Protein AF-A0A1V4AHI5-F1 (afdb_monomer)

Radius of gyration: 107.41 Å; Cα contacts (8 Å, |Δi|>4): 939; chains: 1; bounding box: 242×82×361 Å

Secondary structure (DSSP, 8-state):
-------------------------S--S----SS----SS----SS----SS----SS----SS----SS----SS----SS----SS----SS----SS---SS----SS----SS----SS----SS---SS----SS----SS---SSPPP-SS----SS----SS----SS----SS---SS----SS----SS----SS----SS----SS---SS----SS----SS----SS----SS----SS---SS----SS-EEE-S-EEESSEEESS-EEE-S-EEE-S-EEESS-EEE-S-EEEESEEESS-EEE-S-EEEES-EEESS-EEE-S-EEEES-EEESSEEEE-S-EEE-S-EEESSEEEE-S-EEESSEEESS-EEE-S-EEE-S-EEESS-EEE-SEEEE-S-EEESS-EEESSEEEEEEEEEESS-EEESSEEEEEEEEESS-EEESS----SS----SS----SS----SS----TT----TTPPPPS------STT--SPPPHHHHHHHHHHHHHHHHHHHHHHHHHHT--PPPP-TT--EEEEEEEEEETTEEEEEEEEEEEEETTEEEEEEEE-SSS--EEEEEEE-----------HHHHHHHHHHHHHHHHHHHHHHHHHHTT--

Structure (mmCIF, N/CA/C/O backbone):
data_AF-A0A1V4AHI5-F1
#
_entry.id   AF-A0A1V4AHI5-F1
#
loop_
_atom_site.group_PDB
_atom_site.id
_atom_site.type_symbol
_atom_site.label_atom_id
_atom_site.label_alt_id
_atom_site.label_comp_id
_atom_site.label_asym_id
_atom_site.label_entity_id
_atom_site.label_seq_id
_atom_site.pdbx_PDB_ins_code
_atom_site.Cartn_x
_atom_site.Cartn_y
_atom_site.Cartn_z
_atom_site.occupancy
_atom_site.B_iso_or_equiv
_atom_site.auth_seq_id
_atom_site.auth_comp_id
_atom_site.auth_asym_id
_atom_site.auth_atom_id
_atom_site.pdbx_PDB_model_num
ATOM 1 N N . MET A 1 1 ? -129.862 -16.597 189.688 1.00 40.44 1 MET A N 1
ATOM 2 C CA . MET A 1 1 ? -130.613 -17.685 190.350 1.00 40.44 1 MET A CA 1
ATOM 3 C C . MET A 1 1 ? -129.664 -18.846 190.648 1.00 40.44 1 MET A C 1
ATOM 5 O O . MET A 1 1 ? -129.179 -19.411 189.687 1.00 40.44 1 MET A O 1
ATOM 9 N N . LYS A 1 2 ? -129.479 -19.164 191.950 1.00 42.91 2 LYS A N 1
ATOM 10 C CA . LYS A 1 2 ? -129.115 -20.463 192.602 1.00 42.91 2 LYS A CA 1
ATOM 11 C C . LYS A 1 2 ? -127.730 -21.101 192.268 1.00 42.91 2 LYS A C 1
ATOM 13 O O . LYS A 1 2 ? -127.405 -21.183 191.101 1.00 42.91 2 LYS A O 1
ATOM 18 N N . ARG A 1 3 ? -126.904 -21.660 193.186 1.00 42.16 3 ARG A N 1
ATOM 19 C CA . ARG A 1 3 ? -126.935 -21.946 194.658 1.00 42.16 3 ARG A CA 1
ATOM 20 C C . ARG A 1 3 ? -125.539 -22.469 195.176 1.00 42.16 3 ARG A C 1
ATOM 22 O O . ARG A 1 3 ? -124.878 -23.149 194.411 1.00 42.16 3 ARG A O 1
ATOM 29 N N . ASN A 1 4 ? -125.246 -22.278 196.486 1.00 44.16 4 ASN A N 1
ATOM 30 C CA . ASN A 1 4 ? -124.506 -23.094 197.517 1.00 44.16 4 ASN A CA 1
ATOM 31 C C . ASN A 1 4 ? -122.944 -23.269 197.693 1.00 44.16 4 ASN A C 1
ATOM 33 O O . ASN A 1 4 ? -122.269 -23.784 196.815 1.00 44.16 4 ASN A O 1
ATOM 37 N N . THR A 1 5 ? -122.509 -23.022 198.968 1.00 46.78 5 THR A N 1
ATOM 38 C CA . THR A 1 5 ? -121.511 -23.658 199.923 1.00 46.78 5 THR A CA 1
ATOM 39 C C . THR A 1 5 ? -119.965 -23.373 199.999 1.00 46.78 5 THR A C 1
ATOM 41 O O . THR A 1 5 ? -119.225 -23.854 199.158 1.00 46.78 5 THR A O 1
ATOM 44 N N . SER A 1 6 ? -119.523 -22.741 201.130 1.00 44.38 6 SER A N 1
ATOM 45 C CA . SER A 1 6 ? -118.523 -23.117 202.215 1.00 44.38 6 SER A CA 1
ATOM 46 C C . SER A 1 6 ? -116.944 -22.968 202.202 1.00 44.38 6 SER A C 1
ATOM 48 O O . SER A 1 6 ? -116.285 -23.607 201.400 1.00 44.38 6 SER A O 1
ATOM 50 N N . CYS A 1 7 ? -116.391 -22.321 203.281 1.00 41.06 7 CYS A N 1
ATOM 51 C CA . CYS A 1 7 ? -115.206 -22.585 204.209 1.00 41.06 7 CYS A CA 1
ATOM 52 C C . CYS A 1 7 ? -113.649 -22.312 203.988 1.00 41.06 7 CYS A C 1
ATOM 54 O O . CYS A 1 7 ? -113.089 -22.757 203.002 1.00 41.06 7 CYS A O 1
ATOM 56 N N . TRP A 1 8 ? -112.976 -21.765 205.064 1.00 37.41 8 TRP A N 1
ATOM 57 C CA . TRP A 1 8 ? -111.625 -21.977 205.764 1.00 37.41 8 TRP A CA 1
ATOM 58 C C . TRP A 1 8 ? -110.168 -21.501 205.317 1.00 37.41 8 TRP A C 1
ATOM 60 O O . TRP A 1 8 ? -109.736 -21.796 204.218 1.00 37.41 8 TRP A O 1
ATOM 70 N N . ALA A 1 9 ? -109.407 -20.883 206.283 1.00 40.94 9 ALA A N 1
ATOM 71 C CA . ALA A 1 9 ? -108.000 -21.002 206.867 1.00 40.94 9 ALA A CA 1
ATOM 72 C C . ALA A 1 9 ? -106.568 -20.950 206.166 1.00 40.94 9 ALA A C 1
ATOM 74 O O . ALA A 1 9 ? -106.365 -21.530 205.115 1.00 40.94 9 ALA A O 1
ATOM 75 N N . ALA A 1 10 ? -105.554 -20.425 206.932 1.00 43.31 10 ALA A N 1
ATOM 76 C CA . ALA A 1 10 ? -104.101 -20.801 207.176 1.00 43.31 10 ALA A CA 1
ATOM 77 C C . ALA A 1 10 ? -102.862 -20.557 206.213 1.00 43.31 10 ALA A C 1
ATOM 79 O O . ALA A 1 10 ? -103.011 -20.450 205.009 1.00 43.31 10 ALA A O 1
ATOM 80 N N . LEU A 1 11 ? -101.642 -20.485 206.836 1.00 40.38 11 LEU A N 1
ATOM 81 C CA . LEU A 1 11 ? -100.189 -20.674 206.444 1.00 40.38 11 LEU A CA 1
ATOM 82 C C . LEU A 1 11 ? -99.735 -20.909 204.964 1.00 40.38 11 LEU A C 1
ATOM 84 O O . LEU A 1 11 ? -100.368 -21.721 204.314 1.00 40.38 11 LEU A O 1
ATOM 88 N N . LEU A 1 12 ? -98.538 -20.415 204.528 1.00 40.62 12 LEU A N 1
ATOM 89 C CA . LEU A 1 12 ? -97.388 -21.155 203.883 1.00 40.62 12 LEU A CA 1
ATOM 90 C C . LEU A 1 12 ? -96.342 -20.241 203.175 1.00 40.62 12 LEU A C 1
ATOM 92 O O . LEU A 1 12 ? -96.692 -19.204 202.626 1.00 40.62 12 LEU A O 1
ATOM 96 N N . GLY A 1 13 ? -95.063 -20.657 203.156 1.00 37.53 13 GLY A N 1
ATOM 97 C CA . GLY A 1 13 ? -93.953 -20.000 202.434 1.00 37.53 13 GLY A CA 1
ATOM 98 C C . GLY A 1 13 ? -93.550 -20.657 201.098 1.00 37.53 13 GLY A C 1
ATOM 99 O O . GLY A 1 13 ? -94.330 -21.403 200.519 1.00 37.53 13 GLY A O 1
ATOM 100 N N . VAL A 1 14 ? -92.271 -20.454 200.724 1.00 36.78 14 VAL A N 1
ATOM 101 C CA . VAL A 1 14 ? -91.410 -21.246 199.799 1.00 36.78 14 VAL A CA 1
ATOM 102 C C . VAL A 1 14 ? -91.041 -20.621 198.429 1.00 36.78 14 VAL A C 1
ATOM 104 O O . VAL A 1 14 ? -91.842 -20.043 197.708 1.00 36.78 14 VAL A O 1
ATOM 107 N N . MET A 1 15 ? -89.745 -20.782 198.138 1.00 47.66 15 MET A N 1
ATOM 108 C CA . MET A 1 15 ? -88.900 -20.513 196.963 1.00 47.66 15 MET A CA 1
ATOM 109 C C . MET A 1 15 ? -89.330 -21.234 195.666 1.00 47.66 15 MET A C 1
ATOM 111 O O . MET A 1 15 ? -89.568 -22.434 195.729 1.00 47.66 15 MET A O 1
ATOM 115 N N . ILE A 1 16 ? -89.292 -20.573 194.490 1.00 35.25 16 ILE A N 1
ATOM 116 C CA . ILE A 1 16 ? -89.192 -21.220 193.155 1.00 35.25 16 ILE A CA 1
ATOM 117 C C . ILE A 1 16 ? -88.361 -20.347 192.190 1.00 35.25 16 ILE A C 1
ATOM 119 O O . ILE A 1 16 ? -88.594 -19.149 192.065 1.00 35.25 16 ILE A O 1
ATOM 123 N N . ALA A 1 17 ? -87.413 -20.969 191.482 1.00 52.44 17 ALA A N 1
ATOM 124 C CA . ALA A 1 17 ? -86.733 -20.418 190.311 1.00 52.44 17 ALA A CA 1
ATOM 125 C C . ALA A 1 17 ? -87.595 -20.601 189.046 1.00 52.44 17 ALA A C 1
ATOM 127 O O . ALA A 1 17 ? -88.040 -21.716 188.779 1.00 52.44 17 ALA A O 1
ATOM 128 N N . ALA A 1 18 ? -87.790 -19.549 188.241 1.00 34.97 18 ALA A N 1
ATOM 129 C CA . ALA A 1 18 ? -88.290 -19.661 186.868 1.00 34.97 18 ALA A CA 1
ATOM 130 C C . ALA A 1 18 ? -87.844 -18.462 186.011 1.00 34.97 18 ALA A C 1
ATOM 132 O O . ALA A 1 18 ? -87.960 -17.305 186.403 1.00 34.97 18 ALA A O 1
ATOM 133 N N . ASN A 1 19 ? -87.324 -18.775 184.830 1.00 46.09 19 ASN A N 1
ATOM 134 C CA . ASN A 1 19 ? -86.892 -17.870 183.773 1.00 46.09 19 ASN A CA 1
ATOM 135 C C . ASN A 1 19 ? -88.129 -17.168 183.159 1.00 46.09 19 ASN A C 1
ATOM 137 O O . ASN A 1 19 ? -88.925 -17.849 182.517 1.00 46.09 19 ASN A O 1
ATOM 141 N N . ALA A 1 20 ? -88.332 -15.856 183.340 1.00 39.66 20 ALA A N 1
ATOM 142 C CA . ALA A 1 20 ? -89.363 -15.107 182.603 1.00 39.66 20 ALA A CA 1
ATOM 143 C C . ALA A 1 20 ? -89.064 -13.598 182.537 1.00 39.66 20 ALA A C 1
ATOM 145 O O . ALA A 1 20 ? -88.741 -12.965 183.538 1.00 39.66 20 ALA A O 1
ATOM 146 N N . ALA A 1 21 ? -89.166 -13.056 181.322 1.00 38.91 21 ALA A N 1
ATOM 147 C CA . ALA A 1 21 ? -88.862 -11.684 180.935 1.00 38.91 21 ALA A CA 1
ATOM 148 C C . ALA A 1 21 ? -89.639 -10.625 181.738 1.00 38.91 21 ALA A C 1
ATOM 150 O O . ALA A 1 21 ? -90.846 -10.743 181.944 1.00 38.91 21 ALA A O 1
ATOM 151 N N . LEU A 1 22 ? -88.944 -9.552 182.125 1.00 37.09 22 LEU A N 1
ATOM 152 C CA . LEU A 1 22 ? -89.554 -8.361 182.707 1.00 37.09 22 LEU A CA 1
ATOM 153 C C . LEU A 1 22 ? -90.042 -7.449 181.568 1.00 37.09 22 LEU A C 1
ATOM 155 O O . LEU A 1 22 ? -89.243 -6.761 180.936 1.00 37.09 22 LEU A O 1
ATOM 159 N N . ALA A 1 23 ? -91.344 -7.459 181.285 1.00 45.16 23 ALA A N 1
ATOM 160 C CA . ALA A 1 23 ? -91.976 -6.429 180.464 1.00 45.16 23 ALA A CA 1
ATOM 161 C C . ALA A 1 23 ? -92.160 -5.163 181.318 1.00 45.16 23 ALA A C 1
ATOM 163 O O . ALA A 1 23 ? -92.746 -5.233 182.399 1.00 45.16 23 ALA A O 1
ATOM 164 N N . VAL A 1 24 ? -91.647 -4.021 180.851 1.00 47.62 24 VAL A N 1
ATOM 165 C CA . VAL A 1 24 ? -91.765 -2.728 181.542 1.00 47.62 24 VAL A CA 1
ATOM 166 C C . VAL A 1 24 ? -92.477 -1.740 180.626 1.00 47.62 24 VAL A C 1
ATOM 168 O O . VAL A 1 24 ? -91.961 -1.404 179.566 1.00 47.62 24 VAL A O 1
ATOM 171 N N . ASP A 1 25 ? -93.655 -1.284 181.046 1.00 50.59 25 ASP A N 1
ATOM 172 C CA . ASP A 1 25 ? -94.552 -0.431 180.258 1.00 50.59 25 ASP A CA 1
ATOM 173 C C . ASP A 1 25 ? -94.507 1.024 180.772 1.00 50.59 25 ASP A C 1
ATOM 175 O O . ASP A 1 25 ? -95.430 1.526 181.414 1.00 50.59 25 ASP A O 1
ATOM 179 N N . GLY A 1 26 ? -93.366 1.697 180.577 1.00 48.09 26 GLY A N 1
ATOM 180 C CA . GLY A 1 2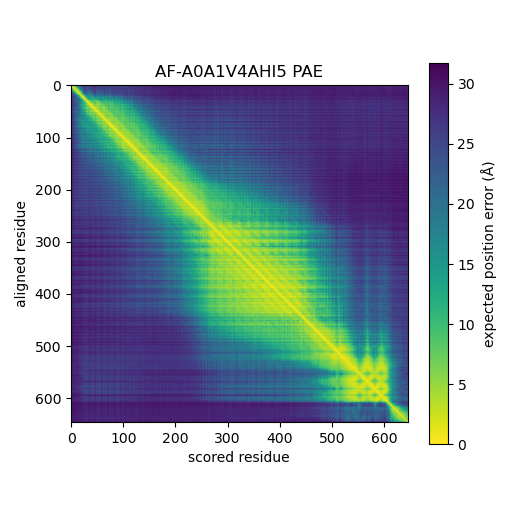6 ? -93.130 3.057 181.074 1.00 48.09 26 GLY A CA 1
ATOM 181 C C . GLY A 1 26 ? -92.033 3.813 180.321 1.00 48.09 26 GLY A C 1
ATOM 182 O O . GLY A 1 26 ? -91.093 3.225 179.793 1.00 48.09 26 GLY A O 1
ATOM 183 N N . ASN A 1 27 ? -92.167 5.141 180.273 1.00 54.22 27 ASN A N 1
ATOM 184 C CA . ASN A 1 27 ? -91.271 6.044 179.551 1.00 54.22 27 ASN A CA 1
ATOM 185 C C . ASN A 1 27 ? -89.943 6.223 180.314 1.00 54.22 27 ASN A C 1
ATOM 187 O O . ASN A 1 27 ? -89.929 6.784 181.412 1.00 54.22 27 ASN A O 1
ATOM 191 N N . PHE A 1 28 ? -88.826 5.771 179.741 1.00 51.72 28 PHE A N 1
ATOM 192 C CA . PHE A 1 28 ? -87.494 5.968 180.317 1.00 51.72 28 PHE A CA 1
ATOM 193 C C . PHE A 1 28 ? -86.811 7.175 179.674 1.00 51.72 28 PHE A C 1
ATOM 195 O O . PHE A 1 28 ? -86.561 7.189 178.475 1.00 51.72 28 PHE A O 1
ATOM 202 N N . VAL A 1 29 ? -86.441 8.171 180.483 1.00 56.84 29 VAL A N 1
ATOM 203 C CA . VAL A 1 29 ? -85.641 9.321 180.016 1.00 56.84 29 VAL A CA 1
ATOM 204 C C . VAL A 1 29 ? -84.213 8.900 179.652 1.00 56.84 29 VAL A C 1
ATOM 206 O O . VAL A 1 29 ? -83.551 9.564 178.862 1.00 56.84 29 VAL A O 1
ATOM 209 N N . ASN A 1 30 ? -83.715 7.796 180.212 1.00 51.47 30 ASN A N 1
ATOM 210 C CA . ASN A 1 30 ? -82.375 7.318 179.911 1.00 51.47 30 ASN A CA 1
ATOM 211 C C . ASN A 1 30 ? -82.323 5.794 180.036 1.00 51.47 30 ASN A C 1
ATOM 213 O O . ASN A 1 30 ? -82.265 5.251 181.141 1.00 51.47 30 ASN A O 1
ATOM 217 N N . LEU A 1 31 ? -82.391 5.104 178.898 1.00 57.31 31 LEU A N 1
ATOM 218 C CA . LEU A 1 31 ? -82.237 3.656 178.827 1.00 57.31 31 LEU A CA 1
ATOM 219 C C . LEU A 1 31 ? -80.770 3.345 178.510 1.00 57.31 31 LEU A C 1
ATOM 221 O O . LEU A 1 31 ? -80.368 3.266 177.353 1.00 57.31 31 LEU A O 1
ATOM 225 N N . ASN A 1 32 ? -79.950 3.216 179.551 1.00 58.06 32 ASN A N 1
ATOM 226 C CA . ASN A 1 32 ? -78.554 2.818 179.402 1.00 58.06 32 ASN A CA 1
ATOM 227 C C . ASN A 1 32 ? -78.444 1.290 179.490 1.00 58.06 32 ASN A C 1
ATOM 229 O O . ASN A 1 32 ? -78.168 0.730 180.551 1.00 58.06 32 ASN A O 1
ATOM 233 N N . ALA A 1 33 ? -78.733 0.616 178.378 1.00 61.12 33 ALA A N 1
ATOM 234 C CA . ALA A 1 33 ? -78.549 -0.821 178.249 1.00 61.12 33 ALA A CA 1
ATOM 235 C C . ALA A 1 33 ? -77.103 -1.108 177.826 1.00 61.12 33 ALA A C 1
ATOM 237 O O . ALA A 1 33 ? -76.689 -0.810 176.710 1.00 61.12 33 ALA A O 1
ATOM 238 N N . THR A 1 34 ? -76.323 -1.700 178.728 1.00 59.47 34 THR A N 1
ATOM 239 C CA . THR A 1 34 ? -74.936 -2.111 178.453 1.00 59.47 34 THR A CA 1
ATOM 240 C C . THR A 1 34 ? -74.845 -3.407 177.638 1.00 59.47 34 THR A C 1
ATOM 242 O O . THR A 1 34 ? -73.756 -3.793 177.221 1.00 59.47 34 THR A O 1
ATOM 245 N N . GLY A 1 35 ? -75.978 -4.078 177.403 1.00 62.94 35 GLY A N 1
ATOM 246 C CA . GLY A 1 35 ? -76.093 -5.310 176.623 1.00 62.94 35 GLY A CA 1
ATOM 247 C C . GLY A 1 35 ? -76.948 -5.162 175.360 1.00 62.94 35 GLY A C 1
ATOM 248 O O . GLY A 1 35 ? -77.506 -4.102 175.074 1.00 62.94 35 GLY A O 1
ATOM 249 N N . ALA A 1 36 ? -77.061 -6.258 174.602 1.00 56.41 36 ALA A N 1
ATOM 250 C CA . ALA A 1 36 ? -77.827 -6.307 173.358 1.00 56.41 36 ALA A CA 1
ATOM 251 C C . ALA A 1 36 ? -79.306 -5.963 173.604 1.00 56.41 36 ALA A C 1
ATOM 253 O O . ALA A 1 36 ? -79.995 -6.641 174.364 1.00 56.41 36 ALA A O 1
ATOM 254 N N . THR A 1 37 ? -79.780 -4.897 172.957 1.00 64.06 37 THR A N 1
ATOM 255 C CA . THR A 1 37 ? -81.159 -4.411 173.081 1.00 64.06 37 THR A CA 1
ATOM 256 C C . THR A 1 37 ? -81.926 -4.790 171.826 1.00 64.06 37 THR A C 1
ATOM 258 O O . THR A 1 37 ? -81.609 -4.325 170.733 1.00 64.06 37 THR A O 1
ATOM 261 N N . THR A 1 38 ? -82.920 -5.660 171.972 1.00 62.00 38 THR A N 1
ATOM 262 C CA . THR A 1 38 ? -83.771 -6.102 170.865 1.00 62.00 38 THR A CA 1
ATOM 263 C C . THR A 1 38 ? -85.080 -5.320 170.911 1.00 62.00 38 THR A C 1
ATOM 265 O O . THR A 1 38 ? -85.871 -5.485 171.836 1.00 62.00 38 THR A O 1
ATOM 268 N N . LEU A 1 39 ? -85.310 -4.451 169.925 1.00 67.12 39 LEU A N 1
ATOM 269 C CA . LEU A 1 39 ? -86.583 -3.753 169.742 1.00 67.12 39 LEU A CA 1
ATOM 270 C C . LEU A 1 39 ? -87.433 -4.558 168.756 1.00 67.12 39 LEU A C 1
ATOM 272 O O . LEU A 1 39 ? -87.079 -4.684 167.590 1.00 67.12 39 LEU A O 1
ATOM 276 N N . GLY A 1 40 ? -88.545 -5.124 169.228 1.00 66.44 40 GLY A N 1
ATOM 277 C CA . GLY A 1 40 ? -89.462 -5.918 168.397 1.00 66.44 40 GLY A CA 1
ATOM 278 C C . GLY A 1 40 ? -90.321 -5.096 167.424 1.00 66.44 40 GLY A C 1
ATOM 279 O O . GLY A 1 40 ? -91.134 -5.668 166.705 1.00 66.44 40 GLY A O 1
ATOM 280 N N . GLY A 1 41 ? -90.164 -3.770 167.411 1.00 72.75 41 GLY A N 1
ATOM 281 C CA . GLY A 1 41 ? -90.891 -2.838 166.551 1.00 72.75 41 GLY A CA 1
ATOM 282 C C . GLY A 1 41 ? -89.974 -1.762 165.967 1.00 72.75 41 GLY A C 1
ATOM 283 O O . GLY A 1 41 ? -88.752 -1.843 166.071 1.00 72.75 41 GLY A O 1
ATOM 284 N N . THR A 1 42 ? -90.566 -0.745 165.342 1.00 64.50 42 THR A N 1
ATOM 285 C CA . THR A 1 42 ? -89.828 0.318 164.649 1.00 64.50 42 THR A CA 1
ATOM 286 C C . THR A 1 42 ? -89.053 1.201 165.628 1.00 64.50 42 THR A C 1
ATOM 288 O O . THR A 1 42 ? -89.634 1.787 166.539 1.00 64.50 42 THR A O 1
ATOM 291 N N . LEU A 1 43 ? -87.746 1.337 165.404 1.00 72.31 43 LEU A N 1
ATOM 292 C CA . LEU A 1 43 ? -86.919 2.353 166.049 1.00 72.31 43 LEU A CA 1
ATOM 293 C C . LEU A 1 43 ? -86.979 3.633 165.207 1.00 72.31 43 LEU A C 1
ATOM 295 O O . LEU A 1 43 ? -86.258 3.759 164.219 1.00 72.31 43 LEU A O 1
ATOM 299 N N . ASP A 1 44 ? -87.862 4.557 165.575 1.00 70.50 44 ASP A N 1
ATOM 300 C CA . ASP A 1 44 ? -87.906 5.891 164.974 1.00 70.50 44 ASP A CA 1
ATOM 301 C C . ASP A 1 44 ? -86.961 6.824 165.744 1.00 70.50 44 ASP A C 1
ATOM 303 O O . ASP A 1 44 ? -87.133 7.057 166.943 1.00 70.50 44 ASP A O 1
ATOM 307 N N . VAL A 1 45 ? -85.922 7.318 165.071 1.00 69.25 45 VAL A N 1
ATOM 308 C CA . VAL A 1 45 ? -84.931 8.231 165.651 1.00 69.25 45 VAL A CA 1
ATOM 309 C C . VAL A 1 45 ? -85.065 9.554 164.918 1.00 69.25 45 VAL A C 1
ATOM 311 O O . VAL A 1 45 ? -84.602 9.712 163.794 1.00 69.25 45 VAL A O 1
ATOM 314 N N . THR A 1 46 ? -85.716 10.522 165.554 1.00 69.56 46 THR A N 1
ATOM 315 C CA . THR A 1 46 ? -85.927 11.857 164.971 1.00 69.56 46 THR A CA 1
ATOM 316 C C . THR A 1 46 ? -84.655 12.714 164.973 1.00 69.56 46 THR A C 1
ATOM 318 O O . THR A 1 46 ? -84.589 13.731 164.284 1.00 69.56 46 THR A O 1
ATOM 321 N N . GLY A 1 47 ? -83.632 12.296 165.726 1.00 71.50 47 GLY A N 1
ATOM 322 C CA . GLY A 1 47 ? -82.280 12.853 165.716 1.00 71.50 47 GLY A CA 1
ATOM 323 C C . GLY A 1 47 ? -81.248 11.918 165.073 1.00 71.50 47 GLY A C 1
ATOM 324 O O . GLY A 1 47 ? -81.573 10.879 164.509 1.00 71.50 47 GLY A O 1
ATOM 325 N N . GLY A 1 48 ? -79.967 12.279 165.177 1.00 68.44 48 GLY A N 1
ATOM 326 C CA . GLY A 1 48 ? -78.874 11.476 164.623 1.00 68.44 48 GLY A CA 1
ATOM 327 C C . GLY A 1 48 ? -78.683 10.150 165.362 1.00 68.44 48 GLY A C 1
ATOM 328 O O . GLY A 1 48 ? -78.347 10.136 166.545 1.00 68.44 48 GLY A O 1
ATOM 329 N N . ALA A 1 49 ? -78.835 9.035 164.648 1.00 69.19 49 ALA A N 1
ATOM 330 C CA . ALA A 1 49 ? -78.471 7.713 165.140 1.00 69.19 49 ALA A CA 1
ATOM 331 C C . ALA A 1 49 ? -76.991 7.433 164.829 1.00 69.19 49 ALA A C 1
ATOM 333 O O . ALA A 1 49 ? -76.603 7.314 163.668 1.00 69.19 49 ALA A O 1
ATOM 334 N N . ILE A 1 50 ? -76.154 7.326 165.865 1.00 72.25 50 ILE A N 1
ATOM 335 C CA . ILE A 1 50 ? -74.743 6.939 165.722 1.00 72.25 50 ILE A CA 1
ATOM 336 C C . ILE A 1 50 ? -74.608 5.467 166.103 1.00 72.25 50 ILE A C 1
ATOM 338 O O . ILE A 1 50 ? -74.569 5.115 167.281 1.00 72.25 50 ILE A O 1
ATOM 342 N N . LEU A 1 51 ? -74.500 4.607 165.096 1.00 72.00 51 LEU A N 1
ATOM 343 C CA . LEU A 1 51 ? -74.185 3.193 165.273 1.00 72.00 51 LEU A CA 1
ATOM 344 C C . LEU A 1 51 ? -72.664 3.041 165.218 1.00 72.00 51 LEU A C 1
ATOM 346 O O . LEU A 1 51 ? -72.048 3.211 164.172 1.00 72.00 51 LEU A O 1
ATOM 350 N N . ARG A 1 52 ? -72.034 2.771 166.365 1.00 71.50 52 ARG A N 1
ATOM 351 C CA . ARG A 1 52 ? -70.561 2.704 166.480 1.00 71.50 52 ARG A CA 1
ATOM 352 C C . ARG A 1 52 ? -69.946 1.411 165.929 1.00 71.50 52 ARG A C 1
ATOM 354 O O . ARG A 1 52 ? -68.731 1.257 165.969 1.00 71.50 52 ARG A O 1
ATOM 361 N N . SER A 1 53 ? -70.768 0.477 165.467 1.00 77.12 53 SER A N 1
ATOM 362 C CA . SER A 1 53 ? -70.335 -0.807 164.920 1.00 77.12 53 SER A CA 1
ATOM 363 C C . SER A 1 53 ? -71.188 -1.143 163.693 1.00 77.12 53 SER A C 1
ATOM 365 O O . SER A 1 53 ? -71.356 -0.298 162.819 1.00 77.12 53 SER A O 1
ATOM 367 N N . THR A 1 54 ? -71.717 -2.356 163.592 1.00 70.06 54 THR A N 1
ATOM 368 C CA . THR A 1 54 ? -72.418 -2.849 162.406 1.00 70.06 54 THR A CA 1
ATOM 369 C C . THR A 1 54 ? -73.899 -2.466 162.400 1.00 70.06 54 THR A C 1
ATOM 371 O O . THR A 1 54 ? -74.603 -2.647 163.392 1.00 70.06 54 THR A O 1
ATOM 374 N N . LEU A 1 55 ? -74.373 -1.964 161.257 1.00 75.44 55 LEU A N 1
ATOM 375 C CA . LEU A 1 55 ? -75.789 -1.885 160.905 1.00 75.44 55 LEU A CA 1
ATOM 376 C C . LEU A 1 55 ? -76.071 -3.005 159.900 1.00 75.44 55 LEU A C 1
ATOM 378 O O . LEU A 1 55 ? -75.664 -2.900 158.745 1.00 75.44 55 LEU A O 1
ATOM 382 N N . ASP A 1 56 ? -76.723 -4.076 160.346 1.00 74.81 56 ASP A N 1
ATOM 383 C CA . ASP A 1 56 ? -77.202 -5.138 159.459 1.00 74.81 56 ASP A CA 1
ATOM 384 C C . ASP A 1 56 ? -78.653 -4.840 159.063 1.00 74.81 56 ASP A C 1
ATOM 386 O O . ASP A 1 56 ? -79.534 -4.738 159.920 1.00 74.81 56 ASP A O 1
ATOM 390 N N . VAL A 1 57 ? -78.888 -4.638 157.767 1.00 73.50 57 VAL A N 1
ATOM 391 C CA . VAL A 1 57 ? -80.216 -4.376 157.204 1.00 73.50 57 VAL A CA 1
ATOM 392 C C . VAL A 1 57 ? -80.534 -5.529 156.268 1.00 73.50 57 VAL A C 1
ATOM 394 O O . VAL A 1 57 ? -80.016 -5.608 155.158 1.00 73.50 57 VAL A O 1
ATOM 397 N N . THR A 1 58 ? -81.389 -6.444 156.717 1.00 72.50 58 THR A N 1
ATOM 398 C CA . THR A 1 58 ? -81.801 -7.611 155.922 1.00 72.50 58 THR A CA 1
ATOM 399 C C . THR A 1 58 ? -82.778 -7.249 154.796 1.00 72.50 58 THR A C 1
ATOM 401 O O . THR A 1 58 ? -82.977 -8.036 153.873 1.00 72.50 58 THR A O 1
ATOM 404 N N . GLY A 1 59 ? -83.376 -6.053 154.855 1.00 76.69 59 GLY A N 1
ATOM 405 C CA . GLY A 1 59 ? -84.194 -5.456 153.798 1.00 76.69 59 GLY A CA 1
ATOM 406 C C . GLY A 1 59 ? -83.483 -4.324 153.046 1.00 76.69 59 GLY A C 1
ATOM 407 O O . GLY A 1 59 ? -82.310 -4.035 153.263 1.00 76.69 59 GLY A O 1
ATOM 408 N N . GLY A 1 60 ? -84.212 -3.643 152.158 1.00 71.38 60 GLY A N 1
ATOM 409 C CA . GLY A 1 60 ? -83.675 -2.508 151.405 1.00 71.38 60 GLY A CA 1
ATOM 410 C C . GLY A 1 60 ? -83.436 -1.278 152.286 1.00 71.38 60 GLY A C 1
ATOM 411 O O . GLY A 1 60 ? -84.372 -0.746 152.880 1.00 71.38 60 GLY A O 1
ATOM 412 N N . ALA A 1 61 ? -82.198 -0.783 152.323 1.00 74.56 61 ALA A N 1
ATOM 413 C CA . ALA A 1 61 ? -81.860 0.500 152.931 1.00 74.56 61 ALA A CA 1
ATOM 414 C C . ALA A 1 61 ? -81.920 1.609 151.868 1.00 74.56 61 ALA A C 1
ATOM 416 O O . ALA A 1 61 ? -81.161 1.592 150.902 1.00 74.56 61 ALA A O 1
ATOM 417 N N . THR A 1 62 ? -82.822 2.580 152.031 1.00 76.44 62 THR A N 1
ATOM 418 C CA . THR A 1 62 ? -82.896 3.755 151.145 1.00 76.44 62 THR A CA 1
ATOM 419 C C . THR A 1 62 ? -82.262 4.956 151.835 1.00 76.44 62 THR A C 1
ATOM 421 O O . THR A 1 62 ? -82.797 5.460 152.821 1.00 76.44 62 THR A O 1
ATOM 424 N N . LEU A 1 63 ? -81.146 5.449 151.301 1.00 76.12 63 LEU A N 1
ATOM 425 C CA . LEU A 1 63 ? -80.526 6.705 151.726 1.00 76.12 63 LEU A CA 1
ATOM 426 C C . LEU A 1 63 ? -80.980 7.809 150.769 1.00 76.12 63 LEU A C 1
ATOM 428 O O . LEU A 1 63 ? -80.709 7.751 149.576 1.00 76.12 63 LEU A O 1
ATOM 432 N N . ARG A 1 64 ? -81.703 8.814 151.272 1.00 76.50 64 ARG A N 1
ATOM 433 C CA . ARG A 1 64 ? -82.267 9.899 150.439 1.00 76.50 64 ARG A CA 1
ATOM 434 C C . ARG A 1 64 ? -81.252 10.966 150.008 1.00 76.50 64 ARG A C 1
ATOM 436 O O . ARG A 1 64 ? -81.614 11.878 149.275 1.00 76.50 64 ARG A O 1
ATOM 443 N N . SER A 1 65 ? -80.022 10.888 150.501 1.00 80.06 65 SER A N 1
ATOM 444 C CA . SER A 1 65 ? -78.949 11.838 150.211 1.00 80.06 65 SER A CA 1
ATOM 445 C C . SER A 1 65 ? -77.665 11.055 149.916 1.00 80.06 65 SER A C 1
ATOM 447 O O . SER A 1 65 ? -77.709 10.016 149.264 1.00 80.06 65 SER A O 1
ATOM 449 N N . THR A 1 66 ? -76.518 11.526 150.381 1.00 73.38 66 THR A N 1
ATOM 450 C CA . THR A 1 66 ? -75.215 10.917 150.142 1.00 73.38 66 THR A CA 1
ATOM 451 C C . THR A 1 66 ? -74.946 9.699 151.024 1.00 73.38 66 THR A C 1
ATOM 453 O O . THR A 1 66 ? -75.146 9.718 152.237 1.00 73.38 66 THR A O 1
ATOM 456 N N . LEU A 1 67 ? -74.423 8.650 150.390 1.00 77.62 67 LEU A N 1
ATOM 457 C CA . LEU A 1 67 ? -73.702 7.562 151.036 1.00 77.62 67 LEU A CA 1
ATOM 458 C C . LEU A 1 67 ? -72.207 7.816 150.810 1.00 77.62 67 LEU A C 1
ATOM 460 O O . LEU A 1 67 ? -71.724 7.651 149.693 1.00 77.62 67 LEU A O 1
ATOM 464 N N . ASP A 1 68 ? -71.494 8.252 151.846 1.00 79.00 68 ASP A N 1
ATOM 465 C CA . ASP A 1 68 ? -70.032 8.343 151.820 1.00 79.00 68 ASP A CA 1
ATOM 466 C C . ASP A 1 68 ? -69.450 7.060 152.423 1.00 79.00 68 ASP A C 1
ATOM 468 O O . ASP A 1 68 ? -69.703 6.739 153.587 1.00 79.00 68 ASP A O 1
ATOM 472 N N . VAL A 1 69 ? -68.715 6.298 151.616 1.00 78.19 69 VAL A N 1
ATOM 473 C CA . VAL A 1 69 ? -68.035 5.075 152.051 1.00 78.19 69 VAL A CA 1
ATOM 474 C C . VAL A 1 69 ? -66.542 5.322 151.928 1.00 78.19 69 VAL A C 1
ATOM 476 O O . VAL A 1 69 ? -65.985 5.322 150.835 1.00 78.19 69 VAL A O 1
ATOM 479 N N . THR A 1 70 ? -65.879 5.525 153.063 1.00 76.00 70 THR A N 1
ATOM 480 C CA . THR A 1 70 ? -64.420 5.705 153.112 1.00 76.00 70 THR A CA 1
ATOM 481 C C . THR A 1 70 ? -63.657 4.383 152.962 1.00 76.00 70 THR A C 1
ATOM 483 O O . THR A 1 70 ? -62.472 4.388 152.638 1.00 76.00 70 THR A O 1
ATOM 486 N N . GLY A 1 71 ? -64.334 3.250 153.183 1.00 78.25 71 GLY A N 1
ATOM 487 C CA . GLY A 1 71 ? -63.842 1.895 152.921 1.00 78.25 71 GLY A CA 1
ATOM 488 C C . GLY A 1 71 ? -64.388 1.287 151.623 1.00 78.25 71 GLY A C 1
ATOM 489 O O . GLY A 1 71 ? -65.023 1.953 150.812 1.00 78.25 71 GLY A O 1
ATOM 490 N N . GLY A 1 72 ? -64.161 -0.012 151.424 1.00 76.75 72 GLY A N 1
ATOM 491 C CA . GLY A 1 72 ? -64.700 -0.730 150.267 1.00 76.75 72 GLY A CA 1
ATOM 492 C C . GLY A 1 72 ? -66.216 -0.930 150.361 1.00 76.75 72 GLY A C 1
ATOM 493 O O . GLY A 1 72 ? -66.703 -1.523 151.321 1.00 76.75 72 GLY A O 1
ATOM 494 N N . ALA A 1 73 ? -66.956 -0.492 149.341 1.00 79.81 73 ALA A N 1
ATOM 495 C CA . ALA A 1 73 ? -68.360 -0.847 149.151 1.00 79.81 73 ALA A CA 1
ATOM 496 C C . ALA A 1 73 ? -68.461 -2.036 148.184 1.00 79.81 73 ALA A C 1
ATOM 498 O O . ALA A 1 73 ? -67.986 -1.957 147.054 1.00 79.81 73 ALA A O 1
ATOM 499 N N . THR A 1 74 ? -69.080 -3.140 148.610 1.00 79.69 74 THR A N 1
ATOM 500 C CA . THR A 1 74 ? -69.376 -4.280 147.724 1.00 79.69 74 THR A CA 1
ATOM 501 C C . THR A 1 74 ? -70.859 -4.274 147.371 1.00 79.69 74 THR A C 1
ATOM 503 O O . THR A 1 74 ? -71.700 -4.526 148.231 1.00 79.69 74 THR A O 1
ATOM 506 N N . LEU A 1 75 ? -71.184 -4.018 146.103 1.00 80.00 75 LEU A N 1
ATOM 507 C CA . LEU A 1 75 ? -72.539 -4.147 145.564 1.00 80.00 75 LEU A CA 1
ATOM 508 C C . LEU A 1 75 ? -72.655 -5.514 144.879 1.00 80.00 75 LEU A C 1
ATOM 510 O O . LEU A 1 75 ? -71.964 -5.782 143.904 1.00 80.00 75 LEU A O 1
ATOM 514 N N . ARG A 1 76 ? -73.502 -6.407 145.404 1.00 77.62 76 ARG A N 1
ATOM 515 C CA . ARG A 1 76 ? -73.653 -7.789 144.893 1.00 77.62 76 ARG A CA 1
ATOM 516 C C . ARG A 1 76 ? -74.532 -7.912 143.640 1.00 77.62 76 ARG A C 1
ATOM 518 O O . ARG A 1 76 ? -74.719 -9.013 143.137 1.00 77.62 76 ARG A O 1
ATOM 525 N N . SER A 1 77 ? -75.119 -6.812 143.182 1.00 82.19 77 SER A N 1
ATOM 526 C CA . SER A 1 77 ? -76.037 -6.766 142.044 1.00 82.19 77 SER A CA 1
ATOM 527 C C . SER A 1 77 ? -75.757 -5.496 141.232 1.00 82.19 77 SER A C 1
ATOM 529 O O . SER A 1 77 ? -74.606 -5.088 141.111 1.00 82.19 77 SER A O 1
ATOM 531 N N . THR A 1 78 ? -76.779 -4.870 140.664 1.00 77.31 78 THR A N 1
ATOM 532 C CA . THR A 1 78 ? -76.628 -3.728 139.764 1.00 77.31 78 THR A CA 1
ATOM 533 C C . THR A 1 78 ? -76.269 -2.441 140.510 1.00 77.31 78 THR A C 1
ATOM 535 O O . THR A 1 78 ? -76.921 -2.068 141.484 1.00 77.31 78 THR A O 1
ATOM 538 N N . LEU A 1 79 ? -75.261 -1.732 139.999 1.00 81.00 79 LEU A N 1
ATOM 539 C CA . LEU A 1 79 ? -75.050 -0.309 140.246 1.00 81.00 79 LEU A CA 1
ATOM 540 C C . LEU A 1 79 ? -75.585 0.456 139.030 1.00 81.00 79 LEU A C 1
ATOM 542 O O . LEU A 1 79 ? -74.962 0.430 137.972 1.00 81.00 79 LEU A O 1
ATOM 546 N N . ASP A 1 80 ? -76.736 1.109 139.168 1.00 81.12 80 ASP A N 1
ATOM 547 C CA . ASP A 1 80 ? -77.257 2.022 138.147 1.00 81.12 80 ASP A CA 1
ATOM 548 C C . ASP A 1 80 ? -76.797 3.453 138.463 1.00 81.12 80 ASP A C 1
ATOM 550 O O . ASP A 1 80 ? -77.107 3.994 139.528 1.00 81.12 80 ASP A O 1
ATOM 554 N N . VAL A 1 81 ? -76.020 4.055 137.559 1.00 80.94 81 VAL A N 1
ATOM 555 C CA . VAL A 1 81 ? -75.552 5.442 137.669 1.00 80.94 81 VAL A CA 1
ATOM 556 C C . VAL A 1 81 ? -76.140 6.227 136.505 1.00 80.94 81 VAL A C 1
ATOM 558 O O . VAL A 1 81 ? -75.657 6.156 135.381 1.00 80.94 81 VAL A O 1
ATOM 561 N N . THR A 1 82 ? -77.177 7.015 136.778 1.00 78.56 82 THR A N 1
ATOM 562 C CA . THR A 1 82 ? -77.834 7.857 135.763 1.00 78.56 82 THR A CA 1
ATOM 563 C C . THR A 1 82 ? -77.039 9.126 135.427 1.00 78.56 82 THR A C 1
ATOM 565 O O . THR A 1 82 ? -77.307 9.781 134.421 1.00 78.56 82 THR A O 1
ATOM 568 N N . GLY A 1 83 ? -76.055 9.478 136.262 1.00 82.06 83 GLY A N 1
ATOM 569 C CA . GLY A 1 83 ? -75.099 10.566 136.047 1.00 82.06 83 GLY A CA 1
ATOM 570 C C . GLY A 1 83 ? -73.695 10.075 135.670 1.00 82.06 83 GLY A C 1
ATOM 571 O O . GLY A 1 83 ? -73.487 8.931 135.282 1.00 82.06 83 GLY A O 1
ATOM 572 N N . GLY A 1 84 ? -72.698 10.952 135.801 1.00 78.56 84 GLY A N 1
ATOM 573 C CA . GLY A 1 84 ? -71.302 10.589 135.550 1.00 78.56 84 GLY A CA 1
ATOM 574 C C . GLY A 1 84 ? -70.701 9.755 136.685 1.00 78.56 84 GLY A C 1
ATOM 575 O O . GLY A 1 84 ? -70.679 10.198 137.831 1.00 78.56 84 GLY A O 1
ATOM 576 N N . ALA A 1 85 ? -70.140 8.591 136.355 1.00 81.38 85 ALA A N 1
ATOM 577 C CA . ALA A 1 85 ? -69.276 7.824 137.249 1.00 81.38 85 ALA A CA 1
ATOM 578 C C . ALA A 1 85 ? -67.802 8.136 136.942 1.00 81.38 85 ALA A C 1
ATOM 580 O O . ALA A 1 85 ? -67.361 8.017 135.801 1.00 81.38 85 ALA A O 1
ATOM 581 N N . THR A 1 86 ? -67.023 8.534 137.952 1.00 81.25 86 THR A N 1
ATOM 582 C CA . THR A 1 86 ? -65.563 8.682 137.822 1.00 81.25 86 THR A CA 1
ATOM 583 C C . THR A 1 86 ? -64.871 7.572 138.600 1.00 81.25 86 THR A C 1
ATOM 585 O O . THR A 1 86 ? -64.850 7.595 139.828 1.00 81.25 86 THR A O 1
ATOM 588 N N . LEU A 1 87 ? -64.270 6.622 137.885 1.00 81.44 87 LEU A N 1
ATOM 589 C CA . LEU A 1 87 ? -63.384 5.608 138.456 1.00 81.44 87 LEU A CA 1
ATOM 590 C C . LEU A 1 87 ? -61.941 6.097 138.294 1.00 81.44 87 LEU A C 1
ATOM 592 O O . LEU A 1 87 ? -61.479 6.313 137.178 1.00 81.44 87 LEU A O 1
ATOM 596 N N . ARG A 1 88 ? -61.235 6.337 139.405 1.00 80.38 88 ARG A N 1
ATOM 597 C CA . ARG A 1 88 ? -59.858 6.877 139.390 1.00 80.38 88 ARG A CA 1
ATOM 598 C C . ARG A 1 88 ? -58.762 5.811 139.287 1.00 80.38 88 ARG A C 1
ATOM 600 O O . ARG A 1 88 ? -57.591 6.165 139.215 1.00 80.38 88 ARG A O 1
ATOM 607 N N . ASN A 1 89 ? -59.130 4.537 139.329 1.00 82.31 89 ASN A N 1
ATOM 608 C CA . ASN A 1 89 ? -58.213 3.405 139.246 1.00 82.31 89 ASN A CA 1
ATOM 609 C C . ASN A 1 89 ? -58.753 2.409 138.202 1.00 82.31 89 ASN A C 1
ATOM 611 O O . ASN A 1 89 ? -59.424 2.818 137.257 1.00 82.31 89 ASN A O 1
ATOM 615 N N . THR A 1 90 ? -58.485 1.120 138.362 1.00 79.56 90 THR A N 1
ATOM 616 C CA . THR A 1 90 ? -58.915 0.069 137.443 1.00 79.56 90 THR A CA 1
ATOM 617 C C . THR A 1 90 ? -60.436 -0.086 137.385 1.00 79.56 90 THR A C 1
ATOM 619 O O . THR A 1 90 ? -61.103 -0.208 138.413 1.00 79.56 90 THR A O 1
ATOM 622 N N . LEU A 1 91 ? -60.965 -0.131 136.163 1.00 82.88 91 LEU A N 1
ATOM 623 C CA . LEU A 1 91 ? -62.243 -0.754 135.841 1.00 82.88 91 LEU A CA 1
ATOM 624 C C . LEU A 1 91 ? -61.921 -2.133 135.254 1.00 82.88 91 LEU A C 1
ATOM 626 O O . LEU A 1 91 ? -61.370 -2.207 134.160 1.00 82.88 91 LEU A O 1
ATOM 630 N N . ASP A 1 92 ? -62.221 -3.196 135.994 1.00 81.69 92 ASP A N 1
ATOM 631 C CA . ASP A 1 92 ? -62.150 -4.575 135.507 1.00 81.69 92 ASP A CA 1
ATOM 632 C C . ASP A 1 92 ? -63.566 -5.015 135.117 1.00 81.69 92 ASP A C 1
ATOM 634 O O . ASP A 1 92 ? -64.492 -4.899 135.927 1.00 81.69 92 ASP A O 1
ATOM 638 N N . VAL A 1 93 ? -63.754 -5.453 133.872 1.00 82.56 93 VAL A N 1
ATOM 639 C CA . VAL A 1 93 ? -65.041 -5.955 133.377 1.00 82.56 93 VAL A CA 1
ATOM 640 C C . VAL A 1 93 ? -64.813 -7.325 132.766 1.00 82.56 93 VAL A C 1
ATOM 642 O O . VAL A 1 93 ? -64.134 -7.462 131.757 1.00 82.56 93 VAL A O 1
ATOM 645 N N . THR A 1 94 ? -65.409 -8.347 133.373 1.00 78.19 94 THR A N 1
ATOM 646 C CA . THR A 1 94 ? -65.279 -9.746 132.941 1.00 78.19 94 THR A CA 1
ATOM 647 C C . THR A 1 94 ? -66.250 -10.137 131.821 1.00 78.19 94 THR A C 1
ATOM 649 O O . THR A 1 94 ? -66.233 -11.278 131.369 1.00 78.19 94 THR A O 1
ATOM 652 N N . GLY A 1 95 ? -67.106 -9.213 131.378 1.00 80.69 95 GLY A N 1
ATOM 653 C CA . GLY A 1 95 ? -68.049 -9.397 130.276 1.00 80.69 95 GLY A CA 1
ATOM 654 C C . GLY A 1 95 ? -68.049 -8.214 129.308 1.00 80.69 95 GLY A C 1
ATOM 655 O O . GLY A 1 95 ? -67.269 -7.271 129.448 1.00 80.69 95 GLY A O 1
ATOM 656 N N . ASP A 1 96 ? -68.954 -8.255 128.332 1.00 80.38 96 ASP A N 1
ATOM 657 C CA . ASP A 1 96 ? -69.007 -7.254 127.268 1.00 80.38 96 ASP A CA 1
ATOM 658 C C . ASP A 1 96 ? -69.262 -5.842 127.811 1.00 80.38 96 ASP A C 1
ATOM 660 O O . ASP A 1 96 ? -70.241 -5.576 128.513 1.00 80.38 96 ASP A O 1
ATOM 664 N N . THR A 1 97 ? -68.403 -4.900 127.417 1.00 83.38 97 THR A N 1
ATOM 665 C CA . THR A 1 97 ? -68.576 -3.472 127.702 1.00 83.38 97 THR A CA 1
ATOM 666 C C . THR A 1 97 ? -68.795 -2.714 126.402 1.00 83.38 97 THR A C 1
ATOM 668 O O . THR A 1 97 ? -67.949 -2.722 125.513 1.00 83.38 97 THR A O 1
ATOM 671 N N . THR A 1 98 ? -69.907 -1.985 126.295 1.00 81.44 98 THR A N 1
ATOM 672 C CA . THR A 1 98 ? -70.115 -1.035 125.193 1.00 81.44 98 THR A CA 1
ATOM 673 C C . THR A 1 98 ? -69.721 0.370 125.641 1.00 81.44 98 THR A C 1
ATOM 675 O O . THR A 1 98 ? -70.430 0.993 126.429 1.00 81.44 98 THR A O 1
ATOM 678 N N . LEU A 1 99 ? -68.620 0.899 125.105 1.00 83.44 99 LEU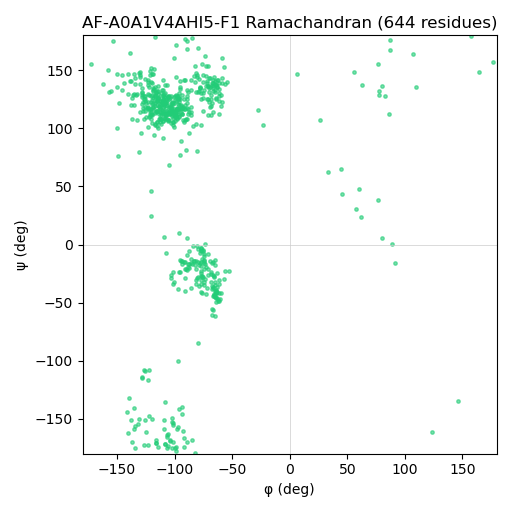 A N 1
ATOM 679 C CA . LEU A 1 99 ? -68.200 2.288 125.307 1.00 83.44 99 LEU A CA 1
ATOM 680 C C . LEU A 1 99 ? -68.484 3.104 124.042 1.00 83.44 99 LEU A C 1
ATOM 682 O O . LEU A 1 99 ? -68.029 2.760 122.951 1.00 83.44 99 LEU A O 1
ATOM 686 N N . LYS A 1 100 ? -69.229 4.204 124.172 1.00 81.00 100 LYS A N 1
ATOM 687 C CA . LYS A 1 100 ? -69.409 5.175 123.083 1.00 81.00 100 LYS A CA 1
ATOM 688 C C . LYS A 1 100 ? -68.399 6.310 123.259 1.00 81.00 100 LYS A C 1
ATOM 690 O O . LYS A 1 100 ? -68.261 6.830 124.360 1.00 81.00 100 LYS A O 1
ATOM 695 N N . ASN A 1 101 ? -67.720 6.694 122.173 1.00 79.88 101 ASN A N 1
ATOM 696 C CA . ASN A 1 101 ? -66.747 7.798 122.138 1.00 79.88 101 ASN A CA 1
ATOM 697 C C . ASN A 1 101 ? -65.545 7.620 123.091 1.00 79.88 101 ASN A C 1
ATOM 699 O O . ASN A 1 101 ? -65.159 8.540 123.810 1.00 79.88 101 ASN A O 1
ATOM 703 N N . THR A 1 102 ? -64.927 6.439 123.075 1.00 83.50 102 THR A N 1
ATOM 704 C CA . THR A 1 102 ? -63.721 6.137 123.859 1.00 83.50 102 THR A CA 1
ATOM 705 C C . THR A 1 102 ? -62.506 6.913 123.347 1.00 83.50 102 THR A C 1
ATOM 707 O O . THR A 1 102 ? -62.174 6.849 122.167 1.00 83.50 102 THR A O 1
ATOM 710 N N . SER A 1 103 ? -61.797 7.601 124.245 1.00 84.19 103 SER A N 1
ATOM 711 C CA . SER A 1 103 ? -60.487 8.205 123.980 1.00 84.19 103 SER A CA 1
ATOM 712 C C . SER A 1 103 ? -59.464 7.613 124.943 1.00 84.19 103 SER A C 1
ATOM 714 O O . SER A 1 103 ? -59.507 7.900 126.139 1.00 84.19 103 SER A O 1
ATOM 716 N N . VAL A 1 104 ? -58.512 6.837 124.430 1.00 84.88 104 VAL A N 1
ATOM 717 C CA . VAL A 1 104 ? -57.414 6.272 125.224 1.00 84.88 104 VAL A CA 1
ATOM 718 C C . VAL A 1 104 ? -56.173 7.137 125.016 1.00 84.88 104 VAL A C 1
ATOM 720 O O . VAL A 1 104 ? -55.662 7.229 123.908 1.00 84.88 104 VAL A O 1
ATOM 723 N N . LYS A 1 105 ? -55.698 7.813 126.070 1.00 79.62 105 LYS A N 1
ATOM 724 C CA . LYS A 1 105 ? -54.448 8.603 126.014 1.00 79.62 105 LYS A CA 1
ATOM 725 C C . LYS A 1 105 ? -53.186 7.752 126.211 1.00 79.62 105 LYS A C 1
ATOM 727 O O . LYS A 1 105 ? -52.092 8.224 125.925 1.00 79.62 105 LYS A O 1
ATOM 732 N N . GLY A 1 106 ? -53.342 6.546 126.756 1.00 80.31 106 GLY A N 1
ATOM 733 C CA . GLY A 1 106 ? -52.273 5.566 126.943 1.00 80.31 106 GLY A CA 1
ATOM 734 C C . GLY A 1 106 ? -52.253 4.510 125.839 1.00 80.31 106 GLY A C 1
ATOM 735 O O . GLY A 1 106 ? -52.801 4.706 124.758 1.00 80.31 106 GLY A O 1
ATOM 736 N N . THR A 1 107 ? -51.637 3.365 126.128 1.00 80.88 107 THR A N 1
ATOM 737 C CA . THR A 1 107 ? -51.668 2.204 125.228 1.00 80.88 107 THR A CA 1
ATOM 738 C C . THR A 1 107 ? -53.017 1.497 125.336 1.00 80.88 107 THR A C 1
ATOM 740 O O . THR A 1 107 ? -53.471 1.208 126.441 1.00 80.88 107 THR A O 1
ATOM 743 N N . ALA A 1 108 ? -53.644 1.218 124.195 1.00 83.69 108 ALA A N 1
ATOM 744 C CA . ALA A 1 108 ? -54.747 0.272 124.097 1.00 83.69 108 ALA A CA 1
ATOM 745 C C . ALA A 1 108 ? -54.213 -1.024 123.481 1.00 83.69 108 ALA A C 1
ATOM 747 O O . ALA A 1 108 ? -53.723 -1.011 122.353 1.00 83.69 108 ALA A O 1
ATOM 748 N N . THR A 1 109 ? -54.307 -2.122 124.225 1.00 84.12 109 THR A N 1
ATOM 749 C CA . THR A 1 109 ? -54.033 -3.471 123.722 1.00 84.12 109 THR A CA 1
ATOM 750 C C . THR A 1 109 ? -55.371 -4.175 123.548 1.00 84.12 109 THR A C 1
ATOM 752 O O . THR A 1 109 ? -56.163 -4.211 124.486 1.00 84.12 109 THR A O 1
ATOM 755 N N . PHE A 1 110 ? -55.623 -4.716 122.359 1.00 84.94 110 PHE A N 1
ATOM 756 C CA . PHE A 1 110 ? -56.770 -5.578 122.085 1.00 84.94 110 PHE A CA 1
ATOM 757 C C . PHE A 1 110 ? -56.232 -6.995 121.876 1.00 84.94 110 PHE A C 1
ATOM 759 O O . PHE A 1 110 ? -55.335 -7.186 121.058 1.00 84.94 110 PHE A O 1
ATOM 766 N N . GLU A 1 111 ? -56.723 -7.966 122.647 1.00 82.25 111 GLU A N 1
ATOM 767 C CA . GLU A 1 111 ? -56.284 -9.370 122.543 1.00 82.25 111 GLU A CA 1
ATOM 768 C C . GLU A 1 111 ? -56.918 -10.096 121.345 1.00 82.25 111 GLU A C 1
ATOM 770 O O . GLU A 1 111 ? -56.425 -11.133 120.907 1.00 82.25 111 GLU A O 1
ATOM 775 N N . GLU A 1 112 ? -57.975 -9.510 120.779 1.00 84.94 112 GLU A N 1
ATOM 776 C CA . GLU A 1 112 ? -58.692 -10.001 119.605 1.00 84.94 112 GLU A CA 1
ATOM 777 C C . GLU A 1 112 ? -58.728 -8.959 118.470 1.00 84.94 112 GLU A C 1
ATOM 779 O O . GLU A 1 112 ? -58.078 -7.910 118.515 1.00 84.94 112 GLU A O 1
ATOM 784 N N . ASN A 1 113 ? -59.495 -9.258 117.417 1.00 82.25 113 ASN A N 1
ATOM 785 C CA . ASN A 1 113 ? -59.619 -8.419 116.232 1.00 82.25 113 ASN A CA 1
ATOM 786 C C . ASN A 1 113 ? -60.235 -7.050 116.550 1.00 82.25 113 ASN A C 1
ATOM 788 O O . ASN A 1 113 ? -61.277 -6.944 117.195 1.00 82.25 113 ASN A O 1
ATOM 792 N N . VAL A 1 114 ? -59.638 -5.999 115.986 1.00 84.88 114 VAL A N 1
ATOM 793 C CA . VAL A 1 114 ? -60.193 -4.641 116.003 1.00 84.88 114 VAL A CA 1
ATOM 794 C C . VAL A 1 114 ? -60.922 -4.385 114.683 1.00 84.88 114 VAL A C 1
ATOM 796 O O . VAL A 1 114 ? -60.286 -4.224 113.642 1.00 84.88 114 VAL A O 1
ATOM 799 N N . GLU A 1 115 ? -62.254 -4.323 114.709 1.00 83.31 115 GLU A N 1
ATOM 800 C CA . GLU A 1 115 ? -63.062 -3.914 113.552 1.00 83.31 115 GLU A CA 1
ATOM 801 C C . GLU A 1 115 ? -63.319 -2.396 113.574 1.00 83.31 115 GLU A C 1
ATOM 803 O O . GLU A 1 115 ? -64.003 -1.871 114.455 1.00 83.31 115 GLU A O 1
ATOM 808 N N . MET A 1 116 ? -62.808 -1.676 112.570 1.00 84.88 116 MET A N 1
ATOM 809 C CA . MET A 1 116 ? -63.074 -0.246 112.367 1.00 84.88 116 MET A CA 1
ATOM 810 C C . MET A 1 116 ? -64.120 -0.066 111.260 1.00 84.88 116 MET A C 1
ATOM 812 O O . MET A 1 116 ? -63.859 -0.354 110.099 1.00 84.88 116 MET A O 1
ATOM 816 N N . LYS A 1 117 ? -65.308 0.458 111.590 1.00 81.75 117 LYS A N 1
ATOM 817 C CA . LYS A 1 117 ? -66.401 0.676 110.610 1.00 81.75 117 LYS A CA 1
ATOM 818 C C . LYS A 1 117 ? -66.197 1.882 109.677 1.00 81.75 117 LYS A C 1
ATOM 820 O O . LYS A 1 117 ? -67.036 2.144 108.819 1.00 81.75 117 LYS A O 1
ATOM 825 N N . LYS A 1 118 ? -65.142 2.664 109.901 1.00 85.00 118 LYS A N 1
ATOM 826 C CA . LYS A 1 118 ? -64.743 3.845 109.122 1.00 85.00 118 LYS A CA 1
ATOM 827 C C . LYS A 1 118 ? -63.220 3.809 108.951 1.00 85.00 118 LYS A C 1
ATOM 829 O O . LYS A 1 118 ? -62.623 2.740 108.973 1.00 85.00 118 LYS A O 1
ATOM 834 N N . ASP A 1 119 ? -62.598 4.970 108.825 1.00 83.25 119 ASP A N 1
ATOM 835 C CA . ASP A 1 119 ? -61.173 5.094 108.572 1.00 83.25 119 ASP A CA 1
ATOM 836 C C . ASP A 1 119 ? -60.334 4.735 109.803 1.00 83.25 119 ASP A C 1
ATOM 838 O O . ASP A 1 119 ? -60.603 5.166 110.929 1.00 83.25 119 ASP A O 1
ATOM 842 N N . LEU A 1 120 ? -59.266 3.979 109.557 1.00 84.94 120 LEU A N 1
ATOM 843 C CA . LEU A 1 120 ? -58.143 3.825 110.468 1.00 84.94 120 LEU A CA 1
ATOM 844 C C . LEU A 1 120 ? -57.041 4.798 110.027 1.00 84.94 120 LEU A C 1
ATOM 846 O O . LEU A 1 120 ? -56.443 4.620 108.970 1.00 84.94 120 LEU A O 1
ATOM 850 N N . SER A 1 121 ? -56.755 5.816 110.839 1.00 85.88 121 SER A N 1
ATOM 851 C CA . SER A 1 121 ? -55.605 6.708 110.645 1.00 85.88 121 SER A CA 1
ATOM 852 C C . SER A 1 121 ? -54.523 6.357 111.660 1.00 85.88 121 SER A C 1
ATOM 854 O O . SER A 1 121 ? -54.705 6.599 112.853 1.00 85.88 121 SER A O 1
ATOM 856 N N . VAL A 1 122 ? -53.391 5.820 111.201 1.00 84.81 122 VAL A N 1
ATOM 857 C CA . VAL A 1 122 ? -52.232 5.533 112.060 1.00 84.81 122 VAL A CA 1
ATOM 858 C C . VAL A 1 122 ? -51.177 6.613 111.859 1.00 84.81 122 VAL A C 1
ATOM 860 O O . VAL A 1 122 ? -50.690 6.820 110.752 1.00 84.81 122 VAL A O 1
ATOM 863 N N . VAL A 1 123 ? -50.810 7.305 112.937 1.00 79.38 123 VAL A N 1
ATOM 864 C CA . VAL A 1 123 ? -49.670 8.229 112.938 1.00 79.38 123 VAL A CA 1
ATOM 865 C C . VAL A 1 123 ? -48.441 7.441 113.384 1.00 79.38 123 VAL A C 1
ATOM 867 O O . VAL A 1 123 ? -48.322 7.105 114.559 1.00 79.38 123 VAL A O 1
ATOM 870 N N . GLY A 1 124 ? -47.548 7.121 112.445 1.00 79.88 124 GLY A N 1
ATOM 871 C CA . GLY A 1 124 ? -46.323 6.357 112.706 1.00 79.88 124 GLY A CA 1
ATOM 872 C C . GLY A 1 124 ? -46.204 5.089 111.860 1.00 79.88 124 GLY A C 1
ATOM 873 O O . GLY A 1 124 ? -46.839 4.956 110.815 1.00 79.88 124 GLY A O 1
ATOM 874 N N . THR A 1 125 ? -45.354 4.160 112.297 1.00 80.50 125 THR A N 1
ATOM 875 C CA . THR A 1 125 ? -45.124 2.888 111.603 1.00 80.50 125 THR A CA 1
ATOM 876 C C . THR A 1 125 ? -46.259 1.902 111.870 1.00 80.50 125 THR A C 1
ATOM 878 O O . THR A 1 125 ? -46.689 1.713 113.004 1.00 80.50 125 THR A O 1
ATOM 881 N N . SER A 1 126 ? -46.730 1.243 110.811 1.00 84.38 126 SER A N 1
ATOM 882 C CA . SER A 1 126 ? -47.675 0.125 110.893 1.00 84.38 126 SER A CA 1
ATOM 883 C C . SER A 1 126 ? -47.018 -1.114 110.295 1.00 84.38 126 SER A C 1
ATOM 885 O O . SER A 1 126 ? -46.548 -1.063 109.162 1.00 84.38 126 SER A O 1
ATOM 887 N N . ASN A 1 127 ? -46.982 -2.220 111.038 1.00 83.69 127 ASN A N 1
ATOM 888 C CA . ASN A 1 127 ? -46.601 -3.523 110.499 1.00 83.69 127 ASN A CA 1
ATOM 889 C C . ASN A 1 127 ? -47.879 -4.334 110.264 1.00 83.69 127 ASN A C 1
ATOM 891 O O . ASN A 1 127 ? -48.515 -4.774 111.220 1.00 83.69 127 ASN A O 1
ATOM 895 N N . LEU A 1 128 ? -48.277 -4.472 109.000 1.00 83.12 128 LEU A N 1
ATOM 896 C CA . LEU A 1 128 ? -49.495 -5.169 108.599 1.00 83.12 128 LEU A CA 1
ATOM 897 C C . LEU A 1 128 ? -49.111 -6.445 107.841 1.00 83.12 128 LEU A C 1
ATOM 899 O O . LEU A 1 128 ? -48.550 -6.375 106.749 1.00 83.12 128 LEU A O 1
ATOM 903 N N . ASN A 1 129 ? -49.424 -7.611 108.407 1.00 79.31 129 ASN A N 1
ATOM 904 C CA . ASN A 1 129 ? -49.251 -8.896 107.730 1.00 79.31 129 ASN A CA 1
ATOM 905 C C . ASN A 1 129 ? -50.548 -9.271 106.999 1.00 79.31 129 ASN A C 1
ATOM 907 O O . ASN A 1 129 ? -51.603 -9.337 107.623 1.00 79.31 129 ASN A O 1
ATOM 911 N N . GLY A 1 130 ? -50.470 -9.545 105.692 1.00 77.75 130 GLY A N 1
ATOM 912 C CA . GLY A 1 130 ? -51.622 -10.014 104.907 1.00 77.75 130 GLY A CA 1
ATOM 913 C C . GLY A 1 130 ? -52.643 -8.933 104.529 1.00 77.75 130 GLY A C 1
ATOM 914 O O . GLY A 1 130 ? -53.844 -9.193 104.532 1.00 77.75 130 GLY A O 1
ATOM 915 N N . THR A 1 131 ? -52.191 -7.721 104.199 1.00 83.12 131 THR A N 1
ATOM 916 C CA . THR A 1 131 ? -53.074 -6.608 103.809 1.00 83.12 131 THR A CA 1
ATOM 917 C C . THR A 1 131 ? -53.685 -6.810 102.420 1.00 83.12 131 THR A C 1
ATOM 919 O O . THR A 1 131 ? -52.960 -6.930 101.435 1.00 83.12 131 THR A O 1
ATOM 922 N N . ASN A 1 132 ? -55.015 -6.752 102.316 1.00 83.06 132 ASN A N 1
ATOM 923 C CA . ASN A 1 132 ? -55.728 -6.604 101.045 1.00 83.06 132 ASN A CA 1
ATOM 924 C C . ASN A 1 132 ? -56.189 -5.146 100.882 1.00 83.06 132 ASN A C 1
ATOM 926 O O . ASN A 1 132 ? -57.074 -4.695 101.609 1.00 83.06 132 ASN A O 1
ATOM 930 N N . VAL A 1 133 ? -55.595 -4.404 99.945 1.00 84.19 133 VAL A N 1
ATOM 931 C CA . VAL A 1 133 ? -55.988 -3.019 99.639 1.00 84.19 133 VAL A CA 1
ATOM 932 C C . VAL A 1 133 ? -56.920 -3.041 98.427 1.00 84.19 133 VAL A C 1
ATOM 934 O O . VAL A 1 133 ? -56.481 -3.293 97.313 1.00 84.19 133 VAL A O 1
ATOM 937 N N . ALA A 1 134 ? -58.214 -2.785 98.635 1.00 79.19 134 ALA A N 1
ATOM 938 C CA . ALA A 1 134 ? -59.210 -2.799 97.554 1.00 79.19 134 ALA A CA 1
ATOM 939 C C . ALA A 1 134 ? -59.130 -1.575 96.613 1.00 79.19 134 ALA A C 1
ATOM 941 O O . ALA A 1 134 ? -59.707 -1.590 95.528 1.00 79.19 134 ALA A O 1
ATOM 942 N N . GLY A 1 135 ? -58.446 -0.507 97.038 1.00 81.44 135 GLY A N 1
ATOM 943 C CA . GLY A 1 135 ? -58.225 0.719 96.267 1.00 81.44 135 GLY A CA 1
ATOM 944 C C . GLY A 1 135 ? -56.787 0.861 95.745 1.00 81.44 135 GLY A C 1
ATOM 945 O O . GLY A 1 135 ? -55.970 -0.043 95.915 1.00 81.44 135 GLY A O 1
ATOM 946 N N . PRO A 1 136 ? -56.448 2.002 95.118 1.00 79.81 136 PRO A N 1
ATOM 947 C CA . PRO A 1 136 ? -55.083 2.278 94.686 1.00 79.81 136 PRO A CA 1
ATOM 948 C C . PRO A 1 136 ? -54.130 2.364 95.886 1.00 79.81 136 PRO A C 1
ATOM 950 O O . PRO A 1 136 ? -54.425 3.017 96.887 1.00 79.81 136 PRO A O 1
ATOM 953 N N . LEU A 1 137 ? -52.963 1.734 95.754 1.00 84.44 137 LEU A N 1
ATOM 954 C CA . LEU A 1 137 ? -51.861 1.853 96.702 1.00 84.44 137 LEU A CA 1
ATOM 955 C C . LEU A 1 137 ? -50.878 2.918 96.200 1.00 84.44 137 LEU A C 1
ATOM 957 O O . LEU A 1 137 ? -50.174 2.700 95.216 1.00 84.44 137 LEU A O 1
ATOM 961 N N . THR A 1 138 ? -50.805 4.055 96.890 1.00 83.88 138 THR A N 1
ATOM 962 C CA . THR A 1 138 ? -49.770 5.070 96.652 1.00 83.88 138 THR A CA 1
ATOM 963 C C . THR A 1 138 ? -48.649 4.885 97.668 1.00 83.88 138 THR A C 1
ATOM 965 O O . THR A 1 138 ? -48.873 5.053 98.865 1.00 83.88 138 THR A O 1
ATOM 968 N N . VAL A 1 139 ? -47.438 4.575 97.200 1.00 83.69 139 VAL A N 1
ATOM 969 C CA . VAL A 1 139 ? -46.225 4.523 98.030 1.00 83.69 139 VAL A CA 1
ATOM 970 C C . VAL A 1 139 ? -45.294 5.640 97.570 1.00 83.69 139 VAL A C 1
ATOM 972 O O . VAL A 1 139 ? -44.913 5.686 96.406 1.00 83.69 139 VAL A O 1
ATOM 975 N N . THR A 1 140 ? -44.960 6.574 98.460 1.00 80.81 140 THR A N 1
ATOM 976 C CA . THR A 1 140 ? -44.085 7.721 98.142 1.00 80.81 140 THR A CA 1
ATOM 977 C C . THR A 1 140 ? -42.599 7.438 98.373 1.00 80.81 140 THR A C 1
ATOM 979 O O . THR A 1 140 ? -41.767 8.270 98.030 1.00 80.81 140 THR A O 1
ATOM 982 N N . GLY A 1 141 ? -42.268 6.302 98.988 1.00 80.50 141 GLY A N 1
ATOM 983 C CA . GLY A 1 141 ? -40.901 5.811 99.170 1.00 80.50 141 GLY A CA 1
ATOM 984 C C . GLY A 1 141 ? -40.668 4.493 98.435 1.00 80.50 141 GLY A C 1
ATOM 985 O O . GLY A 1 141 ? -41.526 4.029 97.682 1.00 80.50 141 GLY A O 1
ATOM 986 N N . ASP A 1 142 ? -39.519 3.872 98.688 1.00 81.19 142 ASP A N 1
ATOM 987 C CA . ASP A 1 142 ? -39.173 2.591 98.077 1.00 81.19 142 ASP A CA 1
ATOM 988 C C . ASP A 1 142 ? -40.126 1.483 98.534 1.00 81.19 142 ASP A C 1
ATOM 990 O O . ASP A 1 142 ? -40.481 1.368 99.711 1.00 81.19 142 ASP A O 1
ATOM 994 N N . THR A 1 143 ? -40.535 0.636 97.591 1.00 83.62 143 THR A N 1
ATOM 995 C CA . THR A 1 143 ? -41.384 -0.520 97.866 1.00 83.62 143 THR A CA 1
ATOM 996 C C . THR A 1 143 ? -40.776 -1.764 97.236 1.00 83.62 143 THR A C 1
ATOM 998 O O . THR A 1 143 ? -40.277 -1.725 96.113 1.00 83.62 143 THR A O 1
ATOM 1001 N N . THR A 1 144 ? -40.809 -2.882 97.959 1.00 82.44 144 THR A N 1
ATOM 1002 C CA . THR A 1 144 ? -40.405 -4.191 97.434 1.00 82.44 144 THR A CA 1
ATOM 1003 C C . THR A 1 144 ? -41.653 -5.058 97.330 1.00 82.44 144 THR A C 1
ATOM 1005 O O . THR A 1 144 ? -42.255 -5.401 98.344 1.00 82.44 144 THR A O 1
ATOM 1008 N N . LEU A 1 145 ? -42.064 -5.393 96.107 1.00 82.06 145 LEU A N 1
ATOM 1009 C CA . LEU A 1 145 ? -43.162 -6.326 95.848 1.00 82.06 145 LEU A CA 1
ATOM 1010 C C . LEU A 1 145 ? -42.554 -7.685 95.499 1.00 82.06 145 LEU A C 1
ATOM 1012 O O . LEU A 1 145 ? -41.723 -7.755 94.601 1.00 82.06 145 LEU A O 1
ATOM 1016 N N . GLY A 1 146 ? -42.961 -8.757 96.185 1.00 80.25 146 GLY A N 1
ATOM 1017 C CA . GLY A 1 146 ? -42.513 -10.113 95.843 1.00 80.25 146 GLY A CA 1
ATOM 1018 C C . GLY A 1 146 ? -43.011 -10.527 94.456 1.00 80.25 146 GLY A C 1
ATOM 1019 O O . GLY A 1 146 ? -42.221 -10.717 93.537 1.00 80.25 146 GLY A O 1
ATOM 1020 N N . ASN A 1 147 ? -44.339 -10.575 94.293 1.00 80.81 147 ASN A N 1
ATOM 1021 C CA . ASN A 1 147 ? -44.996 -10.811 93.010 1.00 80.81 147 ASN A CA 1
ATOM 1022 C C . ASN A 1 147 ? -45.941 -9.639 92.726 1.00 80.81 147 ASN A C 1
ATOM 1024 O O . ASN A 1 147 ? -46.892 -9.418 93.475 1.00 80.81 147 ASN A O 1
ATOM 1028 N N . ALA A 1 148 ? -45.706 -8.908 91.639 1.00 82.25 148 ALA A N 1
ATOM 1029 C CA . ALA A 1 148 ? -46.600 -7.854 91.172 1.00 82.25 148 ALA A CA 1
ATOM 1030 C C . ALA A 1 148 ? -47.277 -8.304 89.873 1.00 82.25 148 ALA A C 1
ATOM 1032 O O . ALA A 1 148 ? -46.604 -8.551 88.875 1.00 82.25 148 ALA A O 1
ATOM 1033 N N . THR A 1 149 ? -48.607 -8.413 89.876 1.00 83.62 149 THR A N 1
ATOM 1034 C CA . THR A 1 149 ? -49.389 -8.592 88.643 1.00 83.62 149 THR A CA 1
ATOM 1035 C C . THR A 1 149 ? -50.017 -7.253 88.284 1.00 83.62 149 THR A C 1
ATOM 1037 O O . THR A 1 149 ? -50.862 -6.753 89.021 1.00 83.62 149 THR A O 1
ATOM 1040 N N . MET A 1 150 ? -49.600 -6.669 87.161 1.00 83.94 150 MET A N 1
ATOM 1041 C CA . MET A 1 150 ? -50.146 -5.416 86.636 1.00 83.94 150 MET A CA 1
ATOM 1042 C C . MET A 1 150 ? -51.102 -5.739 85.486 1.00 83.94 150 MET A C 1
ATOM 1044 O O . MET A 1 150 ? -50.682 -6.299 84.479 1.00 83.94 150 MET A O 1
ATOM 1048 N N . THR A 1 151 ? -52.387 -5.412 85.625 1.00 80.94 151 THR A N 1
ATOM 1049 C CA . THR A 1 151 ? -53.388 -5.601 84.554 1.00 80.94 151 THR A CA 1
ATOM 1050 C C . THR A 1 151 ? -53.479 -4.404 83.603 1.00 80.94 151 THR A C 1
ATOM 1052 O O . THR A 1 151 ? -54.024 -4.530 82.510 1.00 80.94 151 THR A O 1
ATOM 1055 N N . GLY A 1 152 ? -52.946 -3.250 84.013 1.00 81.88 152 GLY A N 1
ATOM 1056 C CA . GLY A 1 152 ? -52.768 -2.062 83.180 1.00 81.88 152 GLY A CA 1
ATOM 1057 C C . GLY A 1 152 ? -51.305 -1.834 82.793 1.00 81.88 152 GLY A C 1
ATOM 1058 O O . GLY A 1 152 ? -50.450 -2.701 82.969 1.00 81.88 152 GLY A O 1
ATOM 1059 N N . ASN A 1 153 ? -51.007 -0.634 82.296 1.00 82.12 153 ASN A N 1
ATOM 1060 C CA . ASN A 1 153 ? -49.648 -0.259 81.911 1.00 82.12 153 ASN A CA 1
ATOM 1061 C C . ASN A 1 153 ? -48.747 -0.093 83.144 1.00 82.12 153 ASN A C 1
ATOM 1063 O O . ASN A 1 153 ? -49.120 0.574 84.109 1.00 82.12 153 ASN A O 1
ATOM 1067 N N . ALA A 1 154 ? -47.536 -0.644 83.077 1.00 85.50 154 ALA A N 1
ATOM 1068 C CA . ALA A 1 154 ? -46.467 -0.343 84.018 1.00 85.50 154 ALA A CA 1
ATOM 1069 C C . ALA A 1 154 ? -45.580 0.769 83.438 1.00 85.50 154 ALA A C 1
ATOM 1071 O O . ALA A 1 154 ? -44.979 0.595 82.380 1.00 85.50 154 ALA A O 1
ATOM 1072 N N . THR A 1 155 ? -45.480 1.901 84.135 1.00 84.62 155 THR A N 1
ATOM 1073 C CA . THR A 1 155 ? -44.536 2.976 83.801 1.00 84.62 155 THR A CA 1
ATOM 1074 C C . THR A 1 155 ? -43.373 2.926 84.785 1.00 84.62 155 THR A C 1
ATOM 1076 O O . THR A 1 155 ? -43.576 3.106 85.983 1.00 84.62 155 THR A O 1
ATOM 1079 N N . VAL A 1 156 ? -42.155 2.700 84.289 1.00 86.94 156 VAL A N 1
ATOM 1080 C CA . VAL A 1 156 ? -40.923 2.716 85.093 1.00 86.94 156 VAL A CA 1
ATOM 1081 C C . VAL A 1 156 ? -40.158 3.992 84.755 1.00 86.94 156 VAL A C 1
ATOM 1083 O O . VAL A 1 156 ? -39.711 4.160 83.628 1.00 86.94 156 VAL A O 1
ATOM 1086 N N . GLY A 1 157 ? -40.031 4.914 85.713 1.00 81.31 157 GLY A N 1
ATOM 1087 C CA . GLY A 1 157 ? -39.347 6.199 85.496 1.00 81.31 157 GLY A CA 1
ATOM 1088 C C . GLY A 1 157 ? -37.815 6.113 85.417 1.00 81.31 157 GLY A C 1
ATOM 1089 O O . GLY A 1 157 ? -37.171 7.101 85.080 1.00 81.31 157 GLY A O 1
ATOM 1090 N N . GLY A 1 158 ? -37.235 4.953 85.739 1.00 83.50 158 GLY A N 1
ATOM 1091 C CA . GLY A 1 158 ? -35.799 4.668 85.668 1.00 83.50 158 GLY A CA 1
ATOM 1092 C C . GLY A 1 158 ? -35.497 3.424 84.825 1.00 83.50 158 GLY A C 1
ATOM 1093 O O . GLY A 1 158 ? -36.248 3.076 83.918 1.00 83.50 158 GLY A O 1
ATOM 1094 N N . THR A 1 159 ? -34.401 2.728 85.132 1.00 83.38 159 THR A N 1
ATOM 1095 C CA . THR A 1 159 ? -34.016 1.497 84.424 1.00 83.38 159 THR A CA 1
ATOM 1096 C C . THR A 1 159 ? -34.890 0.316 84.840 1.00 83.38 159 THR A C 1
ATOM 1098 O O . THR A 1 159 ? -35.025 0.020 86.026 1.00 83.38 159 THR A O 1
ATOM 1101 N N . LEU A 1 160 ? -35.422 -0.415 83.860 1.00 86.88 160 LEU A N 1
ATOM 1102 C CA . LEU A 1 160 ? -36.048 -1.717 84.076 1.00 86.88 160 LEU A CA 1
ATOM 1103 C C . LEU A 1 160 ? -34.990 -2.825 83.951 1.00 86.88 160 LEU A C 1
ATOM 1105 O O . LEU A 1 160 ? -34.523 -3.120 82.854 1.00 86.88 160 LEU A O 1
ATOM 1109 N N . GLY A 1 161 ? -34.607 -3.437 85.072 1.00 84.25 161 GLY A N 1
ATOM 1110 C CA . GLY A 1 161 ? -33.752 -4.627 85.091 1.00 84.25 161 GLY A CA 1
ATOM 1111 C C . GLY A 1 161 ? -34.581 -5.911 85.025 1.00 84.25 161 GLY A C 1
ATOM 1112 O O . GLY A 1 161 ? -35.478 -6.107 85.840 1.00 84.25 161 GLY A O 1
ATOM 1113 N N . VAL A 1 162 ? -34.264 -6.799 84.082 1.00 86.38 162 VAL A N 1
ATOM 1114 C CA . VAL A 1 162 ? -34.911 -8.108 83.899 1.00 86.38 162 VAL A CA 1
ATOM 1115 C C . VAL A 1 162 ? -33.841 -9.197 83.869 1.00 86.38 162 VAL A C 1
ATOM 1117 O O . VAL A 1 162 ? -32.964 -9.194 83.013 1.00 86.38 162 VAL A O 1
ATOM 1120 N N . THR A 1 163 ? -33.873 -10.121 84.829 1.00 83.12 163 THR A N 1
ATOM 1121 C CA . THR A 1 163 ? -32.933 -11.259 84.892 1.00 83.12 163 THR A CA 1
ATOM 1122 C C . THR A 1 163 ? -33.411 -12.468 84.087 1.00 83.12 163 THR A C 1
ATOM 1124 O O . THR A 1 163 ? -32.609 -13.328 83.735 1.00 83.12 163 THR A O 1
ATOM 1127 N N . GLY A 1 164 ? -34.711 -12.538 83.792 1.00 83.38 164 GLY A N 1
ATOM 1128 C CA . GLY A 1 164 ? -35.325 -13.558 82.944 1.00 83.38 164 GLY A CA 1
ATOM 1129 C C . GLY A 1 164 ? -35.637 -13.062 81.531 1.00 83.38 164 GLY A C 1
ATOM 1130 O O . GLY A 1 164 ? -35.330 -11.932 81.153 1.00 83.38 164 GLY A O 1
ATOM 1131 N N . ALA A 1 165 ? -36.295 -13.917 80.746 1.00 85.00 165 ALA A N 1
ATOM 1132 C CA . ALA A 1 165 ? -36.767 -13.557 79.414 1.00 85.00 165 ALA A CA 1
ATOM 1133 C C . ALA A 1 165 ? -37.873 -12.492 79.485 1.00 85.00 165 ALA A C 1
ATOM 1135 O O . ALA A 1 165 ? -38.811 -12.603 80.275 1.00 85.00 165 ALA A O 1
ATOM 1136 N N . THR A 1 166 ? -37.792 -11.488 78.614 1.00 87.38 166 THR A N 1
ATOM 1137 C CA . THR A 1 166 ? -38.859 -10.498 78.419 1.00 87.38 166 THR A CA 1
ATOM 1138 C C . THR A 1 166 ? -39.668 -10.878 77.188 1.00 87.38 166 THR A C 1
ATOM 1140 O O . THR A 1 166 ? -39.107 -11.027 76.107 1.00 87.38 166 THR A O 1
ATOM 1143 N N . THR A 1 167 ? -40.984 -11.026 77.341 1.00 86.38 167 THR A N 1
ATOM 1144 C CA . THR A 1 167 ? -41.908 -11.236 76.217 1.00 86.38 167 THR A CA 1
ATOM 1145 C C . THR A 1 167 ? -42.750 -9.979 76.037 1.00 86.38 167 THR A C 1
ATOM 1147 O O . THR A 1 167 ? -43.454 -9.574 76.958 1.00 86.38 167 THR A O 1
ATOM 1150 N N . LEU A 1 168 ? -42.681 -9.362 74.858 1.00 85.75 168 LEU A N 1
ATOM 1151 C CA . LEU A 1 168 ? -43.509 -8.220 74.469 1.00 85.75 168 LEU A CA 1
ATOM 1152 C C . LEU A 1 168 ? -44.503 -8.688 73.404 1.00 85.75 168 LEU A C 1
ATOM 1154 O O . LEU A 1 168 ? -44.100 -9.246 72.390 1.00 85.75 168 LEU A O 1
ATOM 1158 N N . GLY A 1 169 ? -45.798 -8.445 73.612 1.00 81.06 169 GLY A N 1
ATOM 1159 C CA . GLY A 1 169 ? -46.830 -8.727 72.603 1.00 81.06 169 GLY A CA 1
ATOM 1160 C C . GLY A 1 169 ? -46.897 -7.697 71.465 1.00 81.06 169 GLY A C 1
ATOM 1161 O O . GLY A 1 169 ? -47.703 -7.853 70.554 1.00 81.06 169 GLY A O 1
ATOM 1162 N N . GLY A 1 170 ? -46.085 -6.637 71.529 1.00 84.25 170 GLY A N 1
ATOM 1163 C CA . GLY A 1 170 ? -46.046 -5.531 70.569 1.00 84.25 170 GLY A CA 1
ATOM 1164 C C . GLY A 1 170 ? -44.617 -5.145 70.176 1.00 84.25 170 GLY A C 1
ATOM 1165 O O . GLY A 1 170 ? -43.685 -5.932 70.312 1.00 84.25 170 GLY A O 1
ATOM 1166 N N . THR A 1 171 ? -44.435 -3.921 69.679 1.00 84.69 171 THR A N 1
ATOM 1167 C CA . THR A 1 171 ? -43.135 -3.412 69.211 1.00 84.69 171 THR A CA 1
ATOM 1168 C C . THR A 1 171 ? -42.226 -2.971 70.358 1.00 84.69 171 THR A C 1
ATOM 1170 O O . THR A 1 171 ? -42.686 -2.321 71.296 1.00 84.69 171 THR A O 1
ATOM 1173 N N . LEU A 1 172 ? -40.922 -3.225 70.233 1.00 86.19 172 LEU A N 1
ATOM 1174 C CA . LEU A 1 172 ? -39.885 -2.630 71.077 1.00 86.19 172 LEU A CA 1
ATOM 1175 C C . LEU A 1 172 ? -39.333 -1.366 70.396 1.00 86.19 172 LEU A C 1
ATOM 1177 O O . LEU A 1 172 ? -38.692 -1.461 69.353 1.00 86.19 172 LEU A O 1
ATOM 1181 N N . GLY A 1 173 ? -39.592 -0.191 70.973 1.00 84.44 173 GLY A N 1
ATOM 1182 C CA . GLY A 1 173 ? -38.991 1.076 70.546 1.00 84.44 173 GLY A CA 1
ATOM 1183 C C . GLY A 1 173 ? -37.791 1.434 71.421 1.00 84.44 173 GLY A C 1
ATOM 1184 O O . GLY A 1 173 ? -37.912 1.466 72.643 1.00 84.44 173 GLY A O 1
ATOM 1185 N N . VAL A 1 174 ? -36.647 1.715 70.801 1.00 85.44 174 VAL A N 1
ATOM 1186 C CA . VAL A 1 174 ? -35.385 2.085 71.461 1.00 85.44 174 VAL A CA 1
ATOM 1187 C C . VAL A 1 174 ? -34.809 3.308 70.754 1.00 85.44 174 VAL A C 1
ATOM 1189 O O . VAL A 1 174 ? -34.729 3.339 69.530 1.00 85.44 174 VAL A O 1
ATOM 1192 N N . THR A 1 175 ? -34.455 4.349 71.507 1.00 82.06 175 THR A N 1
ATOM 1193 C CA . THR A 1 175 ? -33.859 5.580 70.951 1.00 82.06 175 THR A CA 1
ATOM 1194 C C . THR A 1 175 ? -32.331 5.563 70.963 1.00 82.06 175 THR A C 1
ATOM 1196 O O . THR A 1 175 ? -31.716 6.418 70.336 1.00 82.06 175 THR A O 1
ATOM 1199 N N . GLY A 1 176 ? -31.723 4.629 71.696 1.00 82.31 176 GLY A N 1
ATOM 1200 C CA . GLY A 1 176 ? -30.278 4.414 71.746 1.00 82.31 176 GLY A CA 1
ATOM 1201 C C . GLY A 1 176 ? -29.874 3.061 71.164 1.00 82.31 176 GLY A C 1
ATOM 1202 O O . GLY A 1 176 ? -30.709 2.315 70.646 1.00 82.31 176 GLY A O 1
ATOM 1203 N N . ASP A 1 177 ? -28.588 2.741 71.288 1.00 84.00 177 ASP A N 1
ATOM 1204 C CA . ASP A 1 177 ? -28.024 1.488 70.793 1.00 84.00 177 ASP A CA 1
ATOM 1205 C C . ASP A 1 177 ? -28.642 0.273 71.492 1.00 84.00 177 ASP A C 1
ATOM 1207 O O . ASP A 1 177 ? -28.896 0.272 72.698 1.00 84.00 177 ASP A O 1
ATOM 1211 N N . THR A 1 178 ? -28.871 -0.789 70.722 1.00 86.06 178 THR A N 1
ATOM 1212 C CA . THR A 1 178 ? -29.382 -2.065 71.230 1.00 86.06 178 THR A CA 1
ATOM 1213 C C . THR A 1 178 ? -28.457 -3.191 70.808 1.00 86.06 178 THR A C 1
ATOM 1215 O O . THR A 1 178 ? -28.232 -3.410 69.620 1.00 86.06 178 THR A O 1
ATOM 1218 N N . THR A 1 179 ? -27.960 -3.940 71.788 1.00 85.38 179 THR A N 1
ATOM 1219 C CA . THR A 1 179 ? -27.159 -5.145 71.560 1.00 85.38 179 THR A CA 1
ATOM 1220 C C . THR A 1 179 ? -28.055 -6.371 71.696 1.00 85.38 179 THR A C 1
ATOM 1222 O O . THR A 1 179 ? -28.574 -6.647 72.776 1.00 85.38 179 THR A O 1
ATOM 1225 N N . LEU A 1 180 ? -28.230 -7.123 70.609 1.00 83.88 180 LEU A N 1
ATOM 1226 C CA . LEU A 1 180 ? -28.931 -8.410 70.596 1.00 83.88 180 LEU A CA 1
ATOM 1227 C C . LEU A 1 180 ? -27.910 -9.522 70.348 1.00 83.88 180 LEU A C 1
ATOM 1229 O O . LEU A 1 180 ? -27.098 -9.404 69.438 1.00 83.88 180 LEU A O 1
ATOM 1233 N N . GLY A 1 181 ? -27.955 -10.604 71.130 1.00 82.00 181 GLY A N 1
ATOM 1234 C CA . GLY A 1 181 ? -27.087 -11.765 70.898 1.00 82.00 181 GLY A CA 1
ATOM 1235 C C . GLY A 1 181 ? -27.429 -12.471 69.583 1.00 82.00 181 GLY A C 1
ATOM 1236 O O . GLY A 1 181 ? -26.590 -12.572 68.699 1.00 82.00 181 GLY A O 1
ATOM 1237 N N . ASN A 1 182 ? -28.693 -12.885 69.442 1.00 81.25 182 ASN A N 1
ATOM 1238 C CA . ASN A 1 182 ? -29.266 -13.412 68.205 1.00 81.25 182 ASN A CA 1
ATOM 1239 C C . ASN A 1 182 ? -30.564 -12.654 67.908 1.00 81.25 182 ASN A C 1
ATOM 1241 O O . ASN A 1 182 ? -31.450 -12.597 68.762 1.00 81.25 182 ASN A O 1
ATOM 1245 N N . ALA A 1 183 ? -30.695 -12.105 66.702 1.00 83.69 183 ALA A N 1
ATOM 1246 C CA . ALA A 1 183 ? -31.919 -11.464 66.234 1.00 83.69 183 ALA A CA 1
ATOM 1247 C C . ALA A 1 183 ? -32.490 -12.255 65.051 1.00 83.69 183 ALA A C 1
ATOM 1249 O O . ALA A 1 183 ? -31.808 -12.454 64.050 1.00 83.69 183 ALA A O 1
ATOM 1250 N N . SER A 1 184 ? -33.741 -12.704 65.163 1.00 86.75 184 SER A N 1
ATOM 1251 C CA . SER A 1 184 ? -34.490 -13.315 64.060 1.00 86.75 184 SER A CA 1
ATOM 1252 C C . SER A 1 184 ? -35.587 -12.350 63.629 1.00 86.75 184 SER A C 1
ATOM 1254 O O . SER A 1 184 ? -36.555 -12.152 64.360 1.00 86.75 184 SER A O 1
ATOM 1256 N N . MET A 1 185 ? -35.435 -11.754 62.448 1.00 85.38 185 MET A N 1
ATOM 1257 C CA . MET A 1 185 ? -36.378 -10.785 61.885 1.00 85.38 185 MET A CA 1
ATOM 1258 C C . MET A 1 185 ? -37.132 -11.438 60.724 1.00 85.38 185 MET A C 1
ATOM 1260 O O . MET A 1 185 ? -36.510 -11.906 59.776 1.00 85.38 185 MET A O 1
ATOM 1264 N N . THR A 1 186 ? -38.463 -11.494 60.791 1.00 82.25 186 THR A N 1
ATOM 1265 C CA . THR A 1 186 ? -39.312 -12.073 59.727 1.00 82.25 186 THR A CA 1
ATOM 1266 C C . THR A 1 186 ? -39.768 -11.048 58.687 1.00 82.25 186 THR A C 1
ATOM 1268 O O . THR A 1 186 ? -40.250 -11.428 57.624 1.00 82.25 186 THR A O 1
ATOM 1271 N N . GLY A 1 187 ? -39.635 -9.756 58.994 1.00 83.25 187 GLY A N 1
ATOM 1272 C CA . GLY A 1 187 ? -39.921 -8.648 58.085 1.00 83.25 187 GLY A CA 1
ATOM 1273 C C . GLY A 1 187 ? -38.655 -8.004 57.520 1.00 83.25 187 GLY A C 1
ATOM 1274 O O . GLY A 1 187 ? -37.542 -8.496 57.699 1.00 83.25 187 GLY A O 1
ATOM 1275 N N . ASN A 1 188 ? -38.834 -6.858 56.864 1.00 84.50 188 ASN A N 1
ATOM 1276 C CA . ASN A 1 188 ? -37.725 -6.080 56.321 1.00 84.50 188 ASN A CA 1
ATOM 1277 C C . ASN A 1 188 ? -36.858 -5.497 57.444 1.00 84.50 188 ASN A C 1
ATOM 1279 O O . ASN A 1 188 ? -37.373 -4.971 58.432 1.00 84.50 188 ASN A O 1
ATOM 1283 N N . VAL A 1 189 ? -35.540 -5.536 57.252 1.00 86.62 189 VAL A N 1
ATOM 1284 C CA . VAL A 1 189 ? -34.565 -4.873 58.121 1.00 86.62 189 VAL A CA 1
ATOM 1285 C C . VAL A 1 189 ? -34.050 -3.631 57.403 1.00 86.62 189 VAL A C 1
ATOM 1287 O O . VAL A 1 189 ? -33.441 -3.736 56.342 1.00 86.62 189 VAL A O 1
ATOM 1290 N N . THR A 1 190 ? -34.277 -2.457 57.989 1.00 85.69 190 THR A N 1
ATOM 1291 C CA . THR A 1 190 ? -33.699 -1.192 57.518 1.00 85.69 190 THR A CA 1
ATOM 1292 C C . THR A 1 190 ? -32.527 -0.825 58.420 1.00 85.69 190 THR A C 1
ATOM 1294 O O . THR A 1 190 ? -32.708 -0.663 59.624 1.00 85.69 190 THR A O 1
ATOM 1297 N N . VAL A 1 191 ? -31.333 -0.668 57.846 1.00 87.50 191 VAL A N 1
ATOM 1298 C CA . VAL A 1 191 ? -30.133 -0.204 58.558 1.00 87.50 191 VAL A CA 1
ATOM 1299 C C . VAL A 1 191 ? -29.819 1.208 58.075 1.00 87.50 191 VAL A C 1
ATOM 1301 O O . VAL A 1 191 ? -29.524 1.403 56.902 1.00 87.50 191 VAL A O 1
ATOM 1304 N N . GLY A 1 192 ? -29.917 2.203 58.960 1.00 82.31 192 GLY A N 1
ATOM 1305 C CA . GLY A 1 192 ? -29.657 3.608 58.606 1.00 82.31 192 GLY A CA 1
ATOM 1306 C C . GLY A 1 192 ? -28.173 3.955 58.419 1.00 82.31 192 GLY A C 1
ATOM 1307 O O . GLY A 1 192 ? -27.861 5.019 57.895 1.00 82.31 192 GLY A O 1
ATOM 1308 N N . GLY A 1 193 ? -27.267 3.072 58.852 1.00 84.25 193 GLY A N 1
ATOM 1309 C CA . GLY A 1 193 ? -25.815 3.192 58.696 1.00 84.25 193 GLY A CA 1
ATOM 1310 C C . GLY A 1 193 ? -25.210 2.004 57.941 1.00 84.25 193 GLY A C 1
ATOM 1311 O O . GLY A 1 193 ? -25.847 1.414 57.073 1.00 84.25 193 GLY A O 1
ATOM 1312 N N . THR A 1 194 ? -23.977 1.631 58.284 1.00 85.56 194 THR A N 1
ATOM 1313 C CA . THR A 1 194 ? -23.283 0.489 57.669 1.00 85.56 194 THR A CA 1
ATOM 1314 C C . THR A 1 194 ? -23.762 -0.839 58.255 1.00 85.56 194 THR A C 1
ATOM 1316 O O . THR A 1 194 ? -23.782 -1.015 59.471 1.00 85.56 194 THR A O 1
ATOM 1319 N N . LEU A 1 195 ? -24.072 -1.810 57.393 1.00 88.88 195 LEU A N 1
ATOM 1320 C CA . LEU A 1 195 ? -24.276 -3.203 57.789 1.00 88.88 195 LEU A CA 1
ATOM 1321 C C . LEU A 1 195 ? -22.945 -3.968 57.700 1.00 88.88 195 LEU A C 1
ATOM 1323 O O . LEU A 1 195 ? -22.466 -4.259 56.608 1.00 88.88 195 LEU A O 1
ATOM 1327 N N . GLY A 1 196 ? -22.349 -4.296 58.847 1.00 86.00 196 GLY A N 1
ATOM 1328 C CA . GLY A 1 196 ? -21.181 -5.177 58.927 1.00 86.00 196 GLY A CA 1
ATOM 1329 C C . GLY A 1 196 ? -21.593 -6.643 59.068 1.00 86.00 196 GLY A C 1
ATOM 1330 O O . GLY A 1 196 ? -22.325 -6.990 59.991 1.00 86.00 196 GLY A O 1
ATOM 1331 N N . VAL A 1 197 ? -21.102 -7.509 58.182 1.00 87.69 197 VAL A N 1
ATOM 1332 C CA . VAL A 1 197 ? -21.329 -8.964 58.202 1.00 87.69 197 VAL A CA 1
ATOM 1333 C C . VAL A 1 197 ? -19.984 -9.683 58.170 1.00 87.69 197 VAL A C 1
ATOM 1335 O O . VAL A 1 197 ? -19.209 -9.521 57.234 1.00 87.69 197 VAL A O 1
ATOM 1338 N N . THR A 1 198 ? -19.679 -10.452 59.215 1.00 84.94 198 THR A N 1
ATOM 1339 C CA . THR A 1 198 ? -18.433 -11.238 59.313 1.00 84.94 198 THR A CA 1
ATOM 1340 C C . THR A 1 198 ? -18.571 -12.642 58.723 1.00 84.94 198 THR A C 1
ATOM 1342 O O . THR A 1 198 ? -17.570 -13.263 58.374 1.00 84.94 198 THR A O 1
ATOM 1345 N N . GLY A 1 199 ? -19.803 -13.147 58.617 1.00 85.12 199 GLY A N 1
ATOM 1346 C CA . GLY A 1 199 ? -20.138 -14.416 57.974 1.00 85.12 199 GLY A CA 1
ATOM 1347 C C . GLY A 1 199 ? -20.643 -14.246 56.539 1.00 85.12 199 GLY A C 1
ATOM 1348 O O . GLY A 1 199 ? -20.663 -13.148 55.988 1.00 85.12 199 GLY A O 1
ATOM 1349 N N . ALA A 1 200 ? -21.083 -15.353 55.938 1.00 86.88 200 ALA A N 1
ATOM 1350 C CA . ALA A 1 200 ? -21.695 -15.341 54.613 1.00 86.88 200 ALA A CA 1
ATOM 1351 C C . ALA A 1 200 ? -23.093 -14.701 54.646 1.00 86.88 200 ALA A C 1
ATOM 1353 O O . ALA A 1 200 ? -23.916 -15.025 55.502 1.00 86.88 200 ALA A O 1
ATOM 1354 N N . THR A 1 201 ? -23.383 -13.854 53.659 1.00 89.44 201 THR A N 1
ATOM 1355 C CA . THR A 1 201 ? -24.711 -13.268 53.445 1.00 89.44 201 THR A CA 1
ATOM 1356 C C . THR A 1 201 ? -25.399 -13.982 52.291 1.00 89.44 201 THR A C 1
ATOM 1358 O O . THR A 1 201 ? -24.839 -14.079 51.203 1.00 89.44 201 THR A O 1
ATOM 1361 N N . THR A 1 202 ? -26.627 -14.455 52.507 1.00 88.12 202 THR A N 1
ATOM 1362 C CA . THR A 1 202 ? -27.482 -14.990 51.437 1.00 88.12 202 THR A CA 1
ATOM 1363 C C . THR A 1 202 ? -28.611 -14.003 51.163 1.00 88.12 202 THR A C 1
ATOM 1365 O O . THR A 1 202 ? -29.386 -13.687 52.062 1.00 88.12 202 THR A O 1
ATOM 1368 N N . LEU A 1 203 ? -28.711 -13.519 49.925 1.00 87.12 203 LEU A N 1
ATOM 1369 C CA . LEU A 1 203 ? -29.811 -12.680 49.445 1.00 87.12 203 LEU A CA 1
ATOM 1370 C C . LEU A 1 203 ? -30.685 -13.522 48.513 1.00 87.12 203 LEU A C 1
ATOM 1372 O O . LEU A 1 203 ? -30.202 -14.025 47.505 1.00 87.12 203 LEU A O 1
ATOM 1376 N N . GLY A 1 204 ? -31.972 -13.667 48.833 1.00 83.12 204 GLY A N 1
ATOM 1377 C CA . GLY A 1 204 ? -32.931 -14.364 47.963 1.00 83.12 204 GLY A CA 1
ATOM 1378 C C . GLY A 1 204 ? -33.377 -13.554 46.736 1.00 83.12 204 GLY A C 1
ATOM 1379 O O . GLY A 1 204 ? -34.127 -14.067 45.912 1.00 83.12 204 GLY A O 1
ATOM 1380 N N . GLY A 1 205 ? -32.948 -12.293 46.627 1.00 86.25 205 GLY A N 1
ATOM 1381 C CA . GLY A 1 205 ? -33.289 -11.366 45.546 1.00 86.25 205 GLY A CA 1
ATOM 1382 C C . GLY A 1 205 ? -32.060 -10.655 44.973 1.00 86.25 205 GLY A C 1
ATOM 1383 O O . GLY A 1 205 ? -30.942 -11.155 45.052 1.00 86.25 205 GLY A O 1
ATOM 1384 N N . THR A 1 206 ? -32.260 -9.473 44.391 1.00 86.62 206 THR A N 1
ATOM 1385 C CA . THR A 1 206 ? -31.192 -8.673 43.768 1.00 86.62 206 THR A CA 1
ATOM 1386 C C . THR A 1 206 ? -30.386 -7.871 44.790 1.00 86.62 206 THR A C 1
ATOM 1388 O O . THR A 1 206 ? -30.958 -7.304 45.721 1.00 86.62 206 THR A O 1
ATOM 1391 N N . LEU A 1 207 ? -29.080 -7.727 44.559 1.00 88.19 207 LEU A N 1
ATOM 1392 C CA . LEU A 1 207 ? -28.229 -6.759 45.254 1.00 88.19 207 LEU A CA 1
ATOM 1393 C C . LEU A 1 207 ? -28.147 -5.463 44.429 1.00 88.19 207 LEU A C 1
ATOM 1395 O O . LEU A 1 207 ? -27.577 -5.463 43.342 1.00 88.19 207 LEU A O 1
ATOM 1399 N N . GLY A 1 208 ? -28.723 -4.372 44.935 1.00 86.38 208 GLY A N 1
ATOM 1400 C CA . GLY A 1 208 ? -28.586 -3.033 44.354 1.00 86.38 208 GLY A CA 1
ATOM 1401 C C . GLY A 1 208 ? -27.525 -2.222 45.096 1.00 86.38 208 GLY A C 1
ATOM 1402 O O . GLY A 1 208 ? -27.579 -2.118 46.319 1.00 86.38 208 GLY A O 1
ATOM 1403 N N . VAL A 1 209 ? -26.577 -1.642 44.363 1.00 87.31 209 VAL A N 1
ATOM 1404 C CA . VAL A 1 209 ? -25.467 -0.835 44.894 1.00 87.31 209 VAL A CA 1
ATOM 1405 C C . VAL A 1 209 ? -25.341 0.439 44.064 1.00 87.31 209 VAL A C 1
ATOM 1407 O O . VAL A 1 209 ? -25.331 0.383 42.838 1.00 87.31 209 VAL A O 1
ATOM 1410 N N . THR A 1 210 ? -25.301 1.601 44.717 1.00 84.44 210 THR A N 1
ATOM 1411 C CA . THR A 1 210 ? -25.140 2.901 44.036 1.00 84.44 210 THR A CA 1
ATOM 1412 C C . THR A 1 210 ? -23.681 3.339 43.924 1.00 84.44 210 THR A C 1
ATOM 1414 O O . THR A 1 210 ? -23.386 4.263 43.175 1.00 84.44 210 THR A O 1
ATOM 1417 N N . GLY A 1 211 ? -22.783 2.714 44.689 1.00 84.62 211 GLY A N 1
ATOM 1418 C CA . GLY A 1 211 ? -21.339 2.938 44.637 1.00 84.62 211 GLY A CA 1
ATOM 1419 C C . GLY A 1 211 ? -20.580 1.690 44.187 1.00 84.62 211 GLY A C 1
ATOM 1420 O O . GLY A 1 211 ? -21.179 0.707 43.747 1.00 84.62 211 GLY A O 1
ATOM 1421 N N . ASP A 1 212 ? -19.259 1.729 44.339 1.00 85.94 212 ASP A N 1
ATOM 1422 C CA . ASP A 1 212 ? -18.376 0.634 43.939 1.00 85.94 212 ASP A CA 1
ATOM 1423 C C . ASP A 1 212 ? -18.605 -0.626 44.781 1.00 85.94 212 ASP A C 1
ATOM 1425 O O . ASP A 1 212 ? -18.856 -0.570 45.986 1.00 85.94 212 ASP A O 1
ATOM 1429 N N . THR A 1 213 ? -18.491 -1.789 44.140 1.00 89.25 213 THR A N 1
ATOM 1430 C CA . THR A 1 213 ? -18.562 -3.094 44.803 1.00 89.25 213 THR A CA 1
ATOM 1431 C C . THR A 1 213 ? -17.329 -3.910 44.464 1.00 89.25 213 THR A C 1
ATOM 1433 O O . THR A 1 213 ? -17.040 -4.157 43.296 1.00 89.25 213 THR A O 1
ATOM 1436 N N . THR A 1 214 ? -16.633 -4.379 45.496 1.00 87.44 214 THR A N 1
ATOM 1437 C CA . THR A 1 214 ? -15.496 -5.292 45.355 1.00 87.44 214 THR A CA 1
ATOM 1438 C C . THR A 1 214 ? -15.959 -6.714 45.653 1.00 87.44 214 THR A C 1
ATOM 1440 O O . THR A 1 214 ? -16.355 -7.017 46.777 1.00 87.44 214 THR A O 1
ATOM 1443 N N . LEU A 1 215 ? -15.894 -7.596 44.656 1.00 86.62 215 LEU A N 1
ATOM 1444 C CA . LEU A 1 215 ? -16.153 -9.030 44.804 1.00 86.62 215 LEU A CA 1
ATOM 1445 C C . LEU A 1 215 ? -14.837 -9.788 44.621 1.00 86.62 215 LEU A C 1
ATOM 1447 O O . LEU A 1 215 ? -14.112 -9.521 43.669 1.00 86.62 215 LEU A O 1
ATOM 1451 N N . GLY A 1 216 ? -14.533 -10.738 45.509 1.00 84.31 216 GLY A N 1
ATOM 1452 C CA . GLY A 1 216 ? -13.356 -11.601 45.352 1.00 84.31 216 GLY A CA 1
ATOM 1453 C C . GLY A 1 216 ? -13.511 -12.545 44.158 1.00 84.31 216 GLY A C 1
ATOM 1454 O O . GLY A 1 216 ? -12.756 -12.460 43.198 1.00 84.31 216 GLY A O 1
ATOM 1455 N N . ASN A 1 217 ? -14.546 -13.392 44.200 1.00 83.81 217 ASN A N 1
ATOM 1456 C CA . ASN A 1 217 ? -14.966 -14.247 43.091 1.00 83.81 217 ASN A CA 1
ATOM 1457 C C . ASN A 1 217 ? -16.455 -14.006 42.818 1.00 83.81 217 ASN A C 1
ATOM 1459 O O . ASN A 1 217 ? -17.272 -14.114 43.733 1.00 83.81 217 ASN A O 1
ATOM 1463 N N . ALA A 1 218 ? -16.813 -13.722 41.568 1.00 86.38 218 ALA A N 1
ATOM 1464 C CA . ALA A 1 218 ? -18.199 -13.579 41.135 1.00 86.38 218 ALA A CA 1
ATOM 1465 C C . ALA A 1 218 ? -18.526 -14.667 40.106 1.00 86.38 218 ALA A C 1
ATOM 1467 O O . ALA A 1 218 ? -17.876 -14.757 39.068 1.00 86.38 218 ALA A O 1
ATOM 1468 N N . THR A 1 219 ? -19.529 -15.500 40.390 1.00 87.69 219 THR A N 1
ATOM 1469 C CA . THR A 1 219 ? -20.086 -16.444 39.409 1.00 87.69 219 THR A CA 1
ATOM 1470 C C . THR A 1 219 ? -21.412 -15.884 38.914 1.00 87.69 219 THR A C 1
ATOM 1472 O O . THR A 1 219 ? -22.346 -15.741 39.699 1.00 87.69 219 THR A O 1
ATOM 1475 N N . MET A 1 220 ? -21.492 -15.564 37.623 1.00 86.62 220 MET A N 1
ATOM 1476 C CA . MET A 1 220 ? -22.702 -15.053 36.976 1.00 86.62 220 MET A CA 1
ATOM 1477 C C . MET A 1 220 ? -23.287 -16.154 36.090 1.00 86.62 220 MET A C 1
ATOM 1479 O O . MET A 1 220 ? -22.628 -16.608 35.161 1.00 86.62 220 MET A O 1
ATOM 1483 N N . THR A 1 221 ? -24.507 -16.607 36.380 1.00 85.56 221 THR A N 1
ATOM 1484 C CA . THR A 1 221 ? -25.206 -17.618 35.560 1.00 85.56 221 THR A CA 1
ATOM 1485 C C . THR A 1 221 ? -26.022 -17.003 34.422 1.00 85.56 221 THR A C 1
ATOM 1487 O O . THR A 1 221 ? -26.363 -17.698 33.470 1.00 85.56 221 THR A O 1
ATOM 1490 N N . GLY A 1 222 ? -26.338 -15.709 34.517 1.00 85.94 222 GLY A N 1
ATOM 1491 C CA . GLY A 1 222 ? -26.953 -14.917 33.453 1.00 85.94 222 GLY A CA 1
ATOM 1492 C C . GLY A 1 222 ? -25.955 -13.982 32.766 1.00 85.94 222 GLY A C 1
ATOM 1493 O O . GLY A 1 222 ? -24.746 -14.063 32.979 1.00 85.94 222 GLY A O 1
ATOM 1494 N N . ASN A 1 223 ? -26.476 -13.052 31.965 1.00 85.75 223 ASN A N 1
ATOM 1495 C CA . ASN A 1 223 ? -25.658 -12.057 31.272 1.00 85.75 223 ASN A CA 1
ATOM 1496 C C . ASN A 1 223 ? -25.088 -11.025 32.257 1.00 85.75 223 ASN A C 1
ATOM 1498 O O . ASN A 1 223 ? -25.811 -10.503 33.106 1.00 85.75 223 ASN A O 1
ATOM 1502 N N . ALA A 1 224 ? -23.809 -10.684 32.098 1.00 89.00 224 ALA A N 1
ATOM 1503 C CA . ALA A 1 224 ? -23.190 -9.550 32.773 1.00 89.00 224 ALA A CA 1
ATOM 1504 C C . ALA A 1 224 ? -23.183 -8.332 31.836 1.00 89.00 224 ALA A C 1
ATOM 1506 O O . ALA A 1 224 ? -22.706 -8.418 30.705 1.00 89.00 224 ALA A O 1
ATOM 1507 N N . THR A 1 225 ? -23.691 -7.192 32.305 1.00 87.69 225 THR A N 1
ATOM 1508 C CA . THR A 1 225 ? -23.604 -5.909 31.594 1.00 87.69 225 THR A CA 1
ATOM 1509 C C . THR A 1 225 ? -22.619 -5.006 32.326 1.00 87.69 225 THR A C 1
ATOM 1511 O O . THR A 1 225 ? -22.811 -4.714 33.503 1.00 87.69 225 THR A O 1
ATOM 1514 N N . VAL A 1 226 ? -21.574 -4.552 31.631 1.00 89.06 226 VAL A N 1
ATOM 1515 C CA . VAL A 1 226 ? -20.575 -3.612 32.160 1.00 89.06 226 VAL A CA 1
ATOM 1516 C C . VAL A 1 226 ? -20.764 -2.281 31.439 1.00 89.06 226 VAL A C 1
ATOM 1518 O O . VAL A 1 226 ? -20.551 -2.199 30.236 1.00 89.06 226 VAL A O 1
ATOM 1521 N N . GLY A 1 227 ? -21.203 -1.244 32.158 1.00 84.25 227 GLY A N 1
ATOM 1522 C CA . GLY A 1 227 ? -21.443 0.084 31.572 1.00 84.25 227 GLY A CA 1
ATOM 1523 C C . GLY A 1 227 ? -20.173 0.900 31.290 1.00 84.25 227 GLY A C 1
ATOM 1524 O O . GLY A 1 227 ? -20.248 1.925 30.621 1.00 84.25 227 GLY A O 1
ATOM 1525 N N . GLY A 1 228 ? -19.022 0.462 31.811 1.00 86.31 228 GLY A N 1
ATOM 1526 C CA . GLY A 1 228 ? -17.703 1.064 31.591 1.00 86.31 228 GLY A CA 1
ATOM 1527 C C . GLY A 1 228 ? -16.721 0.091 30.930 1.00 86.31 228 GLY A C 1
ATOM 1528 O O . GLY A 1 228 ? -17.114 -0.799 30.182 1.00 86.31 228 GLY A O 1
ATOM 1529 N N . THR A 1 229 ? -15.429 0.240 31.224 1.00 87.12 229 THR A N 1
ATOM 1530 C CA . THR A 1 229 ? -14.377 -0.645 30.697 1.00 87.12 229 THR A CA 1
ATOM 1531 C C . THR A 1 229 ? -14.333 -1.975 31.449 1.00 87.12 229 THR A C 1
ATOM 1533 O O . THR A 1 229 ? -14.305 -1.999 32.678 1.00 87.12 229 THR A O 1
ATOM 1536 N N . LEU A 1 230 ? -14.240 -3.086 30.715 1.00 89.56 230 LEU A N 1
ATOM 1537 C CA . LEU A 1 230 ? -13.933 -4.402 31.274 1.00 89.56 230 LEU A CA 1
ATOM 1538 C C . LEU A 1 230 ? -12.417 -4.655 31.218 1.00 89.56 230 LEU A C 1
ATOM 1540 O O . LEU A 1 230 ? -11.864 -4.891 30.147 1.00 89.56 230 LEU A O 1
ATOM 1544 N N . GLY A 1 231 ? -11.741 -4.604 32.367 1.00 86.88 231 GLY A N 1
ATOM 1545 C CA . GLY A 1 231 ? -10.330 -4.985 32.488 1.00 86.88 231 GLY A CA 1
ATOM 1546 C C . GLY A 1 231 ? -10.174 -6.475 32.796 1.00 86.88 231 GLY A C 1
ATOM 1547 O O . GLY A 1 231 ? -10.675 -6.945 33.814 1.00 86.88 231 GLY A O 1
ATOM 1548 N N . VAL A 1 232 ? -9.455 -7.212 31.946 1.00 88.69 232 VAL A N 1
ATOM 1549 C CA . VAL A 1 232 ? -9.149 -8.642 32.125 1.00 88.69 232 VAL A CA 1
ATOM 1550 C C . VAL A 1 232 ? -7.636 -8.858 32.091 1.00 88.69 232 VAL A C 1
ATOM 1552 O O . VAL A 1 232 ? -6.982 -8.573 31.094 1.00 88.69 232 VAL A O 1
ATOM 1555 N N . THR A 1 233 ? -7.059 -9.336 33.194 1.00 85.56 233 THR A N 1
ATOM 1556 C CA . THR A 1 233 ? -5.620 -9.657 33.287 1.00 85.56 233 THR A CA 1
ATOM 1557 C C . THR A 1 233 ? -5.309 -11.108 32.915 1.00 85.56 233 THR A C 1
ATOM 1559 O O . THR A 1 233 ? -4.174 -11.423 32.567 1.00 85.56 233 THR A O 1
ATOM 1562 N N . GLY A 1 234 ? -6.307 -11.993 32.988 1.00 86.25 234 GLY A N 1
ATOM 1563 C CA . GLY A 1 234 ? -6.222 -13.394 32.575 1.00 86.25 234 GLY A CA 1
ATOM 1564 C C . GLY A 1 234 ? -6.819 -13.654 31.189 1.00 86.25 234 GLY A C 1
ATOM 1565 O O . GLY A 1 234 ? -7.262 -12.742 30.491 1.00 86.25 234 GLY A O 1
ATOM 1566 N N . ALA A 1 235 ? -6.861 -14.930 30.796 1.00 86.94 235 ALA A N 1
ATOM 1567 C CA . ALA A 1 235 ? -7.483 -15.350 29.544 1.00 86.94 235 ALA A CA 1
ATOM 1568 C C . ALA A 1 235 ? -9.009 -15.156 29.582 1.00 86.94 235 ALA A C 1
ATOM 1570 O O . ALA A 1 235 ? -9.667 -15.504 30.561 1.00 86.94 235 ALA A O 1
ATOM 1571 N N . THR A 1 236 ? -9.574 -14.653 28.485 1.00 89.81 236 THR A N 1
ATOM 1572 C CA . THR A 1 236 ? -11.027 -14.561 28.284 1.00 89.81 236 THR A CA 1
ATOM 1573 C C . THR A 1 236 ? -11.463 -15.662 27.325 1.00 89.81 236 THR A C 1
ATOM 1575 O O . THR A 1 236 ? -10.924 -15.765 26.227 1.00 89.81 236 THR A O 1
ATOM 1578 N N . THR A 1 237 ? -12.435 -16.484 27.727 1.00 88.50 237 THR A N 1
ATOM 1579 C CA . THR A 1 237 ? -13.058 -17.494 26.855 1.00 88.50 237 THR A CA 1
ATOM 1580 C C . THR A 1 237 ? -14.493 -17.073 26.560 1.00 88.50 237 THR A C 1
ATOM 1582 O O . THR A 1 237 ? -15.285 -16.902 27.484 1.00 88.50 237 THR A O 1
ATOM 1585 N N . LEU A 1 238 ? -14.830 -16.908 25.282 1.00 87.44 238 LEU A N 1
ATOM 1586 C CA . LEU A 1 238 ? -16.184 -16.612 24.811 1.00 87.44 238 LEU A CA 1
ATOM 1587 C C . LEU A 1 238 ? -16.723 -17.845 24.081 1.00 87.44 238 LEU A C 1
ATOM 1589 O O . LEU A 1 238 ? -16.115 -18.306 23.122 1.00 87.44 238 LEU A O 1
ATOM 1593 N N . GLY A 1 239 ? -17.869 -18.370 24.517 1.00 83.62 239 GLY A N 1
ATOM 1594 C CA . GLY A 1 239 ? -18.561 -19.460 23.813 1.00 83.62 239 GLY A CA 1
ATOM 1595 C C . GLY A 1 239 ? -19.332 -19.010 22.562 1.00 83.62 239 GLY A C 1
ATOM 1596 O O . GLY A 1 239 ? -19.902 -19.847 21.871 1.00 83.62 239 GLY A O 1
ATOM 1597 N N . GLY A 1 240 ? -19.380 -17.701 22.290 1.00 86.25 240 GLY A N 1
ATOM 1598 C CA . GLY A 1 240 ? -20.079 -17.084 21.158 1.00 86.25 240 GLY A CA 1
ATOM 1599 C C . GLY A 1 240 ? -19.221 -16.030 20.449 1.00 86.25 240 GLY A C 1
ATOM 1600 O O . GLY A 1 240 ? -17.996 -16.061 20.521 1.00 86.25 240 GLY A O 1
ATOM 1601 N N . THR A 1 241 ? -19.860 -15.083 19.759 1.00 85.75 241 THR A N 1
ATOM 1602 C CA . THR A 1 241 ? -19.184 -14.035 18.973 1.00 85.75 241 THR A CA 1
ATOM 1603 C C . THR A 1 241 ? -18.683 -12.868 19.829 1.00 85.75 241 THR A C 1
ATOM 1605 O O . THR A 1 241 ? -19.368 -12.446 20.760 1.00 85.75 241 THR A O 1
ATOM 1608 N N . LEU A 1 242 ? -17.549 -12.273 19.446 1.00 87.44 242 LEU A N 1
ATOM 1609 C CA . LEU A 1 242 ? -17.073 -10.986 19.963 1.00 87.44 242 LEU A CA 1
ATOM 1610 C C . LEU A 1 242 ? -17.435 -9.864 18.975 1.00 87.44 242 LEU A C 1
ATOM 1612 O O . LEU A 1 242 ? -16.907 -9.832 17.867 1.00 87.44 242 LEU A O 1
ATOM 1616 N N . GLY A 1 243 ? -18.328 -8.952 19.365 1.00 84.94 243 GLY A N 1
ATOM 1617 C CA . GLY A 1 243 ? -18.640 -7.745 18.592 1.00 84.94 243 GLY A CA 1
ATOM 1618 C C . GLY A 1 243 ? -17.825 -6.548 19.082 1.00 84.94 243 GLY A C 1
ATOM 1619 O O . GLY A 1 243 ? -17.880 -6.219 20.264 1.00 84.94 243 GLY A O 1
ATOM 1620 N N . VAL A 1 244 ? -17.096 -5.888 18.181 1.00 85.31 244 VAL A N 1
ATOM 1621 C CA . VAL A 1 244 ? -16.283 -4.693 18.464 1.00 85.31 244 VAL A CA 1
ATOM 1622 C C . VAL A 1 244 ? -16.650 -3.584 17.479 1.00 85.31 244 VAL A C 1
ATOM 1624 O O . VAL A 1 244 ? -16.609 -3.786 16.270 1.00 85.31 244 VAL A O 1
ATOM 1627 N N . THR A 1 245 ? -17.063 -2.419 17.982 1.00 81.06 245 THR A N 1
ATOM 1628 C CA . THR A 1 245 ? -17.403 -1.250 17.143 1.00 81.06 245 THR A CA 1
ATOM 1629 C C . THR A 1 245 ? -16.236 -0.278 16.966 1.00 81.06 245 THR A C 1
ATOM 1631 O O . THR A 1 245 ? -16.313 0.608 16.123 1.00 81.06 245 THR A O 1
ATOM 1634 N N . GLY A 1 246 ? -15.186 -0.410 17.779 1.00 81.88 246 GLY A N 1
ATOM 1635 C CA . GLY A 1 246 ? -13.954 0.374 17.693 1.00 81.88 246 GLY A CA 1
ATOM 1636 C C . GLY A 1 246 ? -12.739 -0.496 17.370 1.00 81.88 246 GLY A C 1
ATOM 1637 O O . GLY A 1 246 ? -12.870 -1.685 17.076 1.00 81.88 246 GLY A O 1
ATOM 1638 N N . ASP A 1 247 ? -11.553 0.102 17.461 1.00 80.75 247 ASP A N 1
ATOM 1639 C CA . ASP A 1 247 ? -10.292 -0.573 17.156 1.00 80.75 247 ASP A CA 1
ATOM 1640 C C . ASP A 1 247 ? -10.006 -1.727 18.129 1.00 80.75 247 ASP A C 1
ATOM 1642 O O . ASP A 1 247 ? -10.232 -1.628 19.337 1.00 80.75 247 ASP A O 1
ATOM 1646 N N . THR A 1 248 ? -9.475 -2.830 17.599 1.00 84.31 248 THR A N 1
ATOM 1647 C CA . THR A 1 248 ? -9.064 -4.004 18.379 1.00 84.31 248 THR A CA 1
ATOM 1648 C C . THR A 1 248 ? -7.612 -4.348 18.075 1.00 84.31 248 THR A C 1
ATOM 1650 O O . THR A 1 248 ? -7.245 -4.543 16.919 1.00 84.31 248 THR A O 1
ATOM 1653 N N . THR A 1 249 ? -6.796 -4.482 19.120 1.00 83.12 249 THR A N 1
ATOM 1654 C CA . THR A 1 249 ? -5.407 -4.946 19.013 1.00 83.12 249 THR A CA 1
ATOM 1655 C C . THR A 1 249 ? -5.325 -6.402 19.460 1.00 83.12 249 THR A C 1
ATOM 1657 O O . THR A 1 249 ? -5.581 -6.708 20.624 1.00 83.12 249 THR A O 1
ATOM 1660 N N . LEU A 1 250 ? -4.943 -7.300 18.551 1.00 82.50 250 LEU A N 1
ATOM 1661 C CA . LEU A 1 250 ? -4.699 -8.716 18.842 1.00 82.50 250 LEU A CA 1
ATOM 1662 C C . LEU A 1 250 ? -3.200 -8.998 18.724 1.00 82.50 250 LEU A C 1
ATOM 1664 O O . LEU A 1 250 ? -2.594 -8.669 17.710 1.00 82.50 250 LEU A O 1
ATOM 1668 N N . GLY A 1 251 ? -2.602 -9.615 19.748 1.00 79.56 251 GLY A N 1
ATOM 1669 C CA . GLY A 1 251 ? -1.198 -10.040 19.688 1.00 79.56 251 GLY A CA 1
ATOM 1670 C C . GLY A 1 251 ? -0.999 -11.174 18.680 1.00 79.56 251 GLY A C 1
ATOM 1671 O O . GLY A 1 251 ? -0.235 -11.032 17.734 1.00 79.56 251 GLY A O 1
ATOM 1672 N N . ASN A 1 252 ? -1.750 -12.267 18.860 1.00 79.00 252 ASN A N 1
ATOM 1673 C CA . ASN A 1 252 ? -1.864 -13.373 17.911 1.00 79.00 252 ASN A CA 1
ATOM 1674 C C . ASN A 1 252 ? -3.351 -13.637 17.651 1.00 79.00 252 ASN A C 1
ATOM 1676 O O . ASN A 1 252 ? -4.120 -13.791 18.601 1.00 79.00 252 ASN A O 1
ATOM 1680 N N . ALA A 1 253 ? -3.746 -13.720 16.383 1.00 79.81 253 ALA A N 1
ATOM 1681 C CA . ALA A 1 253 ? -5.101 -14.074 15.977 1.00 79.81 253 ALA A CA 1
ATOM 1682 C C . ALA A 1 253 ? -5.058 -15.348 15.127 1.00 79.81 253 ALA A C 1
ATOM 1684 O O . ALA A 1 253 ? -4.351 -15.401 14.123 1.00 79.81 253 ALA A O 1
ATOM 1685 N N . SER A 1 254 ? -5.808 -16.374 15.529 1.00 82.56 254 SER A N 1
ATOM 1686 C CA . SER A 1 254 ? -6.080 -17.552 14.703 1.00 82.56 254 SER A CA 1
ATOM 1687 C C . SER A 1 254 ? -7.566 -17.540 14.371 1.00 82.56 254 SER A C 1
ATOM 1689 O O . SER A 1 254 ? -8.402 -17.581 15.272 1.00 82.56 254 SER A O 1
ATOM 1691 N N . MET A 1 255 ? -7.885 -17.418 13.085 1.00 80.00 255 MET A N 1
ATOM 1692 C CA . MET A 1 255 ? -9.253 -17.378 12.579 1.00 80.00 255 MET A CA 1
ATOM 1693 C C . MET A 1 255 ? -9.451 -18.555 11.628 1.00 80.00 255 MET A C 1
ATOM 1695 O O . MET A 1 255 ? -8.709 -18.694 10.663 1.00 80.00 255 MET A O 1
ATOM 1699 N N . THR A 1 256 ? -10.413 -19.427 11.930 1.00 75.81 256 THR A N 1
ATOM 1700 C CA . THR A 1 256 ? -10.722 -20.624 11.125 1.00 75.81 256 THR A CA 1
ATOM 1701 C C . THR A 1 256 ? -11.848 -20.403 10.115 1.00 75.81 256 THR A C 1
ATOM 1703 O O . THR A 1 256 ? -12.053 -21.243 9.247 1.00 75.81 256 THR A O 1
ATOM 1706 N N . GLY A 1 257 ? -12.589 -19.299 10.240 1.00 74.50 257 GLY A N 1
ATOM 1707 C CA . GLY A 1 257 ? -13.605 -18.866 9.282 1.00 74.50 257 GLY A CA 1
ATOM 1708 C C . GLY A 1 257 ? -13.158 -17.643 8.481 1.00 74.50 257 GLY A C 1
ATOM 1709 O O . GLY A 1 257 ? -12.017 -17.196 8.591 1.00 74.50 257 GLY A O 1
ATOM 1710 N N . ASN A 1 258 ? -14.087 -17.080 7.708 1.00 70.31 258 ASN A N 1
ATOM 1711 C CA . ASN A 1 258 ? -13.819 -15.927 6.850 1.00 70.31 258 ASN A CA 1
ATOM 1712 C C . ASN A 1 258 ? -13.430 -14.688 7.670 1.00 70.31 258 ASN A C 1
ATOM 1714 O O . ASN A 1 258 ? -14.017 -14.403 8.717 1.00 70.31 258 ASN A O 1
ATOM 1718 N N . VAL A 1 259 ? -12.469 -13.924 7.150 1.00 75.94 259 VAL A N 1
ATOM 1719 C CA . VAL A 1 259 ? -12.020 -12.651 7.723 1.00 75.94 259 VAL A CA 1
ATOM 1720 C C . VAL A 1 259 ? -12.362 -11.533 6.746 1.00 75.94 259 VAL A C 1
ATOM 1722 O O . VAL A 1 259 ? -11.804 -11.475 5.657 1.00 75.94 259 VAL A O 1
ATOM 1725 N N . THR A 1 260 ? -13.257 -10.624 7.133 1.00 73.38 260 THR A N 1
ATOM 1726 C CA . THR A 1 260 ? -13.555 -9.418 6.346 1.00 73.38 260 THR A CA 1
ATOM 1727 C C . THR A 1 260 ? -12.846 -8.219 6.962 1.00 73.38 260 THR A C 1
ATOM 1729 O O . THR A 1 260 ? -13.112 -7.860 8.109 1.00 73.38 260 THR A O 1
ATOM 1732 N N . VAL A 1 261 ? -11.975 -7.564 6.191 1.00 77.44 261 VAL A N 1
ATOM 1733 C CA . VAL A 1 261 ? -11.302 -6.323 6.603 1.00 77.44 261 VAL A CA 1
ATOM 1734 C C . VAL A 1 261 ? -11.853 -5.164 5.775 1.00 77.44 261 VAL A C 1
ATOM 1736 O O . VAL A 1 261 ? -11.571 -5.045 4.586 1.00 77.44 261 VAL A O 1
ATOM 1739 N N . GLY A 1 262 ? -12.672 -4.315 6.402 1.00 70.75 262 GLY A N 1
ATOM 1740 C CA . GLY A 1 262 ? -13.244 -3.132 5.743 1.00 70.75 262 GLY A CA 1
ATOM 1741 C C . GLY A 1 262 ? -12.261 -1.962 5.593 1.00 70.75 262 GLY A C 1
ATOM 1742 O O . GLY A 1 262 ? -12.453 -1.112 4.730 1.00 70.75 262 GLY A O 1
ATOM 1743 N N . GLY A 1 263 ? -11.221 -1.917 6.433 1.00 78.12 263 GLY A N 1
ATOM 1744 C CA . GLY A 1 263 ? -10.139 -0.928 6.388 1.00 78.12 263 GLY A CA 1
ATOM 1745 C C . GLY A 1 263 ? -8.857 -1.478 5.755 1.00 78.12 263 GLY A C 1
ATOM 1746 O O . GLY A 1 263 ? -8.896 -2.355 4.899 1.00 78.12 263 GLY A O 1
ATOM 1747 N N . THR A 1 264 ? -7.704 -0.973 6.191 1.00 78.69 264 THR A N 1
ATOM 1748 C CA . THR A 1 264 ? -6.389 -1.457 5.740 1.00 78.69 264 THR A CA 1
ATOM 1749 C C . THR A 1 264 ? -6.001 -2.746 6.460 1.00 78.69 264 THR A C 1
ATOM 1751 O O . THR A 1 264 ? -6.013 -2.786 7.692 1.00 78.69 264 THR A O 1
ATOM 1754 N N . LEU A 1 265 ? -5.562 -3.762 5.713 1.00 83.19 265 LEU A N 1
ATOM 1755 C CA . LEU A 1 265 ? -4.856 -4.913 6.280 1.00 83.19 265 LEU A CA 1
ATOM 1756 C C . LEU A 1 265 ? -3.344 -4.705 6.106 1.00 83.19 265 LEU A C 1
ATOM 1758 O O . LEU A 1 265 ? -2.843 -4.601 4.989 1.00 83.19 265 LEU A O 1
ATOM 1762 N N . GLY A 1 266 ? -2.607 -4.608 7.213 1.00 80.81 266 GLY A N 1
ATOM 1763 C CA . GLY A 1 266 ? -1.147 -4.509 7.206 1.00 80.81 266 GLY A CA 1
ATOM 1764 C C . GLY A 1 266 ? -0.515 -5.783 7.751 1.00 80.81 266 GLY A C 1
ATOM 1765 O O . GLY A 1 266 ? -0.762 -6.131 8.904 1.00 80.81 266 GLY A O 1
ATOM 1766 N N . VAL A 1 267 ? 0.325 -6.455 6.958 1.00 82.69 267 VAL A N 1
ATOM 1767 C CA . VAL A 1 267 ? 1.037 -7.668 7.392 1.00 82.69 267 VAL A CA 1
ATOM 1768 C C . VAL A 1 267 ? 2.547 -7.444 7.333 1.00 82.69 267 VAL A C 1
ATOM 1770 O O . VAL A 1 267 ? 3.123 -7.189 6.275 1.00 82.69 267 VAL A O 1
ATOM 1773 N N . THR A 1 268 ? 3.208 -7.500 8.490 1.00 80.56 268 THR A N 1
ATOM 1774 C CA . THR A 1 268 ? 4.664 -7.305 8.606 1.00 80.56 268 THR A CA 1
ATOM 1775 C C . THR A 1 268 ? 5.454 -8.607 8.487 1.00 80.56 268 THR A C 1
ATOM 1777 O O . THR A 1 268 ? 6.596 -8.577 8.037 1.00 80.56 268 THR A O 1
ATOM 1780 N N . GLY A 1 269 ? 4.857 -9.737 8.878 1.00 82.62 269 GLY A N 1
ATOM 1781 C CA . GLY A 1 269 ? 5.438 -11.077 8.770 1.00 82.62 269 GLY A CA 1
ATOM 1782 C C . GLY A 1 269 ? 5.083 -11.795 7.465 1.00 82.62 269 GLY A C 1
ATOM 1783 O O . GLY A 1 269 ? 4.584 -11.187 6.520 1.00 82.62 269 GLY A O 1
ATOM 1784 N N . LYS A 1 270 ? 5.338 -13.110 7.425 1.00 83.88 270 LYS A N 1
ATOM 1785 C CA . LYS A 1 270 ? 4.874 -13.978 6.335 1.00 83.88 270 LYS A CA 1
ATOM 1786 C C . LYS A 1 270 ? 3.345 -14.075 6.365 1.00 83.88 270 LYS A C 1
ATOM 1788 O O . LYS A 1 270 ? 2.780 -14.348 7.423 1.00 83.88 270 LYS A O 1
ATOM 1793 N N . ALA A 1 271 ? 2.708 -13.904 5.213 1.00 84.94 271 ALA A N 1
ATOM 1794 C CA . ALA A 1 271 ? 1.267 -14.030 5.033 1.00 84.94 271 ALA A CA 1
ATOM 1795 C C . ALA A 1 271 ? 0.951 -15.147 4.031 1.00 84.94 271 ALA A C 1
ATOM 1797 O O . ALA A 1 271 ? 1.572 -15.206 2.970 1.00 84.94 271 ALA A O 1
ATOM 1798 N N . THR A 1 272 ? -0.022 -15.999 4.349 1.00 84.88 272 THR A N 1
ATOM 1799 C CA . THR A 1 272 ? -0.611 -16.950 3.399 1.00 84.88 272 THR A CA 1
ATOM 1800 C C . THR A 1 272 ? -2.112 -16.704 3.351 1.00 84.88 272 THR A C 1
ATOM 1802 O O . THR A 1 272 ? -2.772 -16.747 4.388 1.00 84.88 272 THR A O 1
ATOM 1805 N N . PHE A 1 273 ? -2.630 -16.424 2.163 1.00 81.31 273 PHE A N 1
ATOM 1806 C CA . PHE A 1 273 ? -4.043 -16.213 1.879 1.00 81.31 273 PHE A CA 1
ATOM 1807 C C . PHE A 1 273 ? -4.504 -17.353 0.968 1.00 81.31 273 PHE A C 1
ATOM 1809 O O . PHE A 1 273 ? -3.872 -17.597 -0.054 1.00 81.31 273 PHE A O 1
ATOM 1816 N N . ALA A 1 274 ? -5.560 -18.074 1.350 1.00 78.19 274 ALA A N 1
ATOM 1817 C CA . ALA A 1 274 ? -6.191 -19.048 0.460 1.00 78.19 274 ALA A CA 1
ATOM 1818 C C . ALA A 1 274 ? -7.098 -18.291 -0.518 1.00 78.19 274 ALA A C 1
ATOM 1820 O O . ALA A 1 274 ? -6.628 -17.850 -1.560 1.00 78.19 274 ALA A O 1
ATOM 1821 N N . GLU A 1 275 ? -8.332 -18.008 -0.099 1.00 75.44 275 GLU A N 1
ATOM 1822 C CA . GLU A 1 275 ? -9.246 -17.077 -0.758 1.00 75.44 275 GLU A CA 1
ATOM 1823 C C . GLU A 1 275 ? -9.323 -15.788 0.073 1.00 75.44 275 GLU A C 1
ATOM 1825 O O . GLU A 1 275 ? -9.536 -15.824 1.291 1.00 75.44 275 GLU A O 1
ATOM 1830 N N . ALA A 1 276 ? -9.092 -14.638 -0.563 1.00 74.94 276 ALA A N 1
ATOM 1831 C CA . ALA A 1 276 ? -9.130 -13.344 0.108 1.00 74.94 276 ALA A CA 1
ATOM 1832 C C . ALA A 1 276 ? -9.889 -12.313 -0.730 1.00 74.94 276 ALA A C 1
ATOM 1834 O O . ALA A 1 276 ? -9.483 -11.971 -1.841 1.00 74.94 276 ALA A O 1
ATOM 1835 N N . GLU A 1 277 ? -10.959 -11.776 -0.145 1.00 81.75 277 GLU A N 1
ATOM 1836 C CA . GLU A 1 277 ? -11.624 -10.562 -0.610 1.00 81.75 277 GLU A CA 1
ATOM 1837 C C . GLU A 1 277 ? -11.265 -9.422 0.349 1.00 81.75 277 GLU A C 1
ATOM 1839 O O . GLU A 1 277 ? -11.714 -9.383 1.500 1.00 81.75 277 GLU A O 1
ATOM 1844 N N . ILE A 1 278 ? -10.417 -8.499 -0.109 1.00 82.06 278 ILE A N 1
ATOM 1845 C CA . ILE A 1 278 ? -9.990 -7.349 0.693 1.00 82.06 278 ILE A CA 1
ATOM 1846 C C . ILE A 1 278 ? -10.572 -6.080 0.072 1.00 82.06 278 ILE A C 1
ATOM 1848 O O . ILE A 1 278 ? -10.198 -5.651 -1.022 1.00 82.06 278 ILE A O 1
ATOM 1852 N N . ASN A 1 279 ? -11.507 -5.473 0.805 1.00 82.50 279 ASN A N 1
ATOM 1853 C CA . ASN A 1 279 ? -12.217 -4.268 0.375 1.00 82.50 279 ASN A CA 1
ATOM 1854 C C . ASN A 1 279 ? -11.361 -2.996 0.494 1.00 82.50 279 ASN A C 1
ATOM 1856 O O . ASN A 1 279 ? -11.576 -2.029 -0.240 1.00 82.50 279 ASN A O 1
ATOM 1860 N N . GLY A 1 280 ? -10.403 -2.987 1.424 1.00 85.19 280 GLY A N 1
ATOM 1861 C CA . GLY A 1 280 ? -9.422 -1.916 1.589 1.00 85.19 280 GLY A CA 1
ATOM 1862 C C . GLY A 1 280 ? -8.062 -2.222 0.949 1.00 85.19 280 GLY A C 1
ATOM 1863 O O . GLY A 1 280 ? -7.887 -3.252 0.300 1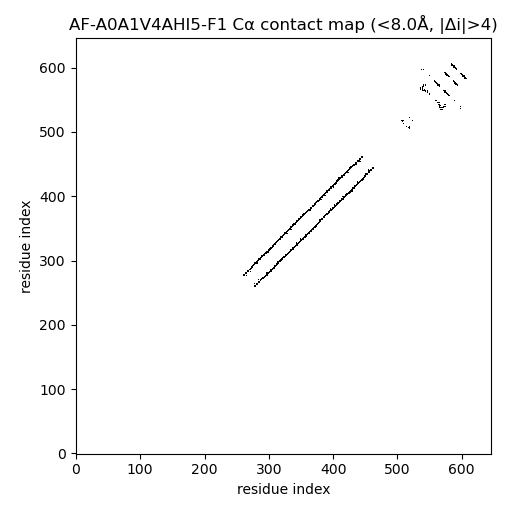.00 85.19 280 GLY A O 1
ATOM 1864 N N . PRO A 1 281 ? -7.078 -1.318 1.094 1.00 85.19 281 PRO A N 1
ATOM 1865 C CA . PRO A 1 281 ? -5.723 -1.571 0.619 1.00 85.19 281 PRO A CA 1
ATOM 1866 C C . PRO A 1 281 ? -5.031 -2.658 1.460 1.00 85.19 281 PRO A C 1
ATOM 1868 O O . PRO A 1 281 ? -5.189 -2.702 2.686 1.00 85.19 281 PRO A O 1
ATOM 1871 N N . LEU A 1 282 ? -4.220 -3.498 0.810 1.00 88.12 282 LEU A N 1
ATOM 1872 C CA . LEU A 1 282 ? -3.359 -4.486 1.470 1.00 88.12 282 LEU A CA 1
ATOM 1873 C C . LEU A 1 282 ? -1.896 -4.094 1.298 1.00 88.12 282 LEU A C 1
ATOM 1875 O O . LEU A 1 282 ? -1.421 -3.840 0.191 1.00 88.12 282 LEU A O 1
ATOM 1879 N N . THR A 1 283 ? -1.156 -4.091 2.402 1.00 87.62 283 THR A N 1
ATOM 1880 C CA . THR A 1 283 ? 0.302 -3.951 2.379 1.00 87.62 283 THR A CA 1
ATOM 1881 C C . THR A 1 283 ? 0.941 -5.135 3.086 1.00 87.62 283 THR A C 1
ATOM 1883 O O . THR A 1 283 ? 0.764 -5.309 4.296 1.00 87.62 283 THR A O 1
ATOM 1886 N N . VAL A 1 284 ? 1.725 -5.918 2.346 1.00 88.44 284 VAL A N 1
ATOM 1887 C CA . VAL A 1 284 ? 2.509 -7.037 2.878 1.00 88.44 284 VAL A CA 1
ATOM 1888 C C . VAL A 1 284 ? 3.993 -6.698 2.776 1.00 88.44 284 VAL A C 1
ATOM 1890 O O . VAL A 1 284 ? 4.568 -6.652 1.689 1.00 88.44 284 VAL A O 1
ATOM 1893 N N . LYS A 1 285 ? 4.629 -6.429 3.921 1.00 85.38 285 LYS A N 1
ATOM 1894 C CA . LYS A 1 285 ? 6.075 -6.145 3.974 1.00 85.38 285 LYS A CA 1
ATOM 1895 C C . LYS A 1 285 ? 6.922 -7.417 3.965 1.00 85.38 285 LYS A C 1
ATOM 1897 O O . LYS A 1 285 ? 8.052 -7.382 3.493 1.00 85.38 285 LYS A O 1
ATOM 1902 N N . GLY A 1 286 ? 6.393 -8.505 4.526 1.00 86.12 286 GLY A N 1
ATOM 1903 C CA . GLY A 1 286 ? 7.038 -9.815 4.530 1.00 86.12 286 GLY A CA 1
ATOM 1904 C C . GLY A 1 286 ? 6.751 -10.616 3.260 1.00 86.12 286 GLY A C 1
ATOM 1905 O O . GLY A 1 286 ? 6.229 -10.091 2.279 1.00 86.12 286 GLY A O 1
ATOM 1906 N N . ALA A 1 287 ? 7.099 -11.903 3.282 1.00 84.69 287 ALA A N 1
ATOM 1907 C CA . ALA A 1 287 ? 6.754 -12.813 2.195 1.00 84.69 287 ALA A CA 1
ATOM 1908 C C . ALA A 1 287 ? 5.232 -13.020 2.115 1.00 84.69 287 ALA A C 1
ATOM 1910 O O . ALA A 1 287 ? 4.583 -13.186 3.150 1.00 84.69 287 ALA A O 1
ATOM 1911 N N . ALA A 1 288 ? 4.676 -13.044 0.906 1.00 87.81 288 ALA A N 1
ATOM 1912 C CA . ALA A 1 288 ? 3.242 -13.225 0.679 1.00 87.81 288 ALA A CA 1
ATOM 1913 C C . ALA A 1 288 ? 2.986 -14.439 -0.216 1.00 87.81 288 ALA A C 1
ATOM 1915 O O . ALA A 1 288 ? 3.653 -14.619 -1.233 1.00 87.81 288 ALA A O 1
ATOM 1916 N N . THR A 1 289 ? 2.011 -15.265 0.138 1.00 86.25 289 THR A N 1
ATOM 1917 C CA . THR A 1 289 ? 1.537 -16.354 -0.717 1.00 86.25 289 THR A CA 1
ATOM 1918 C C . THR A 1 289 ? 0.026 -16.260 -0.836 1.00 86.25 289 THR A C 1
ATOM 1920 O O . THR A 1 289 ? -0.658 -16.304 0.181 1.00 86.25 289 THR A O 1
ATOM 1923 N N . PHE A 1 290 ? -0.479 -16.109 -2.055 1.00 85.31 290 PHE A N 1
ATOM 1924 C CA . PHE A 1 290 ? -1.898 -16.234 -2.381 1.00 85.31 290 PHE A CA 1
ATOM 1925 C C . PHE A 1 290 ? -2.059 -17.565 -3.106 1.00 85.31 290 PHE A C 1
ATOM 1927 O O . PHE A 1 290 ? -1.556 -17.702 -4.217 1.00 85.31 290 PHE A O 1
ATOM 1934 N N . GLU A 1 291 ? -2.631 -18.560 -2.433 1.00 80.75 291 GLU A N 1
ATOM 1935 C CA . GLU A 1 291 ? -2.742 -19.932 -2.952 1.00 80.75 291 GLU A CA 1
ATOM 1936 C C . GLU A 1 291 ? -3.860 -20.052 -4.000 1.00 80.75 291 GLU A C 1
ATOM 1938 O O . GLU A 1 291 ? -3.753 -20.854 -4.927 1.00 80.75 291 GLU A O 1
ATOM 1943 N N . GLU A 1 292 ? -4.911 -19.235 -3.879 1.00 81.62 292 GLU A N 1
ATOM 1944 C CA . GLU A 1 292 ? -6.028 -19.159 -4.824 1.00 81.62 292 GLU A CA 1
ATOM 1945 C C . GLU A 1 292 ? -6.247 -17.715 -5.306 1.00 81.62 292 GLU A C 1
ATOM 1947 O O . GLU A 1 292 ? -5.434 -16.825 -5.042 1.00 81.62 292 GLU A O 1
ATOM 1952 N N . ASN A 1 293 ? -7.334 -17.481 -6.049 1.00 73.69 293 ASN A N 1
ATOM 1953 C CA . ASN A 1 293 ? -7.645 -16.164 -6.594 1.00 73.69 293 ASN A CA 1
ATOM 1954 C C . ASN A 1 293 ? -7.836 -15.137 -5.468 1.00 73.69 293 ASN A C 1
ATOM 1956 O O . ASN A 1 293 ? -8.622 -15.340 -4.540 1.00 73.69 293 ASN A O 1
ATOM 1960 N N . ALA A 1 294 ? -7.157 -14.000 -5.589 1.00 78.75 294 ALA A N 1
ATOM 1961 C CA . ALA A 1 294 ? -7.259 -12.894 -4.647 1.00 78.75 294 ALA A CA 1
ATOM 1962 C C . ALA A 1 294 ? -7.914 -11.689 -5.326 1.00 78.75 294 ALA A C 1
ATOM 1964 O O . ALA A 1 294 ? -7.397 -11.169 -6.321 1.00 78.75 294 ALA A O 1
ATOM 1965 N N . ALA A 1 295 ? -9.042 -11.236 -4.775 1.00 82.12 295 ALA A N 1
ATOM 1966 C CA . ALA A 1 295 ? -9.754 -10.057 -5.252 1.00 82.12 295 ALA A CA 1
ATOM 1967 C C . ALA A 1 295 ? -9.438 -8.857 -4.350 1.00 82.12 295 ALA A C 1
ATOM 1969 O O . ALA A 1 295 ? -9.849 -8.789 -3.187 1.00 82.12 295 ALA A O 1
ATOM 1970 N N . MET A 1 296 ? -8.715 -7.890 -4.908 1.00 87.00 296 MET A N 1
ATOM 1971 C CA . MET A 1 296 ? -8.313 -6.662 -4.229 1.00 87.00 296 MET A CA 1
ATOM 1972 C C . MET A 1 296 ? -9.109 -5.486 -4.796 1.00 87.00 296 MET A C 1
ATOM 1974 O O . MET A 1 296 ? -8.849 -5.035 -5.907 1.00 87.00 296 MET A O 1
ATOM 1978 N N . LYS A 1 297 ? -10.058 -4.934 -4.030 1.00 85.25 297 LYS A N 1
ATOM 1979 C CA . LYS A 1 297 ? -10.882 -3.786 -4.482 1.00 85.25 297 LYS A CA 1
ATOM 1980 C C . LYS A 1 297 ? -10.136 -2.445 -4.488 1.00 85.25 297 LYS A C 1
ATOM 1982 O O . LYS A 1 297 ? -10.671 -1.414 -4.909 1.00 85.25 297 LYS A O 1
ATOM 1987 N N . LYS A 1 298 ? -8.917 -2.430 -3.946 1.00 88.81 298 LYS A N 1
ATOM 1988 C CA . LYS A 1 298 ? -8.018 -1.274 -3.827 1.00 88.81 298 LYS A CA 1
ATOM 1989 C C . LYS A 1 298 ? -6.584 -1.718 -4.106 1.00 88.81 298 LYS A C 1
ATOM 1991 O O . LYS A 1 298 ? -6.358 -2.740 -4.737 1.00 88.81 298 LYS A O 1
ATOM 1996 N N . ASP A 1 299 ? -5.619 -0.909 -3.687 1.00 89.06 299 ASP A N 1
ATOM 1997 C CA . ASP A 1 299 ? -4.214 -1.118 -4.000 1.00 89.06 299 ASP A CA 1
ATOM 1998 C C . ASP A 1 299 ? -3.630 -2.315 -3.219 1.00 89.06 299 ASP A C 1
ATOM 2000 O O . ASP A 1 299 ? -3.924 -2.510 -2.033 1.00 89.06 299 ASP A O 1
ATOM 2004 N N . LEU A 1 300 ? -2.773 -3.088 -3.887 1.00 88.31 300 LEU A N 1
ATOM 2005 C CA . LEU A 1 300 ? -1.987 -4.180 -3.317 1.00 88.31 300 LEU A CA 1
ATOM 2006 C C . LEU A 1 300 ? -0.501 -3.819 -3.404 1.00 88.31 300 LEU A C 1
ATOM 2008 O O . LEU A 1 300 ? 0.032 -3.627 -4.493 1.00 88.31 300 LEU A O 1
ATOM 2012 N N . SER A 1 301 ? 0.176 -3.746 -2.258 1.00 89.88 301 SER A N 1
ATOM 2013 C CA . SER A 1 301 ? 1.625 -3.541 -2.184 1.00 89.88 301 SER A CA 1
ATOM 2014 C C . SER A 1 301 ? 2.300 -4.728 -1.503 1.00 89.88 301 SER A C 1
ATOM 2016 O O . SER A 1 301 ? 1.986 -5.052 -0.354 1.00 89.88 301 SER A O 1
ATOM 2018 N N . VAL A 1 302 ? 3.233 -5.370 -2.206 1.00 87.94 302 VAL A N 1
ATOM 2019 C CA . VAL A 1 302 ? 3.983 -6.535 -1.728 1.00 87.94 302 VAL A CA 1
ATOM 2020 C C . VAL A 1 302 ? 5.479 -6.261 -1.860 1.00 87.94 302 VAL A C 1
ATOM 2022 O O . VAL A 1 302 ? 5.999 -6.076 -2.961 1.00 87.94 302 VAL A O 1
ATOM 2025 N N . ALA A 1 303 ? 6.177 -6.198 -0.726 1.00 85.19 303 ALA A N 1
ATOM 2026 C CA . ALA A 1 303 ? 7.605 -5.872 -0.689 1.00 85.19 303 ALA A CA 1
ATOM 2027 C C . ALA A 1 303 ? 8.527 -7.076 -0.474 1.00 85.19 303 ALA A C 1
ATOM 2029 O O . ALA A 1 303 ? 9.687 -7.031 -0.875 1.00 85.19 303 ALA A O 1
ATOM 2030 N N . GLY A 1 304 ? 8.039 -8.142 0.162 1.00 82.38 304 GLY A N 1
ATOM 2031 C CA . GLY A 1 304 ? 8.808 -9.373 0.327 1.00 82.38 304 GLY A CA 1
ATOM 2032 C C . GLY A 1 304 ? 8.705 -10.303 -0.880 1.00 82.38 304 GLY A C 1
ATOM 2033 O O . GLY A 1 304 ? 7.979 -10.030 -1.834 1.00 82.38 304 GLY A O 1
ATOM 2034 N N . THR A 1 305 ? 9.416 -11.433 -0.815 1.00 81.81 305 THR A N 1
ATOM 2035 C CA . THR A 1 305 ? 9.311 -12.487 -1.831 1.00 81.81 305 THR A CA 1
ATOM 2036 C C . THR A 1 305 ? 7.884 -13.007 -1.898 1.00 81.81 305 THR A C 1
ATOM 2038 O O . THR A 1 305 ? 7.325 -13.369 -0.856 1.00 81.81 305 THR A O 1
ATOM 2041 N N . SER A 1 306 ? 7.290 -13.052 -3.087 1.00 85.31 306 SER A N 1
ATOM 2042 C CA . SER A 1 306 ? 5.863 -13.339 -3.188 1.00 85.31 306 SER A CA 1
ATOM 2043 C C . SER A 1 306 ? 5.484 -14.345 -4.266 1.00 85.31 306 SER A C 1
ATOM 2045 O O . SER A 1 306 ? 6.139 -14.458 -5.298 1.00 85.31 306 SER A O 1
ATOM 2047 N N . ASN A 1 307 ? 4.442 -15.124 -3.988 1.00 84.31 307 ASN A N 1
ATOM 2048 C CA . ASN A 1 307 ? 3.786 -15.986 -4.962 1.00 84.31 307 ASN A CA 1
ATOM 2049 C C . ASN A 1 307 ? 2.312 -15.581 -5.021 1.00 84.31 307 ASN A C 1
ATOM 2051 O O . ASN A 1 307 ? 1.588 -15.745 -4.037 1.00 84.31 307 ASN A O 1
ATOM 2055 N N . LEU A 1 308 ? 1.910 -14.971 -6.127 1.00 83.75 308 LEU A N 1
ATOM 2056 C CA . LEU A 1 308 ? 0.588 -14.392 -6.330 1.00 83.75 308 LEU A CA 1
ATOM 2057 C C . LEU A 1 308 ? -0.132 -15.233 -7.377 1.00 83.75 308 LEU A C 1
ATOM 2059 O O . LEU A 1 308 ? 0.184 -15.124 -8.559 1.00 83.75 308 LEU A O 1
ATOM 2063 N N . HIS A 1 309 ? -1.073 -16.074 -6.961 1.00 78.31 309 HIS A N 1
ATOM 2064 C CA . HIS A 1 309 ? -1.932 -16.800 -7.890 1.00 78.31 309 HIS A CA 1
ATOM 2065 C C . HIS A 1 309 ? -3.181 -15.957 -8.207 1.00 78.31 309 HIS A C 1
ATOM 2067 O O . HIS A 1 309 ? -3.771 -15.377 -7.300 1.00 78.31 309 HIS A O 1
ATOM 2073 N N . GLY A 1 310 ? -3.555 -15.834 -9.486 1.00 71.25 310 GLY A N 1
ATOM 2074 C CA . GLY A 1 310 ? -4.814 -15.228 -9.949 1.00 71.25 310 GLY A CA 1
ATOM 2075 C C . GLY A 1 310 ? -5.190 -13.919 -9.247 1.00 71.25 310 GLY A C 1
ATOM 2076 O O . GLY A 1 310 ? -6.172 -13.860 -8.506 1.00 71.25 310 GLY A O 1
ATOM 2077 N N . THR A 1 311 ? -4.385 -12.872 -9.428 1.00 73.50 311 THR A N 1
ATOM 2078 C CA . THR A 1 311 ? -4.562 -11.604 -8.707 1.00 73.50 311 THR A CA 1
ATOM 2079 C C . THR A 1 311 ? -5.303 -10.587 -9.569 1.00 73.50 311 THR A C 1
ATOM 2081 O O . THR A 1 311 ? -4.742 -10.063 -10.532 1.00 73.50 311 THR A O 1
ATOM 2084 N N . ASN A 1 312 ? -6.548 -10.284 -9.192 1.00 81.31 312 ASN A N 1
ATOM 2085 C CA . ASN A 1 312 ? -7.333 -9.204 -9.788 1.00 81.31 312 ASN A CA 1
ATOM 2086 C C . ASN A 1 312 ? -7.336 -7.995 -8.847 1.00 81.31 312 ASN A C 1
ATOM 2088 O O . ASN A 1 312 ? -7.854 -8.077 -7.726 1.00 81.31 312 ASN A O 1
ATOM 2092 N N . VAL A 1 313 ? -6.739 -6.887 -9.288 1.00 84.62 313 VAL A N 1
ATOM 2093 C CA . VAL A 1 313 ? -6.563 -5.678 -8.474 1.00 84.62 313 VAL A CA 1
ATOM 2094 C C . VAL A 1 313 ? -7.266 -4.495 -9.136 1.00 84.62 313 VAL A C 1
ATOM 2096 O O . VAL A 1 313 ? -6.723 -3.885 -10.048 1.00 84.62 313 VAL A O 1
ATOM 2099 N N . ASP A 1 314 ? -8.418 -4.080 -8.607 1.00 84.44 314 ASP A N 1
ATOM 2100 C CA . ASP A 1 314 ? -9.137 -2.876 -9.075 1.00 84.44 314 ASP A CA 1
ATOM 2101 C C . ASP A 1 314 ? -8.305 -1.579 -8.807 1.00 84.44 314 ASP A C 1
ATOM 2103 O O . ASP A 1 314 ? -8.613 -0.462 -9.240 1.00 84.44 314 ASP A O 1
ATOM 2107 N N . GLY A 1 315 ? -7.252 -1.686 -7.987 1.00 86.56 315 GLY A N 1
ATOM 2108 C CA . GLY A 1 315 ? -6.298 -0.628 -7.653 1.00 86.56 315 GLY A CA 1
ATOM 2109 C C . GLY A 1 315 ? -4.958 -0.702 -8.393 1.00 86.56 315 GLY A C 1
ATOM 2110 O O . GLY A 1 315 ? -4.833 -1.212 -9.501 1.00 86.56 315 GLY A O 1
ATOM 2111 N N . ALA A 1 316 ? -3.926 -0.117 -7.782 1.00 87.31 316 ALA A N 1
ATOM 2112 C CA . ALA A 1 316 ? -2.542 -0.297 -8.214 1.00 87.31 316 ALA A CA 1
ATOM 2113 C C . ALA A 1 316 ? -1.931 -1.558 -7.584 1.00 87.31 316 ALA A C 1
ATOM 2115 O O . ALA A 1 316 ? -2.151 -1.825 -6.402 1.00 87.31 316 ALA A O 1
ATOM 2116 N N . LEU A 1 317 ? -1.120 -2.283 -8.353 1.00 88.31 317 LEU A N 1
ATOM 2117 C CA . LEU A 1 317 ? -0.337 -3.424 -7.887 1.00 88.31 317 LEU A CA 1
ATOM 2118 C C . LEU A 1 317 ? 1.149 -3.035 -7.857 1.00 88.31 317 LEU A C 1
ATOM 2120 O O . LEU A 1 317 ? 1.755 -2.770 -8.893 1.00 88.31 317 LEU A O 1
ATOM 2124 N N . ASP A 1 318 ? 1.741 -2.958 -6.668 1.00 88.56 318 ASP A N 1
ATOM 2125 C CA . ASP A 1 318 ? 3.159 -2.635 -6.484 1.00 88.56 318 ASP A CA 1
ATOM 2126 C C . ASP A 1 318 ? 3.902 -3.821 -5.870 1.00 88.56 318 ASP A C 1
ATOM 2128 O O . ASP A 1 318 ? 3.764 -4.121 -4.682 1.00 88.56 318 ASP A O 1
ATOM 2132 N N . VAL A 1 319 ? 4.688 -4.501 -6.696 1.00 86.81 319 VAL A N 1
ATOM 2133 C CA . VAL A 1 319 ? 5.449 -5.693 -6.337 1.00 86.81 319 VAL A CA 1
ATOM 2134 C C . VAL A 1 319 ? 6.926 -5.322 -6.336 1.00 86.81 319 VAL A C 1
ATOM 2136 O O . VAL A 1 319 ? 7.598 -5.351 -7.366 1.00 86.81 319 VAL A O 1
ATOM 2139 N N . THR A 1 320 ? 7.442 -4.913 -5.179 1.00 83.62 320 THR A N 1
ATOM 2140 C CA . THR A 1 320 ? 8.836 -4.446 -5.056 1.00 83.62 320 THR A CA 1
ATOM 2141 C C . THR A 1 320 ? 9.823 -5.561 -4.718 1.00 83.62 320 THR A C 1
ATOM 2143 O O . THR A 1 320 ? 11.007 -5.408 -5.012 1.00 83.62 320 THR A O 1
ATOM 2146 N N . GLY A 1 321 ? 9.350 -6.678 -4.158 1.00 83.88 321 GLY A N 1
ATOM 2147 C CA . GLY A 1 321 ? 10.147 -7.881 -3.904 1.00 83.88 321 GLY A CA 1
ATOM 2148 C C . GLY A 1 321 ? 10.161 -8.870 -5.073 1.00 83.88 321 GLY A C 1
ATOM 2149 O O . GLY A 1 321 ? 9.372 -8.757 -6.013 1.00 83.88 321 GLY A O 1
ATOM 2150 N N . ASP A 1 322 ? 11.050 -9.863 -5.005 1.00 85.00 322 ASP A N 1
ATOM 2151 C CA . ASP A 1 322 ? 11.145 -10.935 -6.006 1.00 85.00 322 ASP A CA 1
ATOM 2152 C C . ASP A 1 322 ? 9.874 -11.785 -6.019 1.00 85.00 322 ASP A C 1
ATOM 2154 O O . ASP A 1 322 ? 9.451 -12.275 -4.971 1.00 85.00 322 ASP A O 1
ATOM 2158 N N . SER A 1 323 ? 9.240 -11.958 -7.178 1.00 84.56 323 SER A N 1
ATOM 2159 C CA . SER A 1 323 ? 7.864 -12.462 -7.192 1.00 84.56 323 SER A CA 1
ATOM 2160 C C . SER A 1 323 ? 7.539 -13.390 -8.349 1.00 84.56 323 SER A C 1
ATOM 2162 O O . SER A 1 323 ? 7.908 -13.146 -9.492 1.00 84.56 323 SER A O 1
ATOM 2164 N N . ALA A 1 324 ? 6.794 -14.450 -8.057 1.00 85.19 324 ALA A N 1
ATOM 2165 C CA . ALA A 1 324 ? 6.153 -15.284 -9.059 1.00 85.19 324 ALA A CA 1
ATOM 2166 C C . ALA A 1 324 ? 4.666 -14.914 -9.110 1.00 85.19 324 ALA A C 1
ATOM 2168 O O . ALA A 1 324 ? 3.941 -15.136 -8.145 1.00 85.19 324 ALA A O 1
ATOM 2169 N N . LEU A 1 325 ? 4.212 -14.327 -10.213 1.00 83.88 325 LEU A N 1
ATOM 2170 C CA . LEU A 1 325 ? 2.795 -14.095 -10.473 1.00 83.88 325 LEU A CA 1
ATOM 2171 C C . LEU A 1 325 ? 2.320 -15.227 -11.383 1.00 83.88 325 LEU A C 1
ATOM 2173 O O . LEU A 1 325 ? 2.853 -15.418 -12.475 1.00 83.88 325 LEU A O 1
ATOM 2177 N N . HIS A 1 326 ? 1.397 -16.039 -10.891 1.00 76.69 326 HIS A N 1
ATOM 2178 C CA . HIS A 1 326 ? 0.863 -17.212 -11.564 1.00 76.69 326 HIS A CA 1
ATOM 2179 C C . HIS A 1 326 ? -0.595 -16.959 -11.977 1.00 76.69 326 HIS A C 1
ATOM 2181 O O . HIS A 1 326 ? -1.430 -16.618 -11.145 1.00 76.69 326 HIS A O 1
ATOM 2187 N N . GLY A 1 327 ? -0.919 -17.188 -13.246 1.00 77.62 327 GLY A N 1
ATOM 2188 C CA . GLY A 1 327 ? -2.225 -16.867 -13.823 1.00 77.62 327 GLY A CA 1
ATOM 2189 C C . GLY A 1 327 ? -2.297 -15.429 -14.344 1.00 77.62 327 GLY A C 1
ATOM 2190 O O . GLY A 1 327 ? -1.357 -14.651 -14.206 1.00 77.62 327 GLY A O 1
ATOM 2191 N N . ASN A 1 328 ? -3.425 -15.076 -14.961 1.00 78.69 328 ASN A N 1
ATOM 2192 C CA . ASN A 1 328 ? -3.587 -13.757 -15.569 1.00 78.69 328 ASN A CA 1
ATOM 2193 C C . ASN A 1 328 ? -3.471 -12.655 -14.509 1.00 78.69 328 ASN A C 1
ATOM 2195 O O . ASN A 1 328 ? -4.082 -12.741 -13.439 1.00 78.69 328 ASN A O 1
ATOM 2199 N N . VAL A 1 329 ? -2.693 -11.622 -14.823 1.00 84.25 329 VAL A N 1
ATOM 2200 C CA . VAL A 1 329 ? -2.517 -10.446 -13.970 1.00 84.25 329 VAL A CA 1
ATOM 2201 C C . VAL A 1 329 ? -3.317 -9.311 -14.583 1.00 84.25 329 VAL A C 1
ATOM 2203 O O . VAL A 1 329 ? -2.982 -8.825 -15.665 1.00 84.25 329 VAL A O 1
ATOM 2206 N N . VAL A 1 330 ? -4.363 -8.890 -13.875 1.00 81.31 330 VAL A N 1
ATOM 2207 C CA . VAL A 1 330 ? -5.221 -7.773 -14.278 1.00 81.31 330 VAL A CA 1
ATOM 2208 C C . VAL A 1 330 ? -5.169 -6.709 -13.191 1.00 81.31 330 VAL A C 1
ATOM 2210 O O . VAL A 1 330 ? -5.466 -6.988 -12.024 1.00 81.31 330 VAL A O 1
ATOM 2213 N N . ALA A 1 331 ? -4.766 -5.495 -13.567 1.00 81.50 331 ALA A N 1
ATOM 2214 C CA . ALA A 1 331 ? -4.876 -4.341 -12.686 1.00 81.50 331 ALA A CA 1
ATOM 2215 C C . ALA A 1 331 ? -5.387 -3.090 -13.417 1.00 81.50 331 ALA A C 1
ATOM 2217 O O . ALA A 1 331 ? -4.778 -2.616 -14.380 1.00 81.50 331 ALA A O 1
ATOM 2218 N N . ASP A 1 332 ? -6.457 -2.496 -12.884 1.00 82.19 332 ASP A N 1
ATOM 2219 C CA . ASP A 1 332 ? -7.181 -1.354 -13.479 1.00 82.19 332 ASP A CA 1
ATOM 2220 C C . ASP A 1 332 ? -6.377 -0.036 -13.418 1.00 82.19 332 ASP A C 1
ATOM 2222 O O . ASP A 1 332 ? -6.759 1.022 -13.929 1.00 82.19 332 ASP A O 1
ATOM 2226 N N . LYS A 1 333 ? -5.238 -0.026 -12.719 1.00 86.75 333 LYS A N 1
ATOM 2227 C CA . LYS A 1 333 ? -4.355 1.145 -12.652 1.00 86.75 333 LYS A CA 1
ATOM 2228 C C . LYS A 1 333 ? -2.945 0.815 -13.119 1.00 86.75 333 LYS A C 1
ATOM 2230 O O . LYS A 1 333 ? -2.706 0.592 -14.299 1.00 86.75 333 LYS A O 1
ATOM 2235 N N . ASN A 1 334 ? -1.978 0.925 -12.213 1.00 86.31 334 ASN A N 1
ATOM 2236 C CA . ASN A 1 334 ? -0.564 0.787 -12.519 1.00 86.31 334 ASN A CA 1
ATOM 2237 C C . ASN A 1 334 ? -0.040 -0.508 -11.905 1.00 86.31 334 ASN A C 1
ATOM 2239 O O . ASN A 1 334 ? -0.379 -0.810 -10.761 1.00 86.31 334 ASN A O 1
ATOM 2243 N N . LEU A 1 335 ? 0.841 -1.193 -12.631 1.00 88.00 335 LEU A N 1
ATOM 2244 C CA . LEU A 1 335 ? 1.627 -2.315 -12.132 1.00 88.00 335 LEU A CA 1
ATOM 2245 C C . LEU A 1 335 ? 3.090 -1.885 -12.085 1.00 88.00 335 LEU A C 1
ATOM 2247 O O . LEU A 1 335 ? 3.653 -1.434 -13.087 1.00 88.00 335 LEU A O 1
ATOM 2251 N N . THR A 1 336 ? 3.703 -1.990 -10.912 1.00 87.88 336 THR A N 1
ATOM 2252 C CA . THR A 1 336 ? 5.145 -1.801 -10.744 1.00 87.88 336 THR A CA 1
ATOM 2253 C C . THR A 1 336 ? 5.784 -3.115 -10.330 1.00 87.88 336 THR A C 1
ATOM 2255 O O . THR A 1 336 ? 5.368 -3.727 -9.354 1.00 87.88 336 THR A O 1
ATOM 2258 N N . VAL A 1 337 ? 6.810 -3.523 -11.073 1.00 87.94 337 VAL A N 1
ATOM 2259 C CA . VAL A 1 337 ? 7.623 -4.710 -10.800 1.00 87.94 337 VAL A CA 1
ATOM 2260 C C . VAL A 1 337 ? 9.038 -4.245 -10.466 1.00 87.94 337 VAL A C 1
ATOM 2262 O O . VAL A 1 337 ? 9.806 -3.832 -11.339 1.00 87.94 337 VAL A O 1
ATOM 2265 N N . GLY A 1 338 ? 9.355 -4.212 -9.175 1.00 83.31 338 GLY A N 1
ATOM 2266 C CA . GLY A 1 338 ? 10.629 -3.740 -8.636 1.00 83.31 338 GLY A CA 1
ATOM 2267 C C . GLY A 1 338 ? 11.684 -4.835 -8.484 1.00 83.31 338 GLY A C 1
ATOM 2268 O O . GLY A 1 338 ? 12.848 -4.576 -8.785 1.00 83.31 338 GLY A O 1
ATOM 2269 N N . GLY A 1 339 ? 11.280 -6.027 -8.040 1.00 84.00 339 GLY A N 1
ATOM 2270 C CA . GLY A 1 339 ? 12.163 -7.178 -7.823 1.00 84.00 339 GLY A CA 1
ATOM 2271 C C . GLY A 1 339 ? 12.294 -8.084 -9.047 1.00 84.00 339 GLY A C 1
ATOM 2272 O O . GLY A 1 339 ? 11.636 -7.866 -10.069 1.00 84.00 339 GLY A O 1
ATOM 2273 N N . ALA A 1 340 ? 13.131 -9.118 -8.941 1.00 83.69 340 ALA A N 1
ATOM 2274 C CA . ALA A 1 340 ? 13.248 -10.152 -9.963 1.00 83.69 340 ALA A CA 1
ATOM 2275 C C . ALA A 1 340 ? 11.947 -10.965 -10.027 1.00 83.69 340 ALA A C 1
ATOM 2277 O O . ALA A 1 340 ? 11.597 -11.644 -9.061 1.00 83.69 340 ALA A O 1
ATOM 2278 N N . SER A 1 341 ? 11.209 -10.877 -11.136 1.00 86.94 341 SER A N 1
ATOM 2279 C CA . SER A 1 341 ? 9.850 -11.423 -11.202 1.00 86.94 341 SER A CA 1
ATOM 2280 C C . SER A 1 341 ? 9.582 -12.313 -12.410 1.00 86.94 341 SER A C 1
ATOM 2282 O O . SER A 1 341 ? 10.063 -12.071 -13.515 1.00 86.94 341 SER A O 1
ATOM 2284 N N . LEU A 1 342 ? 8.775 -13.346 -12.191 1.00 85.44 342 LEU A N 1
ATOM 2285 C CA . LEU A 1 342 ? 8.273 -14.258 -13.212 1.00 85.44 342 LEU A CA 1
ATOM 2286 C C . LEU A 1 342 ? 6.754 -14.116 -13.283 1.00 85.44 342 LEU A C 1
ATOM 2288 O O . LEU A 1 342 ? 6.069 -14.446 -12.319 1.00 85.44 342 LEU A O 1
ATOM 2292 N N . LEU A 1 343 ? 6.239 -13.642 -14.412 1.00 86.56 343 LEU A N 1
ATOM 2293 C CA . LEU A 1 343 ? 4.816 -13.469 -14.674 1.00 86.56 343 LEU A CA 1
ATOM 2294 C C . LEU A 1 343 ? 4.379 -14.549 -15.670 1.00 86.56 343 LEU A C 1
ATOM 2296 O O . LEU A 1 343 ? 4.828 -14.566 -16.817 1.00 86.56 343 LEU A O 1
ATOM 2300 N N . LYS A 1 344 ? 3.563 -15.491 -15.196 1.00 79.44 344 LYS A N 1
ATOM 2301 C CA . LYS A 1 344 ? 2.974 -16.579 -15.983 1.00 79.44 344 LYS A CA 1
ATOM 2302 C C . LYS A 1 344 ? 1.496 -16.283 -16.172 1.00 79.44 344 LYS A C 1
ATOM 2304 O O . LYS A 1 344 ? 0.802 -16.196 -15.169 1.00 79.44 344 LYS A O 1
ATOM 2309 N N . GLY A 1 345 ? 1.016 -16.227 -17.401 1.00 83.62 345 GLY A N 1
ATOM 2310 C CA . GLY A 1 345 ? -0.315 -15.761 -17.770 1.00 83.62 345 GLY A CA 1
ATOM 2311 C C . GLY A 1 345 ? -0.269 -14.394 -18.445 1.00 83.62 345 GLY A C 1
ATOM 2312 O O . GLY A 1 345 ? 0.735 -13.678 -18.366 1.00 83.62 345 GLY A O 1
ATOM 2313 N N . ASP A 1 346 ? -1.371 -14.043 -19.105 1.00 82.38 346 ASP A N 1
ATOM 2314 C CA . ASP A 1 346 ? -1.494 -12.756 -19.784 1.00 82.38 346 ASP A CA 1
ATOM 2315 C C . ASP A 1 346 ? -1.443 -11.614 -18.759 1.00 82.38 346 ASP A C 1
ATOM 2317 O O . ASP A 1 346 ? -2.072 -11.674 -17.694 1.00 82.38 346 ASP A O 1
ATOM 2321 N N . VAL A 1 347 ? -0.701 -10.558 -19.086 1.00 87.62 347 VAL A N 1
ATOM 2322 C CA . VAL A 1 347 ? -0.653 -9.319 -18.304 1.00 87.62 347 VAL A CA 1
ATOM 2323 C C . VAL A 1 347 ? -1.445 -8.258 -19.049 1.00 87.62 347 VAL A C 1
ATOM 2325 O O . VAL A 1 347 ? -1.047 -7.834 -20.133 1.00 87.62 347 VAL A O 1
ATOM 2328 N N . THR A 1 348 ? -2.560 -7.822 -18.465 1.00 83.88 348 THR A N 1
ATOM 2329 C CA . THR A 1 348 ? -3.445 -6.800 -19.042 1.00 83.88 348 THR A CA 1
ATOM 2330 C C . THR A 1 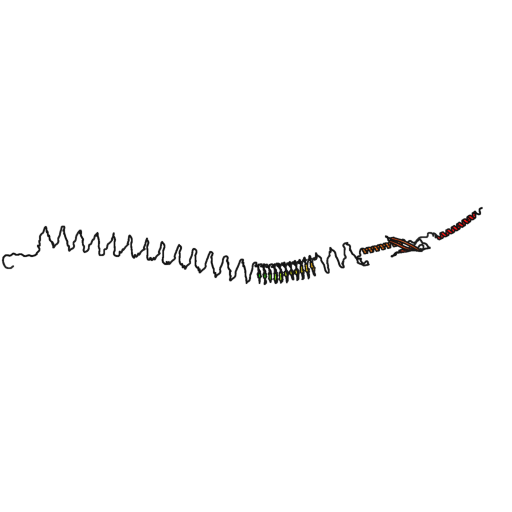348 ? -3.591 -5.626 -18.080 1.00 83.88 348 THR A C 1
ATOM 2332 O O . THR A 1 348 ? -3.890 -5.815 -16.900 1.00 83.88 348 THR A O 1
ATOM 2335 N N . MET A 1 349 ? -3.364 -4.406 -18.568 1.00 84.06 349 MET A N 1
ATOM 2336 C CA . MET A 1 349 ? -3.308 -3.203 -17.730 1.00 84.06 349 MET A CA 1
ATOM 2337 C C . MET A 1 349 ? -3.976 -1.999 -18.402 1.00 84.06 349 MET A C 1
ATOM 2339 O O . MET A 1 349 ? -3.572 -1.594 -19.493 1.00 84.06 349 MET A O 1
ATOM 2343 N N . GLU A 1 350 ? -4.880 -1.325 -17.686 1.00 82.69 350 GLU A N 1
ATOM 2344 C CA . GLU A 1 350 ? -5.571 -0.125 -18.198 1.00 82.69 350 GLU A CA 1
ATOM 2345 C C . GLU A 1 350 ? -4.679 1.134 -18.239 1.00 82.69 350 GLU A C 1
ATOM 2347 O O . GLU A 1 350 ? -4.980 2.128 -18.908 1.00 82.69 350 GLU A O 1
ATOM 2352 N N . LYS A 1 351 ? -3.589 1.172 -17.457 1.00 88.06 351 LYS A N 1
ATOM 2353 C CA . LYS A 1 351 ? -2.683 2.334 -17.424 1.00 88.06 351 LYS A CA 1
ATOM 2354 C C . LYS A 1 351 ? -1.241 1.943 -17.692 1.00 88.06 351 LYS A C 1
ATOM 2356 O O . LYS A 1 351 ? -0.867 1.714 -18.837 1.00 88.06 351 LYS A O 1
ATOM 2361 N N . LYS A 1 352 ? -0.379 1.993 -16.676 1.00 89.31 352 LYS A N 1
ATOM 2362 C CA . LYS A 1 352 ? 1.071 1.915 -16.867 1.00 89.31 352 LYS A CA 1
ATOM 2363 C C . LYS A 1 352 ? 1.659 0.674 -16.215 1.00 89.31 352 LYS A C 1
ATOM 2365 O O . LYS A 1 352 ? 1.485 0.473 -15.014 1.00 89.31 352 LYS A O 1
ATOM 2370 N N . LEU A 1 353 ? 2.464 -0.062 -16.975 1.00 90.12 353 LEU A N 1
ATOM 2371 C CA . LEU A 1 353 ? 3.336 -1.118 -16.470 1.00 90.12 353 LEU A CA 1
ATOM 2372 C C . LEU A 1 353 ? 4.767 -0.586 -16.413 1.00 90.12 353 LEU A C 1
ATOM 2374 O O . LEU A 1 353 ? 5.314 -0.092 -17.402 1.00 90.12 353 LEU A O 1
ATOM 2378 N N . THR A 1 354 ? 5.367 -0.631 -15.226 1.00 89.19 354 THR A N 1
ATOM 2379 C CA . THR A 1 354 ? 6.757 -0.227 -14.999 1.00 89.19 354 THR A CA 1
ATOM 2380 C C . THR A 1 354 ? 7.551 -1.395 -14.438 1.00 89.19 354 THR A C 1
ATOM 2382 O O . THR A 1 354 ? 7.343 -1.804 -13.300 1.00 89.19 354 THR A O 1
ATOM 2385 N N . VAL A 1 355 ? 8.516 -1.877 -15.210 1.00 90.31 355 VAL A N 1
ATOM 2386 C CA . VAL A 1 355 ? 9.433 -2.947 -14.823 1.00 90.31 355 VAL A CA 1
ATOM 2387 C C . VAL A 1 355 ? 10.791 -2.328 -14.515 1.00 90.31 355 VAL A C 1
ATOM 2389 O O . VAL A 1 355 ? 11.491 -1.859 -15.413 1.00 90.31 355 VAL A O 1
ATOM 2392 N N . LYS A 1 356 ? 11.152 -2.269 -13.233 1.00 87.44 356 LYS A N 1
ATOM 2393 C CA . LYS A 1 356 ? 12.452 -1.762 -12.765 1.00 87.44 356 LYS A CA 1
ATOM 2394 C C . LYS A 1 356 ? 13.447 -2.895 -12.517 1.00 87.44 356 LYS A C 1
ATOM 2396 O O . LYS A 1 356 ? 14.628 -2.717 -12.799 1.00 87.44 356 LYS A O 1
ATOM 2401 N N . GLY A 1 357 ? 12.967 -4.016 -11.978 1.00 86.31 357 GLY A N 1
ATOM 2402 C CA . GLY A 1 357 ? 13.751 -5.231 -11.751 1.00 86.31 357 GLY A CA 1
ATOM 2403 C C . GLY A 1 357 ? 13.867 -6.095 -13.004 1.00 86.31 357 GLY A C 1
ATOM 2404 O O . GLY A 1 357 ? 13.344 -5.745 -14.060 1.00 86.31 357 GLY A O 1
ATOM 2405 N N . ALA A 1 358 ? 14.555 -7.232 -12.894 1.00 85.12 358 ALA A N 1
ATOM 2406 C CA . ALA A 1 358 ? 14.538 -8.228 -13.961 1.00 85.12 358 ALA A CA 1
ATOM 2407 C C . ALA A 1 358 ? 13.147 -8.879 -14.052 1.00 85.12 358 ALA A C 1
ATOM 2409 O O . ALA A 1 358 ? 12.585 -9.237 -13.018 1.00 85.12 358 ALA A O 1
ATOM 2410 N N . ALA A 1 359 ? 12.590 -9.060 -15.249 1.00 87.69 359 ALA A N 1
ATOM 2411 C CA . ALA A 1 359 ? 11.268 -9.670 -15.398 1.00 87.69 359 ALA A CA 1
ATOM 2412 C C . ALA A 1 359 ? 11.196 -10.665 -16.555 1.00 87.69 359 ALA A C 1
ATOM 2414 O O . ALA A 1 359 ? 11.745 -10.444 -17.627 1.00 87.69 359 ALA A O 1
ATOM 2415 N N . THR A 1 360 ? 10.487 -11.768 -16.361 1.00 86.38 360 THR A N 1
ATOM 2416 C CA . THR A 1 360 ? 10.127 -12.686 -17.447 1.00 86.38 360 THR A CA 1
ATOM 2417 C C . THR A 1 360 ? 8.612 -12.747 -17.543 1.00 86.38 360 THR A C 1
ATOM 2419 O O . THR A 1 360 ? 7.963 -13.144 -16.578 1.00 86.38 360 THR A O 1
ATOM 2422 N N . PHE A 1 361 ? 8.069 -12.346 -18.688 1.00 87.50 361 PHE A N 1
ATOM 2423 C CA . PHE A 1 361 ? 6.660 -12.474 -19.047 1.00 87.50 361 PHE A CA 1
ATOM 2424 C C . PHE A 1 361 ? 6.545 -13.668 -19.988 1.00 87.50 361 PHE A C 1
ATOM 2426 O O . PHE A 1 361 ? 7.060 -13.607 -21.101 1.00 87.50 361 PHE A O 1
ATOM 2433 N N . ASN A 1 362 ? 5.957 -14.770 -19.524 1.00 84.31 362 ASN A N 1
ATOM 2434 C CA . ASN A 1 362 ? 5.879 -16.005 -20.312 1.00 84.31 362 ASN A CA 1
ATOM 2435 C C . ASN A 1 362 ? 4.804 -15.961 -21.407 1.00 84.31 362 ASN A C 1
ATOM 2437 O O . ASN A 1 362 ? 4.922 -16.694 -22.384 1.00 84.31 362 ASN A O 1
ATOM 2441 N N . ASP A 1 363 ? 3.784 -15.125 -21.225 1.00 87.62 363 ASP A N 1
ATOM 2442 C CA . ASP A 1 363 ? 2.642 -14.984 -22.126 1.00 87.62 363 ASP A CA 1
ATOM 2443 C C . ASP A 1 363 ? 2.491 -13.509 -22.551 1.00 87.62 363 ASP A C 1
ATOM 2445 O O . ASP A 1 363 ? 3.450 -12.729 -22.466 1.00 87.62 363 ASP A O 1
ATOM 2449 N N . ASN A 1 364 ? 1.318 -13.119 -23.052 1.00 86.25 364 ASN A N 1
ATOM 2450 C CA . ASN A 1 364 ? 1.150 -11.844 -23.741 1.00 86.25 364 ASN A CA 1
ATOM 2451 C C . ASN A 1 364 ? 1.122 -10.658 -22.769 1.00 86.25 364 ASN A C 1
ATOM 2453 O O . ASN A 1 364 ? 0.581 -10.734 -21.663 1.00 86.25 364 ASN A O 1
ATOM 2457 N N . VAL A 1 365 ? 1.667 -9.525 -23.210 1.00 89.88 365 VAL A N 1
ATOM 2458 C CA . VAL A 1 365 ? 1.608 -8.249 -22.490 1.00 89.88 365 VAL A CA 1
ATOM 2459 C C . VAL A 1 365 ? 0.760 -7.273 -23.297 1.00 89.88 365 VAL A C 1
ATOM 2461 O O . VAL A 1 365 ? 1.175 -6.836 -24.368 1.00 89.88 365 VAL A O 1
ATOM 2464 N N . ALA A 1 366 ? -0.413 -6.917 -22.777 1.00 88.12 366 ALA A N 1
ATOM 2465 C CA . ALA A 1 366 ? -1.352 -5.982 -23.393 1.00 88.12 366 ALA A CA 1
ATOM 2466 C C . ALA A 1 366 ? -1.553 -4.743 -22.504 1.00 88.12 366 ALA A C 1
ATOM 2468 O O . ALA A 1 366 ? -1.828 -4.855 -21.306 1.00 88.12 366 ALA A O 1
ATOM 2469 N N . MET A 1 367 ? -1.394 -3.553 -23.082 1.00 90.38 367 MET A N 1
ATOM 2470 C CA . MET A 1 367 ? -1.349 -2.287 -22.347 1.00 90.38 367 MET A CA 1
ATOM 2471 C C . MET A 1 367 ? -2.152 -1.188 -23.050 1.00 90.38 367 MET A C 1
ATOM 2473 O O . MET A 1 367 ? -1.746 -0.733 -24.116 1.00 90.38 367 MET A O 1
ATOM 2477 N N . ASP A 1 368 ? -3.170 -0.637 -22.388 1.00 86.56 368 ASP A N 1
ATOM 2478 C CA . ASP A 1 368 ? -3.977 0.477 -22.930 1.00 86.56 368 ASP A CA 1
ATOM 2479 C C . ASP A 1 368 ? -3.220 1.824 -22.931 1.00 86.56 368 ASP A C 1
ATOM 2481 O O . ASP A 1 368 ? -3.590 2.799 -23.597 1.00 86.56 368 ASP A O 1
ATOM 2485 N N . ARG A 1 369 ? -2.152 1.944 -22.128 1.00 89.50 369 ARG A N 1
ATOM 2486 C CA . ARG A 1 369 ? -1.250 3.106 -22.166 1.00 89.50 369 ARG A CA 1
ATOM 2487 C C . ARG A 1 369 ? 0.204 2.712 -22.339 1.00 89.50 369 ARG A C 1
ATOM 2489 O O . ARG A 1 369 ? 0.615 2.406 -23.440 1.00 89.50 369 ARG A O 1
ATOM 2496 N N . ASP A 1 370 ? 1.031 2.838 -21.307 1.00 91.50 370 ASP A N 1
ATOM 2497 C CA . ASP A 1 370 ? 2.485 2.888 -21.491 1.00 91.50 370 ASP A CA 1
ATOM 2498 C C . ASP A 1 370 ? 3.171 1.700 -20.807 1.00 91.50 370 ASP A C 1
ATOM 2500 O O . ASP A 1 370 ? 2.903 1.403 -19.639 1.00 91.50 370 ASP A O 1
ATOM 2504 N N . LEU A 1 371 ? 4.126 1.083 -21.504 1.00 91.00 371 LEU A N 1
ATOM 2505 C CA . LEU A 1 371 ? 5.018 0.057 -20.964 1.00 91.00 371 LEU A CA 1
ATOM 2506 C C . LEU A 1 371 ? 6.437 0.616 -20.861 1.00 91.00 371 LEU A C 1
ATOM 2508 O O . LEU A 1 371 ? 7.022 1.062 -21.847 1.00 91.00 371 LEU A O 1
ATOM 2512 N N . SER A 1 372 ? 6.999 0.599 -19.654 1.00 91.81 372 SER A N 1
ATOM 2513 C CA . SER A 1 372 ? 8.365 1.042 -19.375 1.00 91.81 372 SER A CA 1
ATOM 2514 C C . SER A 1 372 ? 9.179 -0.093 -18.766 1.00 91.81 372 SER A C 1
ATOM 2516 O O . SER A 1 372 ? 8.959 -0.461 -17.615 1.00 91.81 372 SER A O 1
ATOM 2518 N N . VAL A 1 373 ? 10.170 -0.580 -19.504 1.00 90.75 373 VAL A N 1
ATOM 2519 C CA . VAL A 1 373 ? 11.069 -1.669 -19.120 1.00 90.75 373 VAL A CA 1
ATOM 2520 C C . VAL A 1 373 ? 12.479 -1.123 -18.922 1.00 90.75 373 VAL A C 1
ATOM 2522 O O . VAL A 1 373 ? 13.174 -0.782 -19.877 1.00 90.75 373 VAL A O 1
ATOM 2525 N N . ALA A 1 374 ? 12.896 -0.995 -17.666 1.00 87.31 374 ALA A N 1
ATOM 2526 C CA . ALA A 1 374 ? 14.219 -0.506 -17.289 1.00 87.31 374 ALA A CA 1
ATOM 2527 C C . ALA A 1 374 ? 15.183 -1.618 -16.860 1.00 87.31 374 ALA A C 1
ATOM 2529 O O . ALA A 1 374 ? 16.389 -1.454 -17.033 1.00 87.31 374 ALA A O 1
ATOM 2530 N N . GLY A 1 375 ? 14.668 -2.722 -16.314 1.00 84.06 375 GLY A N 1
ATOM 2531 C CA . GLY A 1 375 ? 15.466 -3.895 -15.958 1.00 84.06 375 GLY A CA 1
ATOM 2532 C C . GLY A 1 375 ? 15.592 -4.909 -17.097 1.00 84.06 375 GLY A C 1
ATOM 2533 O O . GLY A 1 375 ? 14.977 -4.756 -18.154 1.00 84.06 375 GLY A O 1
ATOM 2534 N N . ILE A 1 376 ? 16.393 -5.957 -16.871 1.00 83.06 376 ILE A N 1
ATOM 2535 C CA . ILE A 1 376 ? 16.617 -7.014 -17.864 1.00 83.06 376 ILE A CA 1
ATOM 2536 C C . ILE A 1 376 ? 15.345 -7.840 -18.035 1.00 83.06 376 ILE A C 1
ATOM 2538 O O . ILE A 1 376 ? 14.913 -8.459 -17.063 1.00 83.06 376 ILE A O 1
ATOM 2542 N N . SER A 1 377 ? 14.750 -7.865 -19.230 1.00 88.62 377 SER A N 1
ATOM 2543 C CA . SER A 1 377 ? 13.435 -8.495 -19.396 1.00 88.62 377 SER A CA 1
ATOM 2544 C C . SER A 1 377 ? 13.294 -9.411 -20.604 1.00 88.62 377 SER A C 1
ATOM 2546 O O . SER A 1 377 ? 13.804 -9.121 -21.680 1.00 88.62 377 SER A O 1
ATOM 2548 N N . ASN A 1 378 ? 12.541 -10.495 -20.429 1.00 86.31 378 ASN A N 1
ATOM 2549 C CA . ASN A 1 378 ? 12.044 -11.328 -21.520 1.00 86.31 378 ASN A CA 1
ATOM 2550 C C . ASN A 1 378 ? 10.541 -11.083 -21.658 1.00 86.31 378 ASN A C 1
ATOM 2552 O O . ASN A 1 378 ? 9.807 -11.298 -20.694 1.00 86.31 378 ASN A O 1
ATOM 2556 N N . LEU A 1 379 ? 10.102 -10.616 -22.822 1.00 86.44 379 LEU A N 1
ATOM 2557 C CA . LEU A 1 379 ? 8.693 -10.396 -23.138 1.00 86.44 379 LEU A CA 1
ATOM 2558 C C . LEU A 1 379 ? 8.312 -11.258 -24.341 1.00 86.44 379 LEU A C 1
ATOM 2560 O O . LEU A 1 379 ? 9.138 -11.479 -25.225 1.00 86.44 379 LEU A O 1
ATOM 2564 N N . HIS A 1 380 ? 7.077 -11.743 -24.383 1.00 87.12 380 HIS A N 1
ATOM 2565 C CA . HIS A 1 380 ? 6.507 -12.412 -25.553 1.00 87.12 380 HIS A CA 1
ATOM 2566 C C . HIS A 1 380 ? 5.750 -11.389 -26.419 1.00 87.12 380 HIS A C 1
ATOM 2568 O O . HIS A 1 380 ? 6.264 -10.280 -26.607 1.00 87.12 380 HIS A O 1
ATOM 2574 N N . ASP A 1 381 ? 4.586 -11.732 -26.979 1.00 87.00 381 ASP A N 1
ATOM 2575 C CA . ASP A 1 381 ? 3.798 -10.778 -27.760 1.00 87.00 381 ASP A CA 1
ATOM 2576 C C . ASP A 1 381 ? 3.443 -9.577 -26.879 1.00 87.00 381 ASP A C 1
ATOM 2578 O O . ASP A 1 381 ? 2.892 -9.711 -25.785 1.00 87.00 381 ASP A O 1
ATOM 2582 N N . THR A 1 382 ? 3.833 -8.393 -27.336 1.00 90.19 382 THR A N 1
ATOM 2583 C CA . THR A 1 382 ? 3.745 -7.152 -26.570 1.00 90.19 382 THR A CA 1
ATOM 2584 C C . THR A 1 382 ? 2.958 -6.133 -27.380 1.00 90.19 382 THR A C 1
ATOM 2586 O O . THR A 1 382 ? 3.460 -5.630 -28.382 1.00 90.19 382 THR A O 1
ATOM 2589 N N . SER A 1 383 ? 1.744 -5.812 -26.937 1.00 91.44 383 SER A N 1
ATOM 2590 C CA . SER A 1 383 ? 0.862 -4.817 -27.555 1.00 91.44 383 SER A CA 1
ATOM 2591 C C . SER A 1 383 ? 0.639 -3.642 -26.610 1.00 91.44 383 SER A C 1
ATOM 2593 O O . SER A 1 383 ? 0.235 -3.826 -25.460 1.00 91.44 383 SER A O 1
ATOM 2595 N N . VAL A 1 384 ? 0.932 -2.431 -27.075 1.00 92.25 384 VAL A N 1
ATOM 2596 C CA . VAL A 1 384 ? 0.910 -1.208 -26.269 1.00 92.25 384 VAL A CA 1
ATOM 2597 C C . VAL A 1 384 ? 0.256 -0.069 -27.056 1.00 92.25 384 VAL A C 1
ATOM 2599 O O . VAL A 1 384 ? 0.893 0.516 -27.929 1.00 92.25 384 VAL A O 1
ATOM 2602 N N . ASP A 1 385 ? -0.961 0.328 -26.681 1.00 88.56 385 ASP A N 1
ATOM 2603 C CA . ASP A 1 385 ? -1.724 1.436 -27.299 1.00 88.56 385 ASP A CA 1
ATOM 2604 C C . ASP A 1 385 ? -1.063 2.821 -27.059 1.00 88.56 385 ASP A C 1
ATOM 2606 O O . ASP A 1 385 ? -1.388 3.869 -27.640 1.00 88.56 385 ASP A O 1
ATOM 2610 N N . GLY A 1 386 ? -0.130 2.892 -26.113 1.00 90.38 386 GLY A N 1
ATOM 2611 C CA . GLY A 1 386 ? 0.692 4.064 -25.842 1.00 90.38 386 GLY A CA 1
ATOM 2612 C C . GLY A 1 386 ? 2.140 3.900 -26.276 1.00 90.38 386 GLY A C 1
ATOM 2613 O O . GLY A 1 386 ? 2.448 3.568 -27.417 1.00 90.38 386 GLY A O 1
ATOM 2614 N N . THR A 1 387 ? 3.055 4.313 -25.402 1.00 90.00 387 THR A N 1
ATOM 2615 C CA . THR A 1 387 ? 4.496 4.289 -25.680 1.00 90.00 387 THR A CA 1
ATOM 2616 C C . THR A 1 387 ? 5.143 3.071 -25.035 1.00 90.00 387 THR A C 1
ATOM 2618 O O . THR A 1 387 ? 5.046 2.888 -23.820 1.00 90.00 387 THR A O 1
ATOM 2621 N N . LEU A 1 388 ? 5.890 2.305 -25.831 1.00 92.44 388 LEU A N 1
ATOM 2622 C CA . LEU A 1 388 ? 6.786 1.258 -25.354 1.00 92.44 388 LEU A CA 1
ATOM 2623 C C . LEU A 1 388 ? 8.202 1.826 -25.199 1.00 92.44 388 LEU A C 1
ATOM 2625 O O . LEU A 1 388 ? 8.822 2.312 -26.145 1.00 92.44 388 LEU A O 1
ATOM 2629 N N . THR A 1 389 ? 8.727 1.795 -23.980 1.00 90.75 389 THR A N 1
ATOM 2630 C CA . THR A 1 389 ? 10.087 2.242 -23.662 1.00 90.75 389 THR A CA 1
ATOM 2631 C C . THR A 1 389 ? 10.871 1.098 -23.044 1.00 90.75 389 THR A C 1
ATOM 2633 O O . THR A 1 389 ? 10.552 0.661 -21.945 1.00 90.75 389 THR A O 1
ATOM 2636 N N . VAL A 1 390 ? 11.930 0.661 -23.715 1.00 91.12 390 VAL A N 1
ATOM 2637 C CA . VAL A 1 390 ? 12.826 -0.413 -23.277 1.00 91.12 390 VAL A CA 1
ATOM 2638 C C . VAL A 1 390 ? 14.222 0.175 -23.093 1.00 91.12 390 VAL A C 1
ATOM 2640 O O . VAL A 1 390 ? 14.975 0.340 -24.049 1.00 91.12 390 VAL A O 1
ATOM 2643 N N . THR A 1 391 ? 14.565 0.585 -21.873 1.00 87.00 391 THR A N 1
ATOM 2644 C CA . THR A 1 391 ? 15.897 1.130 -21.550 1.00 87.00 391 THR A CA 1
ATOM 2645 C C . THR A 1 391 ? 16.852 0.089 -20.984 1.00 87.00 391 THR A C 1
ATOM 2647 O O . THR A 1 391 ? 18.057 0.308 -21.062 1.00 87.00 391 THR A O 1
ATOM 2650 N N . GLY A 1 392 ? 16.333 -0.995 -20.404 1.00 86.50 392 GLY A N 1
ATOM 2651 C CA . GLY A 1 392 ? 17.134 -2.149 -19.997 1.00 86.50 392 GLY A CA 1
ATOM 2652 C C . GLY A 1 392 ? 17.462 -3.060 -21.178 1.00 86.50 392 GLY A C 1
ATOM 2653 O O . GLY A 1 392 ? 16.895 -2.914 -22.261 1.00 86.50 392 GLY A O 1
ATOM 2654 N N . ASP A 1 393 ? 18.362 -4.016 -20.966 1.00 87.38 393 ASP A N 1
ATOM 2655 C CA . ASP A 1 393 ? 18.612 -5.068 -21.952 1.00 87.38 393 ASP A CA 1
ATOM 2656 C C . ASP A 1 393 ? 17.394 -5.997 -22.004 1.00 87.38 393 ASP A C 1
ATOM 2658 O O . ASP A 1 393 ? 16.873 -6.389 -20.964 1.00 87.38 393 ASP A O 1
ATOM 2662 N N . SER A 1 394 ? 16.852 -6.319 -23.175 1.00 88.31 394 SER A N 1
ATOM 2663 C CA . SER A 1 394 ? 15.610 -7.107 -23.234 1.00 88.31 394 SER A CA 1
ATOM 2664 C C . SER A 1 394 ? 15.510 -7.982 -24.471 1.00 88.31 394 SER A C 1
ATOM 2666 O O . SER A 1 394 ? 15.961 -7.609 -25.551 1.00 88.31 394 SER A O 1
ATOM 2668 N N . ALA A 1 395 ? 14.882 -9.143 -24.326 1.00 87.00 395 ALA A N 1
ATOM 2669 C CA . ALA A 1 395 ? 14.511 -9.997 -25.443 1.00 87.00 395 ALA A CA 1
ATOM 2670 C C . ALA A 1 395 ? 12.985 -9.991 -25.593 1.00 87.00 395 ALA A C 1
ATOM 2672 O O . ALA A 1 395 ? 12.270 -10.458 -24.711 1.00 87.00 395 ALA A O 1
ATOM 2673 N N . LEU A 1 396 ? 12.489 -9.458 -26.706 1.00 87.69 396 LEU A N 1
ATOM 2674 C CA . LEU A 1 396 ? 11.078 -9.481 -27.077 1.00 87.69 396 LEU A CA 1
ATOM 2675 C C . LEU A 1 396 ? 10.910 -10.601 -28.106 1.00 87.69 396 LEU A C 1
ATOM 2677 O O . LEU A 1 396 ? 11.352 -10.489 -29.247 1.00 87.69 396 LEU A O 1
ATOM 2681 N N . HIS A 1 397 ? 10.407 -11.744 -27.652 1.00 81.38 397 HIS A N 1
ATOM 2682 C CA . HIS A 1 397 ? 10.359 -12.997 -28.401 1.00 81.38 397 HIS A CA 1
ATOM 2683 C C . HIS A 1 397 ? 9.192 -13.083 -29.390 1.00 81.38 397 HIS A C 1
ATOM 2685 O O . HIS A 1 397 ? 9.276 -13.891 -30.312 1.00 81.38 397 HIS A O 1
ATOM 2691 N N . GLY A 1 398 ? 8.142 -12.288 -29.186 1.00 84.75 398 GLY A N 1
ATOM 2692 C CA . GLY A 1 398 ? 6.955 -12.231 -30.035 1.00 84.75 398 GLY A CA 1
ATOM 2693 C C . GLY A 1 398 ? 6.883 -10.970 -30.894 1.00 84.75 398 GLY A C 1
ATOM 2694 O O . GLY A 1 398 ? 7.876 -10.249 -31.049 1.00 84.75 398 GLY A O 1
ATOM 2695 N N . ASN A 1 399 ? 5.690 -10.703 -31.421 1.00 86.44 399 ASN A N 1
ATOM 2696 C CA . ASN A 1 399 ? 5.379 -9.469 -32.133 1.00 86.44 399 ASN A CA 1
ATOM 2697 C C . ASN A 1 399 ? 5.327 -8.290 -31.157 1.00 86.44 399 ASN A C 1
ATOM 2699 O O . ASN A 1 399 ? 4.857 -8.412 -30.023 1.00 86.44 399 ASN A O 1
ATOM 2703 N N . VAL A 1 400 ? 5.789 -7.130 -31.611 1.00 90.94 400 VAL A N 1
ATOM 2704 C CA . VAL A 1 400 ? 5.799 -5.896 -30.826 1.00 90.94 400 VAL A CA 1
ATOM 2705 C C . VAL A 1 400 ? 4.957 -4.855 -31.541 1.00 90.94 400 VAL A C 1
ATOM 2707 O O . VAL A 1 400 ? 5.338 -4.358 -32.597 1.00 90.94 400 VAL A O 1
ATOM 2710 N N . VAL A 1 401 ? 3.828 -4.493 -30.943 1.00 89.75 401 VAL A N 1
ATOM 2711 C CA . VAL A 1 401 ? 2.940 -3.436 -31.430 1.00 89.75 401 VAL A CA 1
ATOM 2712 C C . VAL A 1 401 ? 2.990 -2.278 -30.443 1.00 89.75 401 VAL A C 1
ATOM 2714 O O . VAL A 1 401 ? 2.699 -2.443 -29.260 1.00 89.75 401 VAL A O 1
ATOM 2717 N N . ALA A 1 402 ? 3.406 -1.107 -30.915 1.00 90.00 402 ALA A N 1
ATOM 2718 C CA . ALA A 1 402 ? 3.436 0.117 -30.125 1.00 90.00 402 ALA A CA 1
ATOM 2719 C C . ALA A 1 402 ? 2.741 1.248 -30.887 1.00 90.00 402 ALA A C 1
ATOM 2721 O O . ALA A 1 402 ? 3.385 1.940 -31.678 1.00 90.00 402 ALA A O 1
ATOM 2722 N N . ASP A 1 403 ? 1.458 1.486 -30.616 1.00 88.94 403 ASP A N 1
ATOM 2723 C CA . ASP A 1 403 ? 0.635 2.437 -31.377 1.00 88.94 403 ASP A CA 1
ATOM 2724 C C . ASP A 1 403 ? 1.231 3.849 -31.380 1.00 88.94 403 ASP A C 1
ATOM 2726 O O . ASP A 1 403 ? 1.090 4.600 -32.335 1.00 88.94 403 ASP A O 1
ATOM 2730 N N . LYS A 1 404 ? 1.962 4.259 -30.335 1.00 90.69 404 LYS A N 1
ATOM 2731 C CA . LYS A 1 404 ? 2.681 5.544 -30.356 1.00 90.69 404 LYS A CA 1
ATOM 2732 C C . LYS A 1 404 ? 4.140 5.352 -30.742 1.00 90.69 404 LYS A C 1
ATOM 2734 O O . LYS A 1 404 ? 4.494 5.351 -31.915 1.00 90.69 404 LYS A O 1
ATOM 2739 N N . ASN A 1 405 ? 5.021 5.341 -29.748 1.00 89.50 405 ASN A N 1
ATOM 2740 C CA . ASN A 1 405 ? 6.462 5.337 -29.969 1.00 89.50 405 ASN A CA 1
ATOM 2741 C C . ASN A 1 405 ? 7.068 4.074 -29.364 1.00 89.50 405 ASN A C 1
ATOM 2743 O O . ASN A 1 405 ? 6.653 3.650 -28.285 1.00 89.50 405 ASN A O 1
ATOM 2747 N N . LEU A 1 406 ? 8.122 3.571 -30.000 1.00 90.56 406 LEU A N 1
ATOM 2748 C CA . LEU A 1 406 ? 9.021 2.565 -29.448 1.00 90.56 406 LEU A CA 1
ATOM 2749 C C . LEU A 1 406 ? 10.383 3.223 -29.228 1.00 90.56 406 LEU A C 1
ATOM 2751 O O . LEU A 1 406 ? 10.984 3.792 -30.142 1.00 90.56 406 LEU A O 1
ATOM 2755 N N . THR A 1 407 ? 10.869 3.177 -27.992 1.00 89.69 407 THR A N 1
ATOM 2756 C CA . THR A 1 407 ? 12.219 3.628 -27.642 1.00 89.69 407 THR A CA 1
ATOM 2757 C C . THR A 1 407 ? 13.039 2.456 -27.133 1.00 89.69 407 THR A C 1
ATOM 2759 O O . THR A 1 407 ? 12.667 1.852 -26.133 1.00 89.69 407 THR A O 1
ATOM 2762 N N . VAL A 1 408 ? 14.182 2.196 -27.769 1.00 89.56 408 VAL A N 1
ATOM 2763 C CA . VAL A 1 408 ? 15.149 1.169 -27.363 1.00 89.56 408 VAL A CA 1
ATOM 2764 C C . VAL A 1 408 ? 16.443 1.849 -26.913 1.00 89.56 408 VAL A C 1
ATOM 2766 O O . VAL A 1 408 ? 17.180 2.440 -27.707 1.00 89.56 408 VAL A O 1
ATOM 2769 N N . GLY A 1 409 ? 16.687 1.832 -25.607 1.00 84.19 409 GLY A N 1
ATOM 2770 C CA . GLY A 1 409 ? 17.851 2.430 -24.957 1.00 84.19 409 GLY A CA 1
ATOM 2771 C C . GLY A 1 409 ? 18.940 1.430 -24.569 1.00 84.19 409 GLY A C 1
ATOM 2772 O O . GLY A 1 409 ? 20.109 1.797 -24.641 1.00 84.19 409 GLY A O 1
ATOM 2773 N N . GLY A 1 410 ? 18.565 0.208 -24.178 1.00 84.50 410 GLY A N 1
ATOM 2774 C CA . GLY A 1 410 ? 19.495 -0.871 -23.816 1.00 84.50 410 GLY A CA 1
ATOM 2775 C C . GLY A 1 410 ? 19.898 -1.736 -25.012 1.00 84.50 410 GLY A C 1
ATOM 2776 O O . GLY A 1 410 ? 19.604 -1.390 -26.160 1.00 84.50 410 GLY A O 1
ATOM 2777 N N . ALA A 1 411 ? 20.563 -2.864 -24.755 1.00 85.50 411 ALA A N 1
ATOM 2778 C CA . ALA A 1 411 ? 20.796 -3.905 -25.753 1.00 85.50 411 ALA A CA 1
ATOM 2779 C C . ALA A 1 411 ? 19.544 -4.789 -25.876 1.00 85.50 411 ALA A C 1
ATOM 2781 O O . ALA A 1 411 ? 19.265 -5.606 -25.000 1.00 85.50 411 ALA A O 1
ATOM 2782 N N . SER A 1 412 ? 18.754 -4.608 -26.937 1.00 89.06 412 SER A N 1
ATOM 2783 C CA . SER A 1 412 ? 17.497 -5.342 -27.128 1.00 89.06 412 SER A CA 1
ATOM 2784 C C . SER A 1 412 ? 17.472 -6.193 -28.394 1.00 89.06 412 SER A C 1
ATOM 2786 O O . SER A 1 412 ? 17.908 -5.762 -29.464 1.00 89.06 412 SER A O 1
ATOM 2788 N N . LEU A 1 413 ? 16.919 -7.397 -28.264 1.00 86.38 413 LEU A N 1
ATOM 2789 C CA . LEU A 1 413 ? 16.646 -8.325 -29.356 1.00 86.38 413 LEU A CA 1
ATOM 2790 C C . LEU A 1 413 ? 15.131 -8.431 -29.548 1.00 86.38 413 LEU A C 1
ATOM 2792 O O . LEU A 1 413 ? 14.440 -8.908 -28.652 1.00 86.38 413 LEU A O 1
ATOM 2796 N N . LEU A 1 414 ? 14.630 -8.007 -30.704 1.00 88.19 414 LEU A N 1
ATOM 2797 C CA . LEU A 1 414 ? 13.220 -8.059 -31.079 1.00 88.19 414 LEU A CA 1
ATOM 2798 C C . LEU 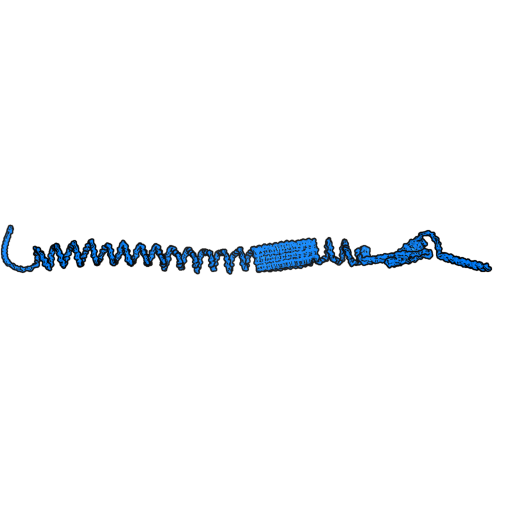A 1 414 ? 13.079 -9.111 -32.180 1.00 88.19 414 LEU A C 1
ATOM 2800 O O . LEU A 1 414 ? 13.586 -8.928 -33.288 1.00 88.19 414 LEU A O 1
ATOM 2804 N N . LYS A 1 415 ? 12.509 -10.265 -31.822 1.00 82.56 415 LYS A N 1
ATOM 2805 C CA . LYS A 1 415 ? 12.500 -11.447 -32.687 1.00 82.56 415 LYS A CA 1
ATOM 2806 C C . LYS A 1 415 ? 11.347 -11.463 -33.682 1.00 82.56 415 LYS A C 1
ATOM 2808 O O . LYS A 1 415 ? 11.616 -11.941 -34.768 1.00 82.56 415 LYS A O 1
ATOM 2813 N N . GLY A 1 416 ? 10.153 -10.997 -33.305 1.00 85.31 416 GLY A N 1
ATOM 2814 C CA . GLY A 1 416 ? 8.979 -10.926 -34.183 1.00 85.31 416 GLY A CA 1
ATOM 2815 C C . GLY A 1 416 ? 8.837 -9.587 -34.907 1.00 85.31 416 GLY A C 1
ATOM 2816 O O . GLY A 1 416 ? 9.700 -8.709 -34.790 1.00 85.31 416 GLY A O 1
ATOM 2817 N N . ASP A 1 417 ? 7.723 -9.424 -35.625 1.00 84.25 417 ASP A N 1
ATOM 2818 C CA . ASP A 1 417 ? 7.413 -8.191 -36.351 1.00 84.25 417 ASP A CA 1
ATOM 2819 C C . ASP A 1 417 ? 7.241 -7.019 -35.373 1.00 84.25 417 ASP A C 1
ATOM 2821 O O . ASP A 1 417 ? 6.579 -7.135 -34.336 1.00 84.25 417 ASP A O 1
ATOM 2825 N N . VAL A 1 418 ? 7.807 -5.864 -35.720 1.00 88.88 418 VAL A N 1
ATOM 2826 C CA . VAL A 1 418 ? 7.693 -4.629 -34.938 1.00 88.88 418 VAL A CA 1
ATOM 2827 C C . VAL A 1 418 ? 6.881 -3.602 -35.715 1.00 88.88 418 VAL A C 1
ATOM 2829 O O . VAL A 1 418 ? 7.297 -3.153 -36.782 1.00 88.88 418 VAL A O 1
ATOM 2832 N N . THR A 1 419 ? 5.733 -3.210 -35.164 1.00 85.75 419 THR A N 1
ATOM 2833 C CA . THR A 1 419 ? 4.802 -2.248 -35.772 1.00 85.75 419 THR A CA 1
ATOM 2834 C C . THR A 1 419 ? 4.542 -1.072 -34.839 1.00 85.75 419 THR A C 1
ATOM 2836 O O . THR A 1 419 ? 4.410 -1.246 -33.626 1.00 85.75 419 THR A O 1
ATOM 2839 N N . MET A 1 420 ? 4.471 0.137 -35.396 1.00 88.50 420 MET A N 1
ATOM 2840 C CA . MET A 1 420 ? 4.276 1.362 -34.620 1.00 88.50 420 MET A CA 1
ATOM 2841 C C . MET A 1 420 ? 3.800 2.556 -35.455 1.00 88.50 420 MET A C 1
ATOM 2843 O O . MET A 1 420 ? 4.361 2.821 -36.514 1.00 88.50 420 MET A O 1
ATOM 2847 N N . GLU A 1 421 ? 2.849 3.361 -34.965 1.00 86.69 421 GLU A N 1
ATOM 2848 C CA . GLU A 1 421 ? 2.279 4.457 -35.784 1.00 86.69 421 GLU A CA 1
ATOM 2849 C C . GLU A 1 421 ? 3.115 5.750 -35.773 1.00 86.69 421 GLU A C 1
ATOM 2851 O O . GLU A 1 421 ? 2.859 6.690 -36.530 1.00 86.69 421 GLU A O 1
ATOM 2856 N N . LYS A 1 422 ? 4.076 5.907 -34.851 1.00 87.94 422 LYS A N 1
ATOM 2857 C CA . LYS A 1 422 ? 4.861 7.154 -34.754 1.00 87.94 422 LYS A CA 1
ATOM 2858 C C . LYS A 1 422 ? 6.350 6.907 -34.909 1.00 87.94 422 LYS A C 1
ATOM 2860 O O . LYS A 1 422 ? 6.833 6.745 -36.024 1.00 87.94 422 LYS A O 1
ATOM 2865 N N . LYS A 1 423 ? 7.114 7.011 -33.822 1.00 86.25 423 LYS A N 1
ATOM 2866 C CA . LYS A 1 423 ? 8.570 7.177 -33.894 1.00 86.25 423 LYS A CA 1
ATOM 2867 C C . LYS A 1 423 ? 9.316 6.008 -33.272 1.00 86.25 423 LYS A C 1
ATOM 2869 O O . LYS A 1 423 ? 9.127 5.736 -32.084 1.00 86.25 423 LYS A O 1
ATOM 2874 N N . LEU A 1 424 ? 10.242 5.420 -34.034 1.00 87.94 424 LEU A N 1
ATOM 2875 C CA . LEU A 1 424 ? 11.261 4.495 -33.529 1.00 87.94 424 LEU A CA 1
ATOM 2876 C C . LEU A 1 424 ? 12.515 5.273 -33.158 1.00 87.94 424 LEU A C 1
ATOM 2878 O O . LEU A 1 424 ? 13.116 5.961 -33.985 1.00 87.94 424 LEU A O 1
ATOM 2882 N N . THR A 1 425 ? 12.903 5.183 -31.888 1.00 85.75 425 THR A N 1
ATOM 2883 C CA . THR A 1 425 ? 14.138 5.791 -31.384 1.00 85.75 425 THR A CA 1
ATOM 2884 C C . THR A 1 425 ? 15.051 4.714 -30.823 1.00 85.75 425 THR A C 1
ATOM 2886 O O . THR A 1 425 ? 14.773 4.170 -29.754 1.00 85.75 425 THR A O 1
ATOM 2889 N N . VAL A 1 426 ? 16.176 4.460 -31.492 1.00 87.38 426 VAL A N 1
ATOM 2890 C CA . VAL A 1 426 ? 17.211 3.545 -30.994 1.00 87.38 426 VAL A CA 1
ATOM 2891 C C . VAL A 1 426 ? 18.421 4.348 -30.526 1.00 87.38 426 VAL A C 1
ATOM 2893 O O . VAL A 1 426 ? 19.123 4.982 -31.320 1.00 87.38 426 VAL A O 1
ATOM 2896 N N . LYS A 1 427 ? 18.651 4.336 -29.211 1.00 84.00 427 LYS A N 1
ATOM 2897 C CA . LYS A 1 427 ? 19.827 4.940 -28.564 1.00 84.00 427 LYS A CA 1
ATOM 2898 C C . LYS A 1 427 ? 20.891 3.896 -28.215 1.00 84.00 427 LYS A C 1
ATOM 2900 O O . LYS A 1 427 ? 22.068 4.234 -28.224 1.00 84.00 427 LYS A O 1
ATOM 2905 N N . GLY A 1 428 ? 20.465 2.672 -27.898 1.00 84.12 428 GLY A N 1
ATOM 2906 C CA . GLY A 1 428 ? 21.331 1.541 -27.563 1.00 84.12 428 GLY A CA 1
ATOM 2907 C C . GLY A 1 428 ? 21.660 0.656 -28.763 1.00 84.12 428 GLY A C 1
ATOM 2908 O O . GLY A 1 428 ? 21.791 1.133 -29.891 1.00 84.12 428 GLY A O 1
ATOM 2909 N N . VAL A 1 429 ? 21.781 -0.647 -28.507 1.00 81.75 429 VAL A N 1
ATOM 2910 C CA . VAL A 1 429 ? 21.931 -1.674 -29.545 1.00 81.75 429 VAL A CA 1
ATOM 2911 C C . VAL A 1 429 ? 20.576 -2.340 -29.748 1.00 81.75 429 VAL A C 1
ATOM 2913 O O . VAL A 1 429 ? 20.029 -2.899 -28.804 1.00 81.75 429 VAL A O 1
ATOM 2916 N N . ALA A 1 430 ? 20.037 -2.308 -30.963 1.00 86.69 430 ALA A N 1
ATOM 2917 C CA . ALA A 1 430 ? 18.789 -2.998 -31.287 1.00 86.69 430 ALA A CA 1
ATOM 2918 C C . ALA A 1 430 ? 19.000 -3.968 -32.450 1.00 86.69 430 ALA A C 1
ATOM 2920 O O . ALA A 1 430 ? 19.545 -3.591 -33.489 1.00 86.69 430 ALA A O 1
ATOM 2921 N N . THR A 1 431 ? 18.574 -5.214 -32.275 1.00 85.19 431 THR A N 1
ATOM 2922 C CA . THR A 1 431 ? 18.516 -6.203 -33.358 1.00 85.19 431 THR A CA 1
ATOM 2923 C C . THR A 1 431 ? 17.058 -6.538 -33.619 1.00 85.19 431 THR A C 1
ATOM 2925 O O . THR A 1 431 ? 16.388 -7.034 -32.715 1.00 85.19 431 THR A O 1
ATOM 2928 N N . PHE A 1 432 ? 16.590 -6.254 -34.831 1.00 87.38 432 PHE A N 1
ATOM 2929 C CA . PHE A 1 432 ? 15.259 -6.603 -35.317 1.00 87.38 432 PHE A CA 1
ATOM 2930 C C . PHE A 1 432 ? 15.425 -7.756 -36.306 1.00 87.38 432 PHE A C 1
ATOM 2932 O O . PHE A 1 432 ? 16.075 -7.579 -37.338 1.00 87.38 432 PHE A O 1
ATOM 2939 N N . ASN A 1 433 ? 14.942 -8.947 -35.949 1.00 83.38 433 ASN A N 1
ATOM 2940 C CA . ASN A 1 433 ? 15.131 -10.134 -36.790 1.00 83.38 433 ASN A CA 1
ATOM 2941 C C . ASN A 1 433 ? 14.114 -10.215 -37.934 1.00 83.38 433 ASN A C 1
ATOM 2943 O O . ASN A 1 433 ? 14.480 -10.680 -39.011 1.00 83.38 433 ASN A O 1
ATOM 2947 N N . ASP A 1 434 ? 12.891 -9.750 -37.687 1.00 85.81 434 ASP A N 1
ATOM 2948 C CA . ASP A 1 434 ? 11.789 -9.738 -38.648 1.00 85.81 434 ASP A CA 1
ATOM 2949 C C . ASP A 1 434 ? 11.491 -8.294 -39.106 1.00 85.81 434 ASP A C 1
ATOM 2951 O O . ASP A 1 434 ? 12.363 -7.417 -39.036 1.00 85.81 434 ASP A O 1
ATOM 2955 N N . ASN A 1 435 ? 10.289 -8.032 -39.627 1.00 81.75 435 ASN A N 1
ATOM 2956 C CA . ASN A 1 435 ? 9.983 -6.760 -40.273 1.00 81.75 435 ASN A CA 1
ATOM 2957 C C . ASN A 1 435 ? 9.840 -5.625 -39.255 1.00 81.75 435 ASN A C 1
ATOM 2959 O O . ASN A 1 435 ? 9.280 -5.791 -38.170 1.00 81.75 435 ASN A O 1
ATOM 2963 N N . VAL A 1 436 ? 10.272 -4.429 -39.655 1.00 85.75 436 VAL A N 1
ATOM 2964 C CA . VAL A 1 436 ? 10.019 -3.188 -38.913 1.00 85.75 436 VAL A CA 1
ATOM 2965 C C . VAL A 1 436 ? 9.170 -2.268 -39.778 1.00 85.75 436 VAL A C 1
ATOM 2967 O O . VAL A 1 436 ? 9.631 -1.776 -40.812 1.00 85.75 436 VAL A O 1
ATOM 2970 N N . THR A 1 437 ? 7.933 -2.029 -39.344 1.00 81.38 437 THR A N 1
ATOM 2971 C CA . THR A 1 437 ? 6.973 -1.149 -40.022 1.00 81.38 437 THR A CA 1
ATOM 2972 C C . THR A 1 437 ? 6.660 0.058 -39.151 1.00 81.38 437 THR A C 1
ATOM 2974 O O . THR A 1 437 ? 6.330 -0.082 -37.971 1.00 81.38 437 THR A O 1
ATOM 2977 N N . MET A 1 438 ? 6.757 1.253 -39.733 1.00 85.12 438 MET A N 1
ATOM 2978 C CA . MET A 1 438 ? 6.478 2.494 -39.022 1.00 85.12 438 MET A CA 1
ATOM 2979 C C . MET A 1 438 ? 5.950 3.616 -39.918 1.00 85.12 438 MET A C 1
ATOM 2981 O O . MET A 1 438 ? 6.532 3.913 -40.961 1.00 85.12 438 MET A O 1
ATOM 2985 N N . ASP A 1 439 ? 4.910 4.311 -39.452 1.00 81.88 439 ASP A N 1
ATOM 2986 C CA . ASP A 1 439 ? 4.208 5.307 -40.280 1.00 81.88 439 ASP A CA 1
ATOM 2987 C C . ASP A 1 439 ? 4.911 6.679 -40.328 1.00 81.88 439 ASP A C 1
ATOM 2989 O O . ASP A 1 439 ? 4.557 7.545 -41.133 1.00 81.88 439 ASP A O 1
ATOM 2993 N N . ARG A 1 440 ? 5.873 6.949 -39.430 1.00 84.62 440 ARG A N 1
ATOM 2994 C CA . ARG A 1 440 ? 6.596 8.238 -39.383 1.00 84.62 440 ARG A CA 1
ATOM 2995 C C . ARG A 1 440 ? 8.112 8.050 -39.383 1.00 84.62 440 ARG A C 1
ATOM 2997 O O . ARG A 1 440 ? 8.674 7.620 -40.380 1.00 84.62 440 ARG A O 1
ATOM 3004 N N . ASP A 1 441 ? 8.803 8.428 -38.308 1.00 83.94 441 ASP A N 1
ATOM 3005 C CA . ASP A 1 441 ? 10.237 8.747 -38.371 1.00 83.94 441 ASP A CA 1
ATOM 3006 C C . ASP A 1 441 ? 11.122 7.710 -37.679 1.00 83.94 441 ASP A C 1
ATOM 3008 O O . ASP A 1 441 ? 10.930 7.428 -36.490 1.00 83.94 441 ASP A O 1
ATOM 3012 N N . LEU A 1 442 ? 12.159 7.229 -38.375 1.00 83.75 442 LEU A N 1
ATOM 3013 C CA . LEU A 1 442 ? 13.217 6.382 -37.816 1.00 83.75 442 LEU A CA 1
ATOM 3014 C C . LEU A 1 442 ? 14.431 7.227 -37.416 1.00 83.75 442 LEU A C 1
ATOM 3016 O O . LEU A 1 442 ? 15.064 7.879 -38.251 1.00 83.75 442 LEU A O 1
ATOM 3020 N N . SER A 1 443 ? 14.788 7.185 -36.130 1.00 82.88 443 SER A N 1
ATOM 3021 C CA . SER A 1 443 ? 15.965 7.865 -35.581 1.00 82.88 443 SER A CA 1
ATOM 3022 C C . SER A 1 443 ? 16.913 6.860 -34.929 1.00 82.88 443 SER A C 1
ATOM 3024 O O . SER A 1 443 ? 16.634 6.353 -33.838 1.00 82.88 443 SER A O 1
ATOM 3026 N N . VAL A 1 444 ? 18.073 6.644 -35.552 1.00 81.56 444 VAL A N 1
ATOM 3027 C CA . VAL A 1 444 ? 19.116 5.736 -35.052 1.00 81.56 444 VAL A CA 1
ATOM 3028 C C . VAL A 1 444 ? 20.343 6.548 -34.638 1.00 81.56 444 VAL A C 1
ATOM 3030 O O . VAL A 1 444 ? 21.040 7.119 -35.476 1.00 81.56 444 VAL A O 1
ATOM 3033 N N . ALA A 1 445 ? 20.581 6.622 -33.326 1.00 72.88 445 ALA A N 1
ATOM 3034 C CA . ALA A 1 445 ? 21.795 7.207 -32.749 1.00 72.88 445 ALA A CA 1
ATOM 3035 C C . ALA A 1 445 ? 22.802 6.130 -32.298 1.00 72.88 445 ALA A C 1
ATOM 3037 O O . ALA A 1 445 ? 23.992 6.418 -32.195 1.00 72.88 445 ALA A O 1
ATOM 3038 N N . GLY A 1 446 ? 22.316 4.913 -32.023 1.00 68.00 446 GLY A N 1
ATOM 3039 C CA . GLY A 1 446 ? 23.120 3.739 -31.681 1.00 68.00 446 GLY A CA 1
ATOM 3040 C C . GLY A 1 446 ? 23.398 2.819 -32.876 1.00 68.00 446 GLY A C 1
ATOM 3041 O O . GLY A 1 446 ? 23.359 3.245 -34.026 1.00 68.00 446 GLY A O 1
ATOM 3042 N N . THR A 1 447 ? 23.686 1.542 -32.606 1.00 72.19 447 THR A N 1
ATOM 3043 C CA . THR A 1 447 ? 23.858 0.509 -33.649 1.00 72.19 447 THR A CA 1
ATOM 3044 C C . THR A 1 447 ? 22.545 -0.254 -33.821 1.00 72.19 447 THR A C 1
ATOM 3046 O O . THR A 1 447 ? 21.956 -0.694 -32.833 1.00 72.19 447 THR A O 1
ATOM 3049 N N . SER A 1 448 ? 22.061 -0.410 -35.054 1.00 78.75 448 SER A N 1
ATOM 3050 C CA . SER A 1 448 ? 20.820 -1.143 -35.336 1.00 78.75 448 SER A CA 1
ATOM 3051 C C . SER A 1 448 ? 20.986 -2.075 -36.525 1.00 78.75 448 SER A C 1
ATOM 3053 O O . SER A 1 448 ? 21.423 -1.640 -37.588 1.00 78.75 448 SER A O 1
ATOM 3055 N N . ASN A 1 449 ? 20.604 -3.337 -36.338 1.00 77.00 449 ASN A N 1
ATOM 3056 C CA . ASN A 1 449 ? 20.442 -4.295 -37.427 1.00 77.00 449 ASN A CA 1
ATOM 3057 C C . ASN A 1 449 ? 18.954 -4.352 -37.767 1.00 77.00 449 ASN A C 1
ATOM 3059 O O . ASN A 1 449 ? 18.152 -4.785 -36.941 1.00 77.00 449 ASN A O 1
ATOM 3063 N N . LEU A 1 450 ? 18.612 -3.850 -38.948 1.00 77.56 450 LEU A N 1
ATOM 3064 C CA . LEU A 1 450 ? 17.253 -3.691 -39.450 1.00 77.56 450 LEU A CA 1
ATOM 3065 C C . LEU A 1 450 ? 17.096 -4.576 -40.693 1.00 77.56 450 LEU A C 1
ATOM 3067 O O . LEU A 1 450 ? 17.841 -4.397 -41.659 1.00 77.56 450 LEU A O 1
ATOM 3071 N N . HIS A 1 451 ? 16.170 -5.533 -40.654 1.00 74.31 451 HIS A N 1
ATOM 3072 C CA . HIS A 1 451 ? 15.775 -6.340 -41.810 1.00 74.31 451 HIS A CA 1
ATOM 3073 C C . HIS A 1 451 ? 14.478 -5.765 -42.407 1.00 74.31 451 HIS A C 1
ATOM 3075 O O . HIS A 1 451 ? 13.664 -5.228 -41.659 1.00 74.31 451 HIS A O 1
ATOM 3081 N N . ASP A 1 452 ? 14.331 -5.796 -43.739 1.00 73.25 452 ASP A N 1
ATOM 3082 C CA . ASP A 1 452 ? 13.121 -5.396 -44.489 1.00 73.25 452 ASP A CA 1
ATOM 3083 C C . ASP A 1 452 ? 12.312 -4.240 -43.853 1.00 73.25 452 ASP A C 1
ATOM 3085 O O . ASP A 1 452 ? 11.173 -4.389 -43.421 1.00 73.25 452 ASP A O 1
ATOM 3089 N N . THR A 1 453 ? 12.937 -3.062 -43.742 1.00 79.00 453 THR A N 1
ATOM 3090 C CA . THR A 1 453 ? 12.365 -1.902 -43.036 1.00 79.00 453 THR A CA 1
ATOM 3091 C C . THR A 1 453 ? 11.686 -0.925 -43.988 1.00 79.00 453 THR A C 1
ATOM 3093 O O . THR A 1 453 ? 12.327 -0.419 -44.913 1.00 79.00 453 THR A O 1
ATOM 3096 N N . ASN A 1 454 ? 10.422 -0.594 -43.710 1.00 77.69 454 ASN A N 1
ATOM 3097 C CA . ASN A 1 454 ? 9.690 0.475 -44.392 1.00 77.69 454 ASN A CA 1
ATOM 3098 C C . ASN A 1 454 ? 9.540 1.696 -43.469 1.00 77.69 454 ASN A C 1
ATOM 3100 O O . ASN A 1 454 ? 9.010 1.576 -42.365 1.00 77.69 454 ASN A O 1
ATOM 3104 N N . VAL A 1 455 ? 10.010 2.864 -43.920 1.00 82.19 455 VAL A N 1
ATOM 3105 C CA . VAL A 1 455 ? 9.899 4.144 -43.198 1.00 82.19 455 VAL A CA 1
ATOM 3106 C C . VAL A 1 455 ? 9.125 5.120 -44.076 1.00 82.19 455 VAL A C 1
ATOM 3108 O O . VAL A 1 455 ? 9.669 5.612 -45.065 1.00 82.19 455 VAL A O 1
ATOM 3111 N N . ASP A 1 456 ? 7.881 5.415 -43.706 1.00 77.06 456 ASP A N 1
ATOM 3112 C CA . ASP A 1 456 ? 7.033 6.332 -44.481 1.00 77.06 456 ASP A CA 1
ATOM 3113 C C . ASP A 1 456 ? 7.418 7.813 -44.275 1.00 77.06 456 ASP A C 1
ATOM 3115 O O . ASP A 1 456 ? 7.205 8.654 -45.154 1.00 77.06 456 ASP A O 1
ATOM 3119 N N . GLY A 1 457 ? 8.001 8.150 -43.119 1.00 79.88 457 GLY A N 1
ATOM 3120 C CA . GLY A 1 457 ? 8.496 9.487 -42.783 1.00 79.88 457 GLY A CA 1
ATOM 3121 C C . GLY A 1 457 ? 9.996 9.674 -43.028 1.00 79.88 457 GLY A C 1
ATOM 3122 O O . GLY A 1 457 ? 10.559 9.229 -44.029 1.00 79.88 457 GLY A O 1
ATOM 3123 N N . ALA A 1 458 ? 10.672 10.403 -42.135 1.00 79.12 458 ALA A N 1
ATOM 3124 C CA . ALA A 1 458 ? 12.093 10.710 -42.291 1.00 79.12 458 ALA A CA 1
ATOM 3125 C C . ALA A 1 458 ? 12.998 9.625 -41.678 1.00 79.12 458 ALA A C 1
ATOM 3127 O O . ALA A 1 458 ? 12.873 9.284 -40.501 1.00 79.12 458 ALA A O 1
ATOM 3128 N N . LEU A 1 459 ? 13.997 9.163 -42.440 1.00 85.19 459 LEU A N 1
ATOM 3129 C CA . LEU A 1 459 ? 15.129 8.384 -41.927 1.00 85.19 459 LEU A CA 1
ATOM 3130 C C . LEU A 1 459 ? 16.306 9.317 -41.609 1.00 85.19 459 LEU A C 1
ATOM 3132 O O . LEU A 1 459 ? 16.868 9.942 -42.509 1.00 85.19 459 LEU A O 1
ATOM 3136 N N . THR A 1 460 ? 16.709 9.398 -40.338 1.00 81.19 460 THR A N 1
ATOM 3137 C CA . THR A 1 460 ? 17.912 10.140 -39.916 1.00 81.19 460 THR A CA 1
ATOM 3138 C C . THR A 1 460 ? 18.925 9.200 -39.265 1.00 81.19 460 THR A C 1
ATOM 3140 O O . THR A 1 460 ? 18.661 8.633 -38.204 1.00 81.19 460 THR A O 1
ATOM 3143 N N . VAL A 1 461 ? 20.111 9.091 -39.871 1.00 82.56 461 VAL A N 1
ATOM 3144 C CA . VAL A 1 461 ? 21.265 8.348 -39.339 1.00 82.56 461 VAL A CA 1
ATOM 3145 C C . VAL A 1 461 ? 22.392 9.344 -39.079 1.00 82.56 461 VAL A C 1
ATOM 3147 O O . VAL A 1 461 ? 22.899 9.966 -40.008 1.00 82.56 461 VAL A O 1
ATOM 3150 N N . THR A 1 462 ? 22.764 9.542 -37.813 1.00 77.94 462 THR A N 1
ATOM 3151 C CA . THR A 1 462 ? 23.841 10.482 -37.435 1.00 77.94 462 THR A CA 1
ATOM 3152 C C . THR A 1 462 ? 25.229 9.838 -37.429 1.00 77.94 462 THR A C 1
ATOM 3154 O O . THR A 1 462 ? 26.229 10.552 -37.397 1.00 77.94 462 THR A O 1
ATOM 3157 N N . GLY A 1 463 ? 25.289 8.503 -37.416 1.00 75.06 463 GLY A N 1
ATOM 3158 C CA . GLY A 1 463 ? 26.514 7.712 -37.544 1.00 75.06 463 GLY A CA 1
ATOM 3159 C C . GLY A 1 463 ? 26.822 7.319 -38.995 1.00 75.06 463 GLY A C 1
ATOM 3160 O O . GLY A 1 463 ? 26.318 7.921 -39.939 1.00 75.06 463 GLY A O 1
ATOM 3161 N N . GLY A 1 464 ? 27.651 6.287 -39.175 1.00 74.88 464 GLY A N 1
ATOM 3162 C CA . GLY A 1 464 ? 27.889 5.688 -40.491 1.00 74.88 464 GLY A CA 1
ATOM 3163 C C . GLY A 1 464 ? 26.675 4.893 -40.982 1.00 74.88 464 GLY A C 1
ATOM 3164 O O . GLY A 1 464 ? 26.062 4.169 -40.202 1.00 74.88 464 GLY A O 1
ATOM 3165 N N . ALA A 1 465 ? 26.346 5.011 -42.269 1.00 81.94 465 ALA A N 1
ATOM 3166 C CA . ALA A 1 465 ? 25.308 4.222 -42.929 1.00 81.94 465 ALA A CA 1
ATOM 3167 C C . ALA A 1 465 ? 25.921 3.385 -44.064 1.00 81.94 465 ALA A C 1
ATOM 3169 O O . ALA A 1 465 ? 26.685 3.909 -44.875 1.00 81.94 465 ALA A O 1
ATOM 3170 N N . SER A 1 466 ? 25.575 2.097 -44.134 1.00 82.12 466 SER A N 1
ATOM 3171 C CA . SER A 1 466 ? 25.973 1.180 -45.211 1.00 82.12 466 SER A CA 1
ATOM 3172 C C . SER A 1 466 ? 24.742 0.482 -45.782 1.00 82.12 466 SER A C 1
ATOM 3174 O O . SER A 1 466 ? 23.971 -0.100 -45.022 1.00 82.12 466 SER A O 1
ATOM 3176 N N . VAL A 1 467 ? 24.568 0.499 -47.105 1.00 82.88 467 VAL A N 1
ATOM 3177 C CA . VAL A 1 467 ? 23.505 -0.245 -47.802 1.00 82.88 467 VAL A CA 1
ATOM 3178 C C . VAL A 1 467 ? 24.154 -1.399 -48.563 1.00 82.88 467 VAL A C 1
ATOM 3180 O O . VAL A 1 467 ? 25.017 -1.167 -49.401 1.00 82.88 467 VAL A O 1
ATOM 3183 N N . GLY A 1 468 ? 23.786 -2.643 -48.240 1.00 80.31 468 GLY A N 1
ATOM 3184 C CA . GLY A 1 468 ? 24.486 -3.834 -48.748 1.00 80.31 468 GLY A CA 1
ATOM 3185 C C . GLY A 1 468 ? 24.130 -4.257 -50.178 1.00 80.31 468 GLY A C 1
ATOM 3186 O O . GLY A 1 468 ? 24.834 -5.084 -50.751 1.00 80.31 468 GLY A O 1
ATOM 3187 N N . LYS A 1 469 ? 23.034 -3.732 -50.740 1.00 85.69 469 LYS A N 1
ATOM 3188 C CA . LYS A 1 469 ? 22.586 -3.994 -52.119 1.00 85.69 469 LYS A CA 1
ATOM 3189 C C . LYS A 1 469 ? 22.334 -2.666 -52.841 1.00 85.69 469 LYS A C 1
ATOM 3191 O O . LYS A 1 469 ? 23.264 -1.893 -53.034 1.00 85.69 469 LYS A O 1
ATOM 3196 N N . ASP A 1 470 ? 21.085 -2.379 -53.189 1.00 84.88 470 ASP A N 1
ATOM 3197 C CA . ASP A 1 470 ? 20.712 -1.210 -53.976 1.00 84.88 470 ASP A CA 1
ATOM 3198 C C . ASP A 1 470 ? 20.280 -0.043 -53.079 1.00 84.88 470 ASP A C 1
ATOM 3200 O O . ASP A 1 470 ? 19.484 -0.212 -52.157 1.00 84.88 470 ASP A O 1
ATOM 3204 N N . LEU A 1 471 ? 20.754 1.167 -53.389 1.00 88.00 471 LEU A N 1
ATOM 3205 C CA . LEU A 1 471 ? 20.215 2.419 -52.855 1.00 88.00 471 LEU A CA 1
ATOM 3206 C C . LEU A 1 471 ? 19.461 3.146 -53.973 1.00 88.00 471 LEU A C 1
ATOM 3208 O O . LEU A 1 471 ? 20.073 3.642 -54.919 1.00 88.00 471 LEU A O 1
ATOM 3212 N N . THR A 1 472 ? 18.136 3.251 -53.850 1.00 84.25 472 THR A N 1
ATOM 3213 C CA . THR A 1 472 ? 17.305 4.063 -54.752 1.00 84.25 472 THR A CA 1
ATOM 3214 C C . THR A 1 472 ? 16.809 5.301 -54.018 1.00 84.25 472 THR A C 1
ATOM 3216 O O . THR A 1 472 ? 16.160 5.194 -52.984 1.00 84.25 472 THR A O 1
ATOM 3219 N N . VAL A 1 473 ? 17.084 6.487 -54.564 1.00 86.81 473 VAL A N 1
ATOM 3220 C CA . VAL A 1 473 ? 16.585 7.764 -54.035 1.00 86.81 473 VAL A CA 1
ATOM 3221 C C . VAL A 1 473 ? 15.651 8.368 -55.078 1.00 86.81 473 VAL A C 1
ATOM 3223 O O . VAL A 1 473 ? 16.087 8.697 -56.177 1.00 86.81 473 VAL A O 1
ATOM 3226 N N . GLY A 1 474 ? 14.362 8.497 -54.751 1.00 83.19 474 GLY A N 1
ATOM 3227 C CA . GLY A 1 474 ? 13.372 9.082 -55.667 1.00 83.19 474 GLY A CA 1
ATOM 3228 C C . GLY A 1 474 ? 13.520 10.598 -55.860 1.00 83.19 474 GLY A C 1
ATOM 3229 O O . GLY A 1 474 ? 13.047 11.140 -56.856 1.00 83.19 474 GLY A O 1
ATOM 3230 N N . GLY A 1 475 ? 14.175 11.279 -54.913 1.00 85.56 475 GLY A N 1
ATOM 3231 C CA . GLY A 1 475 ? 14.445 12.719 -54.938 1.00 85.56 475 GLY A CA 1
ATOM 3232 C C . GLY A 1 475 ? 15.918 13.071 -55.177 1.00 85.56 475 GLY A C 1
ATOM 3233 O O . GLY A 1 475 ? 16.671 12.332 -55.805 1.00 85.56 475 GLY A O 1
ATOM 3234 N N . ASN A 1 476 ? 16.340 14.222 -54.648 1.00 84.75 476 ASN A N 1
ATOM 3235 C CA . ASN A 1 476 ? 17.725 14.689 -54.742 1.00 84.75 476 ASN A CA 1
ATOM 3236 C C . ASN A 1 476 ? 18.604 14.040 -53.663 1.00 84.75 476 ASN A C 1
ATOM 3238 O O . ASN A 1 476 ? 18.207 13.973 -52.502 1.00 84.75 476 ASN A O 1
ATOM 3242 N N . SER A 1 477 ? 19.833 13.663 -54.022 1.00 89.50 477 SER A N 1
ATOM 3243 C CA . SER A 1 477 ? 20.875 13.261 -53.070 1.00 89.50 477 SER A CA 1
ATOM 3244 C C . SER A 1 477 ? 21.955 14.344 -52.983 1.00 89.50 477 SER A C 1
ATOM 3246 O O . SER A 1 477 ? 22.486 14.767 -54.011 1.00 89.50 477 SER A O 1
ATOM 3248 N N . LEU A 1 478 ? 22.272 14.820 -51.773 1.00 87.25 478 LEU A N 1
ATOM 3249 C CA . LEU A 1 478 ? 23.346 15.787 -51.513 1.00 87.25 478 LEU A CA 1
ATOM 3250 C C . LEU A 1 478 ? 24.460 15.116 -50.704 1.00 87.25 478 LEU A C 1
ATOM 3252 O O . LEU A 1 478 ? 24.315 14.904 -49.502 1.00 87.25 478 LEU A O 1
ATOM 3256 N N . LEU A 1 479 ? 25.598 14.853 -51.342 1.00 87.50 479 LEU A N 1
ATOM 3257 C CA . LEU A 1 479 ? 26.808 14.372 -50.677 1.00 87.50 479 LEU A CA 1
ATOM 3258 C C . LEU A 1 479 ? 27.731 15.568 -50.422 1.00 87.50 479 LEU A C 1
ATOM 3260 O O . LEU A 1 479 ? 28.173 16.227 -51.358 1.00 87.50 479 LEU A O 1
ATOM 3264 N N . ARG A 1 480 ? 28.009 15.876 -49.149 1.00 85.94 480 ARG A N 1
ATOM 3265 C CA . ARG A 1 480 ? 28.950 16.953 -48.769 1.00 85.94 480 ARG A CA 1
ATOM 3266 C C . ARG A 1 480 ? 30.415 16.500 -48.749 1.00 85.94 480 ARG A C 1
ATOM 3268 O O . ARG A 1 480 ? 31.299 17.349 -48.705 1.00 85.94 480 ARG A O 1
ATOM 3275 N N . GLY A 1 481 ? 30.646 15.188 -48.721 1.00 86.38 481 GLY A N 1
ATOM 3276 C CA . GLY A 1 481 ? 31.967 14.561 -48.734 1.00 86.38 481 GLY A CA 1
ATOM 3277 C C . GLY A 1 481 ? 32.339 14.008 -50.108 1.00 86.38 481 GLY A C 1
ATOM 3278 O O . GLY A 1 481 ? 31.864 14.482 -51.138 1.00 86.38 481 GLY A O 1
ATOM 3279 N N . THR A 1 482 ? 33.191 12.988 -50.114 1.00 85.19 482 THR A N 1
ATOM 3280 C CA . THR A 1 482 ? 33.607 12.267 -51.321 1.00 85.19 482 THR A CA 1
ATOM 3281 C C . THR A 1 482 ? 32.575 11.216 -51.727 1.00 85.19 482 THR A C 1
ATOM 3283 O O . THR A 1 482 ? 31.936 10.602 -50.874 1.00 85.19 482 THR A O 1
ATOM 3286 N N . LEU A 1 483 ? 32.446 10.984 -53.032 1.00 89.50 483 LEU A N 1
ATOM 3287 C CA . LEU A 1 483 ? 31.787 9.811 -53.601 1.00 89.50 483 LEU A CA 1
ATOM 3288 C C . LEU A 1 483 ? 32.888 8.905 -54.155 1.00 89.50 483 LEU A C 1
ATOM 3290 O O . LEU A 1 483 ? 33.584 9.312 -55.082 1.00 89.50 483 LEU A O 1
ATOM 3294 N N . ASP A 1 484 ? 33.047 7.722 -53.573 1.00 87.12 484 ASP A N 1
ATOM 3295 C CA . ASP A 1 484 ? 33.953 6.681 -54.060 1.00 87.12 484 ASP A CA 1
ATOM 3296 C C . ASP A 1 484 ? 33.114 5.547 -54.663 1.00 87.12 484 ASP A C 1
ATOM 3298 O O . ASP A 1 484 ? 32.118 5.131 -54.067 1.00 87.12 484 ASP A O 1
ATOM 3302 N N . VAL A 1 485 ? 33.456 5.110 -55.874 1.00 88.75 485 VAL A N 1
ATOM 3303 C CA . VAL A 1 485 ? 32.677 4.135 -56.649 1.00 88.75 485 VAL A CA 1
ATOM 3304 C C . VAL A 1 485 ? 33.629 3.075 -57.178 1.00 88.75 485 VAL A C 1
ATOM 3306 O O . VAL A 1 485 ? 34.363 3.316 -58.134 1.00 88.75 485 VAL A O 1
ATOM 3309 N N . ASP A 1 486 ? 33.571 1.882 -56.592 1.00 87.31 486 ASP A N 1
ATOM 3310 C CA . ASP A 1 486 ? 34.278 0.703 -57.093 1.00 87.31 486 ASP A CA 1
ATOM 3311 C C . ASP A 1 486 ? 33.490 0.078 -58.258 1.00 87.31 486 ASP A C 1
ATOM 3313 O O . ASP A 1 486 ? 32.674 -0.829 -58.085 1.00 87.31 486 ASP A O 1
ATOM 3317 N N . GLY A 1 487 ? 33.637 0.666 -59.450 1.00 87.50 487 GLY A N 1
ATOM 3318 C CA . GLY A 1 487 ? 32.909 0.272 -60.655 1.00 87.50 487 GLY A CA 1
ATOM 3319 C C . GLY A 1 487 ? 32.588 1.457 -61.564 1.00 87.50 487 GLY A C 1
ATOM 3320 O O . GLY A 1 487 ? 33.438 2.302 -61.834 1.00 87.50 487 GLY A O 1
ATOM 3321 N N . PHE A 1 488 ? 31.348 1.520 -62.062 1.00 83.44 488 PHE A N 1
ATOM 3322 C CA . PHE A 1 488 ? 30.906 2.570 -62.983 1.00 83.44 488 PHE A CA 1
ATOM 3323 C C . PHE A 1 488 ? 29.835 3.469 -62.363 1.00 83.44 488 PHE A C 1
ATOM 3325 O O . PHE A 1 488 ? 28.766 3.006 -61.971 1.00 83.44 488 PHE A O 1
ATOM 3332 N N . ALA A 1 489 ? 30.073 4.780 -62.381 1.00 89.06 489 ALA A N 1
ATOM 3333 C CA . ALA A 1 489 ? 29.037 5.781 -62.144 1.00 89.06 489 ALA A CA 1
ATOM 3334 C C . ALA A 1 489 ? 28.360 6.158 -63.475 1.00 89.06 489 ALA A C 1
ATOM 3336 O O . ALA A 1 489 ? 29.003 6.697 -64.375 1.00 89.06 489 ALA A O 1
ATOM 3337 N N . THR A 1 490 ? 27.056 5.891 -63.608 1.00 88.06 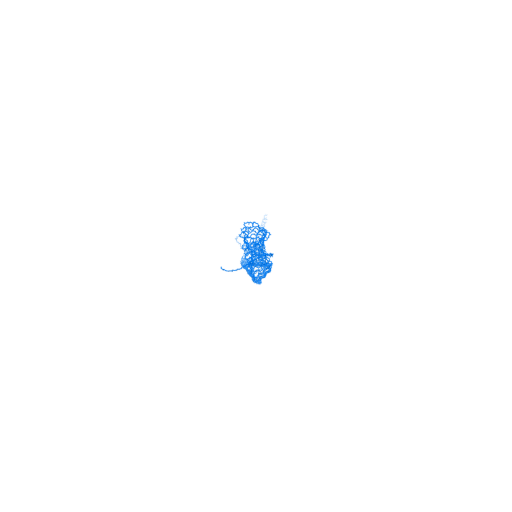490 THR A N 1
ATOM 3338 C CA . THR A 1 490 ? 26.280 6.235 -64.814 1.00 88.06 490 THR A CA 1
ATOM 3339 C C . THR A 1 490 ? 25.388 7.449 -64.562 1.00 88.06 490 THR A C 1
ATOM 3341 O O . THR A 1 490 ? 24.474 7.396 -63.742 1.00 88.06 490 THR A O 1
ATOM 3344 N N . PHE A 1 491 ? 25.590 8.527 -65.323 1.00 89.19 491 PHE A N 1
ATOM 3345 C CA . PHE A 1 491 ? 24.766 9.739 -65.259 1.00 89.19 491 PHE A CA 1
ATOM 3346 C C . PHE A 1 491 ? 23.853 9.830 -66.488 1.00 89.19 491 PHE A C 1
ATOM 3348 O O . PHE A 1 491 ? 24.315 10.120 -67.588 1.00 89.19 491 PHE A O 1
ATOM 3355 N N . ARG A 1 492 ? 22.542 9.602 -66.316 1.00 87.19 492 ARG A N 1
ATOM 3356 C CA . ARG A 1 492 ? 21.579 9.554 -67.441 1.00 87.19 492 ARG A CA 1
ATOM 3357 C C . ARG A 1 492 ? 21.281 10.910 -68.094 1.00 87.19 492 ARG A C 1
ATOM 3359 O O . ARG A 1 492 ? 20.942 10.938 -69.270 1.00 87.19 492 ARG A O 1
ATOM 3366 N N . SER A 1 493 ? 21.428 12.010 -67.354 1.00 86.56 493 SER A N 1
ATOM 3367 C CA . SER A 1 493 ? 21.104 13.374 -67.817 1.00 86.56 493 SER A CA 1
ATOM 3368 C C . SER A 1 493 ? 22.314 14.320 -67.782 1.00 86.56 493 SER A C 1
ATOM 3370 O O . SER A 1 493 ? 22.149 15.535 -67.693 1.00 86.56 493 SER A O 1
ATOM 3372 N N . GLY A 1 494 ? 23.530 13.762 -67.849 1.00 81.81 494 GLY A N 1
ATOM 3373 C CA . GLY A 1 494 ? 24.793 14.504 -67.781 1.00 81.81 494 GLY A CA 1
ATOM 3374 C C . GLY A 1 494 ? 25.305 14.745 -66.355 1.00 81.81 494 GLY A C 1
ATOM 3375 O O . GLY A 1 494 ? 24.592 14.540 -65.374 1.00 81.81 494 GLY A O 1
ATOM 3376 N N . ALA A 1 495 ? 26.567 15.170 -66.250 1.00 87.56 495 ALA A N 1
ATOM 3377 C CA . ALA A 1 495 ? 27.243 15.486 -64.992 1.00 87.56 495 ALA A CA 1
ATOM 3378 C C . ALA A 1 495 ? 27.869 16.890 -65.069 1.00 87.56 495 ALA A C 1
ATOM 3380 O O . ALA A 1 495 ? 28.560 17.212 -66.034 1.00 87.56 495 ALA A O 1
ATOM 3381 N N . SER A 1 496 ? 27.637 17.731 -64.056 1.00 89.06 496 SER A N 1
ATOM 3382 C CA . SER A 1 496 ? 28.243 19.066 -63.940 1.00 89.06 496 SER A CA 1
ATOM 3383 C C . SER A 1 496 ? 29.251 19.086 -62.800 1.00 89.06 496 SER A C 1
ATOM 3385 O O . SER A 1 496 ? 28.901 18.777 -61.665 1.00 89.06 496 SER A O 1
ATOM 3387 N N . MET A 1 497 ? 30.491 19.487 -63.086 1.00 89.69 497 MET A N 1
ATOM 3388 C CA . MET A 1 497 ? 31.557 19.603 -62.079 1.00 89.69 497 MET A CA 1
ATOM 3389 C C . MET A 1 497 ? 31.600 20.985 -61.405 1.00 89.69 497 MET A C 1
ATOM 3391 O O . MET A 1 497 ? 32.532 21.277 -60.658 1.00 89.69 497 MET A O 1
ATOM 3395 N N . GLY A 1 498 ? 30.646 21.880 -61.696 1.00 87.75 498 GLY A N 1
ATOM 3396 C CA . GLY A 1 498 ? 30.603 23.230 -61.112 1.00 87.75 498 GLY A CA 1
ATOM 3397 C C . GLY A 1 498 ? 31.818 24.110 -61.446 1.00 87.75 498 GLY A C 1
ATOM 3398 O O . GLY A 1 498 ? 32.139 25.013 -60.683 1.00 87.75 498 GLY A O 1
ATOM 3399 N N . GLY A 1 499 ? 32.517 23.828 -62.553 1.00 87.56 499 GLY A N 1
ATOM 3400 C CA . GLY A 1 499 ? 33.761 24.507 -62.944 1.00 87.56 499 GLY A CA 1
ATOM 3401 C C . GLY A 1 499 ? 35.044 23.880 -62.382 1.00 87.56 499 GLY A C 1
ATOM 3402 O O . GLY A 1 499 ? 36.134 24.369 -62.673 1.00 87.56 499 GLY A O 1
ATOM 3403 N N . ASN A 1 500 ? 34.943 22.792 -61.611 1.00 89.75 500 ASN A N 1
ATOM 3404 C CA . ASN A 1 500 ? 36.107 22.069 -61.103 1.00 89.75 500 ASN A CA 1
ATOM 3405 C C . ASN A 1 500 ? 36.774 21.207 -62.184 1.00 89.75 500 ASN A C 1
ATOM 3407 O O . ASN A 1 500 ? 36.148 20.784 -63.157 1.00 89.75 500 ASN A O 1
ATOM 3411 N N . ARG A 1 501 ? 38.070 20.936 -61.993 1.00 89.38 501 ARG A N 1
ATOM 3412 C CA . ARG A 1 501 ? 38.864 20.077 -62.881 1.00 89.38 501 ARG A CA 1
ATOM 3413 C C . ARG A 1 501 ? 38.524 18.607 -62.650 1.00 89.38 501 ARG A C 1
ATOM 3415 O O . ARG A 1 501 ? 38.445 18.181 -61.502 1.00 89.38 501 ARG A O 1
ATOM 3422 N N . LEU A 1 502 ? 38.436 17.840 -63.735 1.00 89.88 502 LEU A N 1
ATOM 3423 C CA . LEU A 1 502 ? 38.485 16.382 -63.686 1.00 89.88 502 LEU A CA 1
ATOM 3424 C C . LEU A 1 502 ? 39.959 15.951 -63.712 1.00 89.88 502 LEU A C 1
ATOM 3426 O O . LEU A 1 502 ? 40.691 16.304 -64.638 1.00 89.88 502 LEU A O 1
ATOM 3430 N N . LEU A 1 503 ? 40.410 15.274 -62.659 1.00 87.62 503 LEU A N 1
ATOM 3431 C CA . LEU A 1 503 ? 41.792 14.812 -62.500 1.00 87.62 503 LEU A CA 1
ATOM 3432 C C . LEU A 1 503 ? 41.886 13.320 -62.842 1.00 87.62 503 LEU A C 1
ATOM 3434 O O . LEU A 1 503 ? 40.870 12.635 -62.859 1.00 87.62 503 LEU A O 1
ATOM 3438 N N . GLU A 1 504 ? 43.098 12.844 -63.138 1.00 88.50 504 GLU A N 1
ATOM 3439 C CA . GLU A 1 504 ? 43.385 11.418 -63.395 1.00 88.50 504 GLU A CA 1
ATOM 3440 C C . GLU A 1 504 ? 42.572 10.796 -64.547 1.00 88.50 504 GLU A C 1
ATOM 3442 O O . GLU A 1 504 ? 42.299 9.600 -64.583 1.00 88.50 504 GLU A O 1
ATOM 3447 N N . VAL A 1 505 ? 42.223 11.611 -65.547 1.00 90.81 505 VAL A N 1
ATOM 3448 C CA . VAL A 1 505 ? 41.590 11.138 -66.783 1.00 90.81 505 VAL A CA 1
ATOM 3449 C C . VAL A 1 505 ? 42.619 10.365 -67.607 1.00 90.81 505 VAL A C 1
ATOM 3451 O O . VAL A 1 505 ? 43.572 10.954 -68.126 1.00 90.81 505 VAL A O 1
ATOM 3454 N N . ALA A 1 506 ? 42.427 9.052 -67.732 1.00 90.94 506 ALA A N 1
ATOM 3455 C CA . ALA A 1 506 ? 43.232 8.200 -68.604 1.00 90.94 506 ALA A CA 1
ATOM 3456 C C . ALA A 1 506 ? 43.157 8.655 -70.074 1.00 90.94 506 ALA A C 1
ATOM 3458 O O . ALA A 1 506 ? 42.246 9.381 -70.469 1.00 90.94 506 ALA A O 1
ATOM 3459 N N . ASP A 1 507 ? 44.124 8.237 -70.891 1.00 90.75 507 ASP A N 1
ATOM 3460 C CA . ASP A 1 507 ? 44.125 8.538 -72.324 1.00 90.75 507 ASP A CA 1
ATOM 3461 C C . ASP A 1 507 ? 42.882 7.933 -72.998 1.00 90.75 507 ASP A C 1
ATOM 3463 O O . ASP A 1 507 ? 42.754 6.713 -73.113 1.00 90.75 507 ASP A O 1
ATOM 3467 N N . GLY A 1 508 ? 41.969 8.784 -73.468 1.00 90.44 508 GLY A N 1
ATOM 3468 C CA . GLY A 1 508 ? 40.786 8.354 -74.210 1.00 90.44 508 GLY A CA 1
ATOM 3469 C C . GLY A 1 508 ? 41.135 7.877 -75.620 1.00 90.44 508 GLY A C 1
ATOM 3470 O O . GLY A 1 508 ? 42.121 8.311 -76.219 1.00 90.44 508 GLY A O 1
ATOM 3471 N N . ARG A 1 509 ? 40.332 7.000 -76.222 1.00 90.94 509 ARG A N 1
ATOM 3472 C CA . ARG A 1 509 ? 40.576 6.599 -77.619 1.00 90.94 509 ARG A CA 1
ATOM 3473 C C . ARG A 1 509 ? 40.341 7.777 -78.564 1.00 90.94 509 ARG A C 1
ATOM 3475 O O . ARG A 1 509 ? 39.240 8.319 -78.622 1.00 90.94 509 ARG A O 1
ATOM 3482 N N . VAL A 1 510 ? 41.362 8.150 -79.338 1.00 88.94 510 VAL A N 1
ATOM 3483 C CA . VAL A 1 510 ? 41.288 9.238 -80.328 1.00 88.94 510 VAL A CA 1
ATOM 3484 C C . VAL A 1 510 ? 40.970 8.654 -81.709 1.00 88.94 510 VAL A C 1
ATOM 3486 O O . VAL A 1 510 ? 41.843 8.507 -82.561 1.00 88.94 510 VAL A O 1
ATOM 3489 N N . GLU A 1 511 ? 39.702 8.299 -81.921 1.00 88.75 511 GLU A N 1
ATOM 3490 C CA . GLU A 1 511 ? 39.165 7.805 -83.196 1.00 88.75 511 GLU A CA 1
ATOM 3491 C C . GLU A 1 511 ? 37.777 8.394 -83.493 1.00 88.75 511 GLU A C 1
ATOM 3493 O O . GLU A 1 511 ? 37.117 8.972 -82.624 1.00 88.75 511 GLU A O 1
ATOM 3498 N N . ARG A 1 512 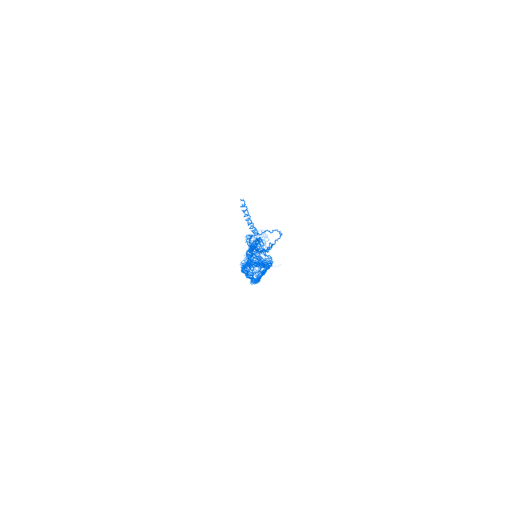? 37.317 8.277 -84.744 1.00 85.38 512 ARG A N 1
ATOM 3499 C CA . ARG A 1 512 ? 36.013 8.812 -85.156 1.00 85.38 512 ARG A CA 1
ATOM 3500 C C . ARG A 1 512 ? 34.903 8.070 -84.397 1.00 85.38 512 ARG A C 1
ATOM 3502 O O . ARG A 1 512 ? 34.823 6.854 -84.508 1.00 85.38 512 ARG A O 1
ATOM 3509 N N . TRP A 1 513 ? 34.040 8.820 -83.701 1.00 87.00 513 TRP A N 1
ATOM 3510 C CA . TRP A 1 513 ? 32.916 8.341 -82.868 1.00 87.00 513 TRP A CA 1
ATOM 3511 C C . TRP A 1 513 ? 33.252 7.843 -81.454 1.00 87.00 513 TRP A C 1
ATOM 3513 O O . TRP A 1 513 ? 32.344 7.390 -80.757 1.00 87.00 513 TRP A O 1
ATOM 3523 N N . SER A 1 514 ? 34.501 7.970 -80.998 1.00 90.25 514 SER A N 1
ATOM 3524 C CA . SER A 1 514 ? 34.823 7.751 -79.583 1.00 90.25 514 SER A CA 1
ATOM 3525 C C . SER A 1 514 ? 34.079 8.750 -78.686 1.00 90.25 514 SER A C 1
ATOM 3527 O O . SER A 1 514 ? 33.960 9.929 -79.026 1.00 90.25 514 SER A O 1
ATOM 3529 N N . GLN A 1 515 ? 33.577 8.266 -77.549 1.00 87.50 515 GLN A N 1
ATOM 3530 C CA . GLN A 1 515 ? 32.939 9.074 -76.500 1.00 87.50 515 GLN A CA 1
ATOM 3531 C C . GLN A 1 515 ? 33.812 9.166 -75.242 1.00 87.50 515 GLN A C 1
ATOM 3533 O O . GLN A 1 515 ? 33.372 9.690 -74.220 1.00 87.50 515 GLN A O 1
ATOM 3538 N N . ASP A 1 516 ? 35.038 8.642 -75.308 1.00 91.50 516 ASP A N 1
ATOM 3539 C CA . ASP A 1 516 ? 35.972 8.692 -74.195 1.00 91.50 516 ASP A CA 1
ATOM 3540 C C . ASP A 1 516 ? 36.379 10.152 -73.938 1.00 91.50 516 ASP A C 1
ATOM 3542 O O . ASP A 1 516 ? 36.588 10.938 -74.869 1.00 91.50 516 ASP A O 1
ATOM 3546 N N . ALA A 1 517 ? 36.522 10.523 -72.666 1.00 89.88 517 ALA A N 1
ATOM 3547 C CA . ALA A 1 517 ? 37.081 11.820 -72.318 1.00 89.88 517 ALA A CA 1
ATOM 3548 C C . ALA A 1 517 ? 38.549 11.886 -72.766 1.00 89.88 517 ALA A C 1
ATOM 3550 O O . ALA A 1 517 ? 39.329 10.975 -72.502 1.00 89.88 517 ALA A O 1
ATOM 3551 N N . VAL A 1 518 ? 38.929 12.979 -73.428 1.00 92.31 518 VAL A N 1
ATOM 3552 C CA . VAL A 1 518 ? 40.331 13.256 -73.761 1.00 92.31 518 VAL A CA 1
ATOM 3553 C C . VAL A 1 518 ? 40.975 14.071 -72.651 1.00 92.31 518 VAL A C 1
ATOM 3555 O O . VAL A 1 518 ? 40.351 14.975 -72.087 1.00 92.31 518 VAL A O 1
ATOM 3558 N N . ASN A 1 519 ? 42.234 13.781 -72.345 1.00 92.75 519 ASN A N 1
ATOM 3559 C CA . ASN A 1 519 ? 42.978 14.532 -71.339 1.00 92.75 519 ASN A CA 1
ATOM 3560 C C . ASN A 1 519 ? 43.892 15.602 -71.967 1.00 92.75 519 ASN A C 1
ATOM 3562 O O . ASN A 1 519 ? 44.086 15.685 -73.185 1.00 92.75 519 ASN A O 1
ATOM 3566 N N . GLY A 1 520 ? 44.472 16.446 -71.110 1.00 91.00 520 GLY A N 1
ATOM 3567 C CA . GLY A 1 520 ? 45.355 17.531 -71.541 1.00 91.00 520 GLY A CA 1
ATOM 3568 C C . GLY A 1 520 ? 46.617 17.056 -72.271 1.00 91.00 520 GLY A C 1
ATOM 3569 O O . GLY A 1 520 ? 47.085 17.753 -73.170 1.00 91.00 520 GLY A O 1
ATOM 3570 N N . GLY A 1 521 ? 47.141 15.870 -71.940 1.00 90.12 521 GLY A N 1
ATOM 3571 C CA . GLY A 1 521 ? 48.308 15.286 -72.610 1.00 90.12 521 GLY A CA 1
ATOM 3572 C C . GLY A 1 521 ? 48.018 14.941 -74.070 1.00 90.12 521 GLY A C 1
ATOM 3573 O O . GLY A 1 521 ? 48.793 15.296 -74.962 1.00 90.12 521 GLY A O 1
ATOM 3574 N N . GLN A 1 522 ? 46.854 14.347 -74.335 1.00 92.00 522 GLN A N 1
ATOM 3575 C CA . GLN A 1 522 ? 46.420 13.993 -75.688 1.00 92.00 522 GLN A CA 1
ATOM 3576 C C . GLN A 1 522 ? 46.172 15.225 -76.563 1.00 92.00 522 GLN A C 1
ATOM 3578 O O . GLN A 1 522 ? 46.603 15.272 -77.719 1.00 92.00 522 GLN A O 1
ATOM 3583 N N . MET A 1 523 ? 45.530 16.259 -76.009 1.00 92.00 523 MET A N 1
ATOM 3584 C CA . MET A 1 523 ? 45.310 17.512 -76.735 1.00 92.00 523 MET A CA 1
ATOM 3585 C C . MET A 1 523 ? 46.625 18.256 -77.003 1.00 92.00 523 MET A C 1
ATOM 3587 O O . MET A 1 523 ? 46.795 18.844 -78.075 1.00 92.00 523 MET A O 1
ATOM 3591 N N . TRP A 1 524 ? 47.574 18.201 -76.065 1.00 90.19 524 TRP A N 1
ATOM 3592 C CA . TRP A 1 524 ? 48.896 18.793 -76.242 1.00 90.19 524 TRP A CA 1
ATOM 3593 C C . TRP A 1 524 ? 49.684 18.114 -77.369 1.00 90.19 524 TRP A C 1
ATOM 3595 O O . TRP A 1 524 ? 50.213 18.809 -78.238 1.00 90.19 524 TRP A O 1
ATOM 3605 N N . GLU A 1 525 ? 49.705 16.779 -77.421 1.00 89.94 525 GLU A N 1
ATOM 3606 C CA . GLU A 1 525 ? 50.398 16.036 -78.482 1.00 89.94 525 GLU A CA 1
ATOM 3607 C C . GLU A 1 525 ? 49.758 16.276 -79.859 1.00 89.94 525 GLU A C 1
ATOM 3609 O O . GLU A 1 525 ? 50.471 16.487 -80.844 1.00 89.94 525 GLU A O 1
ATOM 3614 N N . MET A 1 526 ? 48.423 16.335 -79.936 1.00 88.62 526 MET A N 1
ATOM 3615 C CA . MET A 1 526 ? 47.722 16.699 -81.172 1.00 88.62 526 MET A CA 1
ATOM 3616 C C . MET A 1 526 ? 48.095 18.114 -81.636 1.00 88.62 526 MET A C 1
ATOM 3618 O O . MET A 1 526 ? 48.429 18.316 -82.805 1.00 88.62 526 MET A O 1
ATOM 3622 N N . ASN A 1 527 ? 48.093 19.092 -80.726 1.00 90.25 527 ASN A N 1
ATOM 3623 C CA . ASN A 1 527 ? 48.459 20.471 -81.047 1.00 90.25 527 ASN A CA 1
ATOM 3624 C C . ASN A 1 527 ? 49.937 20.600 -81.457 1.00 90.25 527 ASN A C 1
ATOM 3626 O O . ASN A 1 527 ? 50.274 21.388 -82.346 1.00 90.25 527 ASN A O 1
ATOM 3630 N N . ARG A 1 528 ? 50.822 19.801 -80.846 1.00 88.81 528 ARG A N 1
ATOM 3631 C CA . ARG A 1 528 ? 52.248 19.738 -81.190 1.00 88.81 528 ARG A CA 1
ATOM 3632 C C . ARG A 1 528 ? 52.453 19.221 -82.612 1.00 88.81 528 ARG A C 1
ATOM 3634 O O . ARG A 1 528 ? 53.140 19.887 -83.387 1.00 88.81 528 ARG A O 1
ATOM 3641 N N . ARG A 1 529 ? 51.817 18.098 -82.968 1.00 87.12 529 ARG A N 1
ATOM 3642 C CA . ARG A 1 529 ? 51.874 17.516 -84.323 1.00 87.12 529 ARG A CA 1
ATOM 3643 C C . ARG A 1 529 ? 51.292 18.456 -85.371 1.00 87.12 529 ARG A C 1
ATOM 3645 O O . ARG A 1 529 ? 51.951 18.729 -86.366 1.00 87.12 529 ARG A O 1
ATOM 3652 N N . LEU A 1 530 ? 50.122 19.042 -85.109 1.00 88.31 530 LEU A N 1
ATOM 3653 C CA . LEU A 1 530 ? 49.516 20.017 -86.020 1.00 88.31 530 LEU A CA 1
ATOM 3654 C C . LEU A 1 530 ? 50.427 21.238 -86.234 1.00 88.31 530 LEU A C 1
ATOM 3656 O O . LEU A 1 530 ? 50.601 21.705 -87.358 1.00 88.31 530 LEU A O 1
ATOM 3660 N N . SER A 1 531 ? 51.052 21.737 -85.165 1.00 88.88 531 SER A N 1
ATOM 3661 C CA . SER A 1 531 ? 52.003 22.850 -85.256 1.00 88.88 531 SER A CA 1
ATOM 3662 C C . SER A 1 531 ? 53.262 22.488 -86.047 1.00 88.88 531 SER A C 1
ATOM 3664 O O . SER A 1 531 ? 53.860 23.358 -86.675 1.00 88.88 531 SER A O 1
ATOM 3666 N N . GLU A 1 532 ? 53.710 21.235 -86.003 1.00 87.25 532 GLU A N 1
ATOM 3667 C CA . GLU A 1 532 ? 54.834 20.734 -86.802 1.00 87.25 532 GLU A CA 1
ATOM 3668 C C . GLU A 1 532 ? 54.454 20.571 -88.280 1.00 87.25 532 GLU A C 1
ATOM 3670 O O . GLU A 1 532 ? 55.193 21.030 -89.149 1.00 87.25 532 GLU A O 1
ATOM 3675 N N . ASP A 1 533 ? 53.272 20.038 -88.585 1.00 87.31 533 ASP A N 1
ATOM 3676 C CA . ASP A 1 533 ? 52.787 19.911 -89.963 1.00 87.31 533 ASP A CA 1
ATOM 3677 C C . ASP A 1 533 ? 52.574 21.279 -90.628 1.00 87.31 533 ASP A C 1
ATOM 3679 O O . ASP A 1 533 ? 52.967 21.475 -91.780 1.00 87.31 533 ASP A O 1
ATOM 3683 N N . ILE A 1 534 ? 52.035 22.269 -89.903 1.00 88.62 534 ILE A N 1
ATOM 3684 C CA . ILE A 1 534 ? 51.891 23.647 -90.410 1.00 88.62 534 ILE A CA 1
ATOM 3685 C C . ILE A 1 534 ? 53.262 24.277 -90.677 1.00 88.62 534 ILE A C 1
ATOM 3687 O O . ILE A 1 534 ? 53.446 24.945 -91.697 1.00 88.62 534 ILE A O 1
ATOM 3691 N N . ARG A 1 535 ? 54.237 24.072 -89.782 1.00 88.62 535 ARG A N 1
ATOM 3692 C CA . ARG A 1 535 ? 55.604 24.587 -89.961 1.00 88.62 535 ARG A CA 1
ATOM 3693 C C . ARG A 1 535 ? 56.296 23.969 -91.173 1.00 88.62 535 ARG A C 1
ATOM 3695 O O . ARG A 1 535 ? 56.836 24.695 -92.017 1.00 88.62 535 ARG A O 1
ATOM 3702 N N . ASN A 1 536 ? 56.176 22.656 -91.319 1.00 88.62 536 ASN A N 1
ATOM 3703 C CA . ASN A 1 536 ? 56.667 21.921 -92.474 1.00 88.62 536 ASN A CA 1
ATOM 3704 C C . ASN A 1 536 ? 55.985 22.377 -93.771 1.00 88.62 536 ASN A C 1
ATOM 3706 O O . ASN A 1 536 ? 56.666 22.690 -94.744 1.00 88.62 536 ASN A O 1
ATOM 3710 N N . SER A 1 537 ? 54.654 22.473 -93.795 1.00 89.81 537 SER A N 1
ATOM 3711 C CA . SER A 1 537 ? 53.906 22.905 -94.981 1.00 89.81 537 SER A CA 1
ATOM 3712 C C . SER A 1 537 ? 54.229 24.351 -95.375 1.00 89.81 537 SER A C 1
ATOM 3714 O O . SER A 1 537 ? 54.461 24.636 -96.554 1.00 89.81 537 SER A O 1
ATOM 3716 N N . GLY A 1 538 ? 54.332 25.256 -94.398 1.00 89.50 538 GLY A N 1
ATOM 3717 C CA . GLY A 1 538 ? 54.697 26.653 -94.626 1.00 89.50 538 GLY A CA 1
ATOM 3718 C C . GLY A 1 538 ? 56.104 26.811 -95.210 1.00 89.50 538 GLY A C 1
ATOM 3719 O O . GLY A 1 538 ? 56.275 27.490 -96.223 1.00 89.50 538 GLY A O 1
ATOM 3720 N N . SER A 1 539 ? 57.109 26.149 -94.623 1.00 91.69 539 SER A N 1
ATOM 3721 C CA . SER A 1 539 ? 58.500 26.245 -95.098 1.00 91.69 539 SER A CA 1
ATOM 3722 C C . SER A 1 539 ? 58.681 25.615 -96.483 1.00 91.69 539 SER A C 1
ATOM 3724 O O . SER A 1 539 ? 59.387 26.168 -97.326 1.00 91.69 539 SER A O 1
ATOM 3726 N N . ARG A 1 540 ? 57.989 24.503 -96.763 1.00 93.12 540 ARG A N 1
ATOM 3727 C CA . ARG A 1 540 ? 57.983 23.835 -98.075 1.00 93.12 540 ARG A CA 1
ATOM 3728 C C . ARG A 1 540 ? 57.316 24.670 -99.158 1.00 93.12 540 ARG A C 1
ATOM 3730 O O . ARG A 1 540 ? 57.865 24.798 -100.250 1.00 93.12 540 ARG A O 1
ATOM 3737 N N . SER A 1 541 ? 56.173 25.276 -98.843 1.00 90.94 541 SER A N 1
ATOM 3738 C CA . SER A 1 541 ? 55.477 26.182 -99.763 1.00 90.94 541 SER A CA 1
ATOM 3739 C C . SER A 1 541 ? 56.350 27.392 -100.105 1.00 90.94 541 SER A C 1
ATOM 3741 O O . SER A 1 541 ? 56.457 27.756 -101.274 1.00 90.94 541 SER A O 1
ATOM 3743 N N . ALA A 1 542 ? 57.048 27.962 -99.115 1.00 90.56 542 ALA A N 1
ATOM 3744 C CA . ALA A 1 542 ? 58.010 29.043 -99.334 1.00 90.56 542 ALA A CA 1
ATOM 3745 C C . ALA A 1 542 ? 59.208 28.601 -100.198 1.00 90.56 542 ALA A C 1
ATOM 3747 O O . ALA A 1 542 ? 59.642 29.352 -101.069 1.00 90.56 542 ALA A O 1
ATOM 3748 N N . ALA A 1 543 ? 59.714 27.377 -100.005 1.00 90.88 543 AL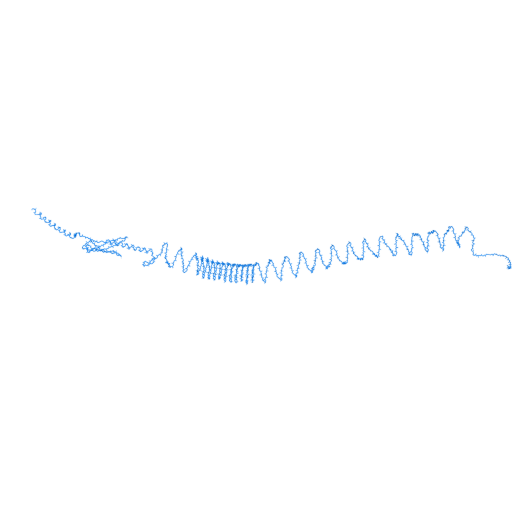A A N 1
ATOM 3749 C CA . ALA A 1 543 ? 60.817 26.838 -100.801 1.00 90.88 543 ALA A CA 1
ATOM 3750 C C . ALA A 1 543 ? 60.410 26.657 -102.271 1.00 90.88 543 ALA A C 1
ATOM 3752 O O . ALA A 1 543 ? 61.137 27.066 -103.169 1.00 90.88 543 ALA A O 1
ATOM 3753 N N . LEU A 1 544 ? 59.220 26.103 -102.525 1.00 89.56 544 LEU A N 1
ATOM 3754 C CA . LEU A 1 544 ? 58.675 25.945 -103.877 1.00 89.56 544 LEU A CA 1
ATOM 3755 C C . LEU A 1 544 ? 58.426 27.285 -104.577 1.00 89.56 544 LEU A C 1
ATOM 3757 O O . LEU A 1 544 ? 58.638 27.383 -105.783 1.00 89.56 544 LEU A O 1
ATOM 3761 N N . ALA A 1 545 ? 57.993 28.308 -103.835 1.00 89.19 545 ALA A N 1
ATOM 3762 C CA . ALA A 1 545 ? 57.766 29.647 -104.376 1.00 89.19 545 ALA A CA 1
ATOM 3763 C C . ALA A 1 545 ? 59.063 30.345 -104.823 1.00 89.19 545 ALA A C 1
ATOM 3765 O O . ALA A 1 545 ? 59.017 31.188 -105.713 1.00 89.19 545 ALA A O 1
ATOM 3766 N N . GLY A 1 546 ? 60.211 29.983 -104.240 1.00 86.94 546 GLY A N 1
ATOM 3767 C CA . GLY A 1 546 ? 61.522 30.512 -104.629 1.00 86.94 546 GLY A CA 1
ATOM 3768 C C . GLY A 1 546 ? 62.141 29.855 -105.870 1.00 86.94 546 GLY A C 1
ATOM 3769 O O . GLY A 1 546 ? 63.245 30.231 -106.264 1.00 86.94 546 GLY A O 1
ATOM 3770 N N . LEU A 1 547 ? 61.485 28.860 -106.480 1.00 89.69 547 LEU A N 1
ATOM 3771 C CA . LEU A 1 547 ? 61.980 28.201 -107.690 1.00 89.69 547 LEU A CA 1
ATOM 3772 C C . LEU A 1 547 ? 61.730 29.080 -108.918 1.00 89.69 547 LEU A C 1
ATOM 3774 O O . LEU A 1 547 ? 60.622 29.125 -109.448 1.00 89.69 547 LEU A O 1
ATOM 3778 N N . HIS A 1 548 ? 62.785 29.736 -109.397 1.00 86.88 548 HIS A N 1
ATOM 3779 C CA . HIS A 1 548 ? 62.722 30.581 -110.586 1.00 86.88 548 HIS A CA 1
ATOM 3780 C C . HIS A 1 548 ? 63.452 29.951 -111.780 1.00 86.88 548 HIS A C 1
ATOM 3782 O O . HIS A 1 548 ? 64.552 29.415 -111.616 1.00 86.88 548 HIS A O 1
ATOM 3788 N N . PRO A 1 549 ? 62.864 30.009 -112.987 1.00 84.62 549 PRO A N 1
ATOM 3789 C CA . PRO A 1 549 ? 63.537 29.602 -114.211 1.00 84.62 549 PRO A CA 1
ATOM 3790 C C . PRO A 1 549 ? 64.636 30.604 -114.585 1.00 84.62 549 PRO A C 1
ATOM 3792 O O . PRO A 1 549 ? 64.546 31.792 -114.279 1.00 84.62 549 PRO A O 1
ATOM 3795 N N . LEU A 1 550 ? 65.650 30.122 -115.300 1.00 83.62 550 LEU A N 1
ATOM 3796 C CA . LEU A 1 550 ? 66.571 30.997 -116.024 1.00 83.62 550 LEU A CA 1
ATOM 3797 C C . LEU A 1 550 ? 65.887 31.580 -117.271 1.00 83.62 550 LEU A C 1
ATOM 3799 O O . LEU A 1 550 ? 64.869 31.054 -117.741 1.00 83.62 550 LEU A O 1
ATOM 3803 N N . ASP A 1 551 ? 66.455 32.660 -117.808 1.00 80.94 551 ASP A N 1
ATOM 3804 C CA . ASP A 1 551 ? 66.017 33.236 -119.080 1.00 80.94 551 ASP A CA 1
ATOM 3805 C C . ASP A 1 551 ? 66.089 32.202 -120.215 1.00 80.94 551 ASP A C 1
ATOM 3807 O O . ASP A 1 551 ? 66.886 31.263 -120.184 1.00 80.94 551 ASP A O 1
ATOM 3811 N N . TYR A 1 552 ? 65.240 32.378 -121.229 1.00 81.38 552 TYR A N 1
ATOM 3812 C CA . TYR A 1 552 ? 65.139 31.455 -122.358 1.00 81.38 552 TYR A CA 1
ATOM 3813 C C . TYR A 1 552 ? 66.457 31.366 -123.150 1.00 81.38 552 TYR A C 1
ATOM 3815 O O . TYR A 1 552 ? 66.940 32.369 -123.677 1.00 81.38 552 TYR A O 1
ATOM 3823 N N . ASP A 1 553 ? 66.996 30.150 -123.286 1.00 78.94 553 ASP A N 1
ATOM 3824 C CA . ASP A 1 553 ? 68.120 29.828 -124.171 1.00 78.94 553 ASP A CA 1
ATOM 3825 C C . ASP A 1 553 ? 67.703 28.730 -125.174 1.00 78.94 553 ASP A C 1
ATOM 3827 O O . ASP A 1 553 ? 67.449 27.593 -124.766 1.00 78.94 553 ASP A O 1
ATOM 3831 N N . PRO A 1 554 ? 67.661 29.012 -126.493 1.00 75.12 554 PRO A N 1
ATOM 3832 C CA . PRO A 1 554 ? 67.285 28.021 -127.504 1.00 75.12 554 PRO A CA 1
ATOM 3833 C C . PRO A 1 554 ? 68.272 26.845 -127.616 1.00 75.12 554 PRO A C 1
ATOM 3835 O O . PRO A 1 554 ? 67.919 25.809 -128.178 1.00 75.12 554 PRO A O 1
ATOM 3838 N N . GLY A 1 555 ? 69.504 26.977 -127.106 1.00 79.69 555 GLY A N 1
ATOM 3839 C CA . GLY A 1 555 ? 70.469 25.878 -127.017 1.00 79.69 555 GLY A CA 1
ATOM 3840 C C . GLY A 1 555 ? 70.279 24.973 -125.793 1.00 79.69 555 GLY A C 1
ATOM 3841 O O . GLY A 1 555 ? 70.855 23.885 -125.761 1.00 79.69 555 GLY A O 1
ATOM 3842 N N . ALA A 1 556 ? 69.489 25.403 -124.804 1.00 86.00 556 ALA A N 1
ATOM 3843 C CA . ALA A 1 556 ? 69.256 24.698 -123.545 1.00 86.00 556 ALA A CA 1
ATOM 3844 C C . ALA A 1 556 ? 67.836 24.990 -122.998 1.00 86.00 556 ALA A C 1
ATOM 3846 O O . ALA A 1 556 ? 67.684 25.741 -122.035 1.00 86.00 556 ALA A O 1
ATOM 3847 N N . PRO A 1 557 ? 66.778 24.383 -123.574 1.00 83.50 557 PRO A N 1
ATOM 3848 C CA . PRO A 1 557 ? 65.390 24.687 -123.209 1.00 83.50 557 PRO A CA 1
ATOM 3849 C C . PRO A 1 557 ? 64.983 24.210 -121.804 1.00 83.50 557 PRO A C 1
ATOM 3851 O O . PRO A 1 557 ? 63.952 24.638 -121.294 1.00 83.50 557 PRO A O 1
ATOM 3854 N N . THR A 1 558 ? 65.764 23.334 -121.163 1.00 89.06 558 THR A N 1
ATOM 3855 C CA . THR A 1 558 ? 65.498 22.822 -119.808 1.00 89.06 558 THR A CA 1
ATOM 3856 C C . THR A 1 558 ? 66.452 23.451 -118.795 1.00 89.06 558 THR A C 1
ATOM 3858 O O . THR A 1 558 ? 67.666 23.361 -118.958 1.00 89.06 558 THR A O 1
ATOM 3861 N N . SER A 1 559 ? 65.919 24.011 -117.709 1.00 88.81 559 SER A N 1
ATOM 3862 C CA . SER A 1 559 ? 66.688 24.516 -116.565 1.00 88.81 559 SER A CA 1
ATOM 3863 C C . SER A 1 559 ? 66.302 23.796 -115.273 1.00 88.81 559 SER A C 1
ATOM 3865 O O . SER A 1 559 ? 65.171 23.335 -115.119 1.00 88.81 559 SER A O 1
ATOM 3867 N N . VAL A 1 560 ? 67.248 23.708 -114.338 1.00 90.62 560 VAL A N 1
ATOM 3868 C CA . VAL A 1 560 ? 67.032 23.161 -112.994 1.00 90.62 560 VAL A CA 1
ATOM 3869 C C . VAL A 1 560 ? 67.225 24.287 -111.983 1.00 90.62 560 VAL A C 1
ATOM 3871 O O . VAL A 1 560 ? 68.213 25.016 -112.057 1.00 90.62 560 VAL A O 1
ATOM 3874 N N . ALA A 1 561 ? 66.290 24.429 -111.051 1.00 89.56 561 ALA A N 1
ATOM 3875 C CA . ALA A 1 561 ? 66.306 25.420 -109.983 1.00 89.56 561 ALA A CA 1
ATOM 3876 C C . ALA A 1 561 ? 66.356 24.728 -108.616 1.00 89.56 561 ALA A C 1
ATOM 3878 O O . ALA A 1 561 ? 65.838 23.625 -108.446 1.00 89.56 561 ALA A O 1
ATOM 3879 N N . ALA A 1 562 ? 66.957 25.390 -107.632 1.00 92.06 562 ALA A N 1
ATOM 3880 C CA . ALA A 1 562 ? 66.950 24.963 -106.239 1.00 92.06 562 ALA A CA 1
ATOM 3881 C C . ALA A 1 562 ? 66.632 26.168 -105.353 1.00 92.06 562 ALA A C 1
ATOM 3883 O O . ALA A 1 562 ? 67.145 27.260 -105.596 1.00 92.06 562 ALA A O 1
ATOM 3884 N N . ALA A 1 563 ? 65.795 25.978 -104.338 1.00 91.94 563 ALA A N 1
ATOM 3885 C CA . ALA A 1 563 ? 65.360 27.053 -103.455 1.00 91.94 563 ALA A CA 1
ATOM 3886 C C . ALA A 1 563 ? 65.158 26.552 -102.026 1.00 91.94 563 ALA A C 1
ATOM 3888 O O . ALA A 1 563 ? 64.741 25.417 -101.803 1.00 91.94 563 ALA A O 1
ATOM 3889 N N . VAL A 1 564 ? 65.448 27.409 -101.051 1.00 91.62 564 VAL A N 1
ATOM 3890 C CA . VAL A 1 564 ? 65.272 27.121 -99.625 1.00 91.62 564 VAL A CA 1
ATOM 3891 C C . VAL A 1 564 ? 64.223 28.071 -99.065 1.00 91.62 564 VAL A C 1
ATOM 3893 O O . VAL A 1 564 ? 64.299 29.277 -99.284 1.00 91.62 564 VAL A O 1
ATOM 3896 N N . GLY A 1 565 ? 63.249 27.529 -98.341 1.00 90.81 565 GLY A N 1
ATOM 3897 C CA . GLY A 1 565 ? 62.188 28.290 -97.689 1.00 90.81 565 GLY A CA 1
ATOM 3898 C C . GLY A 1 565 ? 62.166 28.021 -96.197 1.00 90.81 565 GLY A C 1
ATOM 3899 O O . GLY A 1 565 ? 62.377 26.889 -95.768 1.00 90.81 565 GLY A O 1
ATOM 3900 N N . SER A 1 566 ? 61.900 29.054 -95.401 1.00 91.19 566 SER A N 1
ATOM 3901 C CA . SER A 1 566 ? 61.778 28.934 -93.949 1.00 91.19 566 SER A CA 1
ATOM 3902 C C . SER A 1 566 ? 60.449 29.494 -93.452 1.00 91.19 566 SER A C 1
ATOM 3904 O O . SER A 1 566 ? 59.964 30.501 -93.967 1.00 91.19 566 SER A O 1
ATOM 3906 N N . TYR A 1 567 ? 59.849 28.842 -92.452 1.00 90.69 567 TYR A N 1
ATOM 3907 C CA . TYR A 1 567 ? 58.624 29.302 -91.800 1.00 90.69 567 TYR A CA 1
ATOM 3908 C C . TYR A 1 567 ? 58.605 28.894 -90.325 1.00 90.69 567 TYR A C 1
ATOM 3910 O O . TYR A 1 567 ? 58.678 27.711 -89.996 1.00 90.69 567 TYR A O 1
ATOM 3918 N N . ARG A 1 568 ? 58.498 29.885 -89.425 1.00 89.06 568 ARG A N 1
ATOM 3919 C CA . ARG A 1 568 ? 58.469 29.696 -87.957 1.00 89.06 568 ARG A CA 1
ATOM 3920 C C . ARG A 1 568 ? 59.546 28.718 -87.441 1.00 89.06 568 ARG A C 1
ATOM 3922 O O . ARG A 1 568 ? 59.271 27.880 -86.586 1.00 89.06 568 ARG A O 1
ATOM 3929 N N . GLY A 1 569 ? 60.766 28.842 -87.967 1.00 85.81 569 GLY A N 1
ATOM 3930 C CA . GLY A 1 569 ? 61.937 28.069 -87.541 1.00 85.81 569 GLY A CA 1
ATOM 3931 C C . GLY A 1 569 ? 62.188 26.764 -88.305 1.00 85.81 569 GLY A C 1
ATOM 3932 O O . GLY A 1 569 ? 63.314 26.279 -88.256 1.00 85.81 569 GLY A O 1
ATOM 3933 N N . ASP A 1 570 ? 61.217 26.236 -89.061 1.00 90.56 570 ASP A N 1
ATOM 3934 C CA . ASP A 1 570 ? 61.459 25.104 -89.969 1.00 90.56 570 ASP A CA 1
ATOM 3935 C C . ASP A 1 570 ? 62.027 25.595 -91.294 1.00 90.56 570 ASP A C 1
ATOM 3937 O O . ASP A 1 570 ? 61.652 26.662 -91.784 1.00 90.56 570 ASP A O 1
ATOM 3941 N N . THR A 1 571 ? 62.921 24.808 -91.887 1.00 89.75 571 THR A N 1
ATOM 3942 C CA . THR A 1 571 ? 63.561 25.109 -93.170 1.00 89.75 571 THR A CA 1
ATOM 3943 C C . THR A 1 571 ? 63.418 23.917 -94.104 1.00 89.75 571 THR A C 1
ATOM 3945 O O . THR A 1 571 ? 63.664 22.782 -93.704 1.00 89.75 571 THR A O 1
ATOM 3948 N N . SER A 1 572 ? 63.043 24.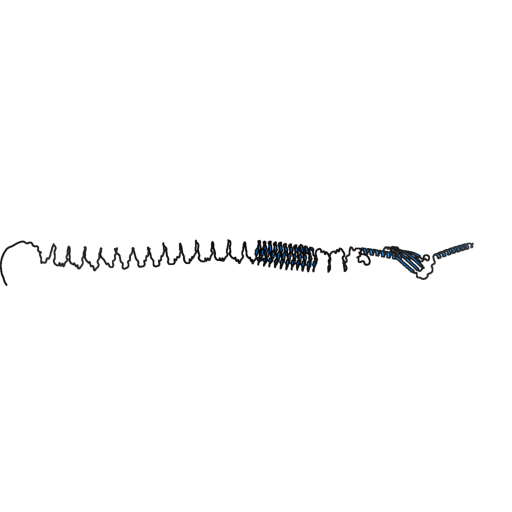176 -95.352 1.00 91.44 572 SER A N 1
ATOM 3949 C CA . SER A 1 572 ? 62.825 23.154 -96.373 1.00 91.44 572 SER A CA 1
ATOM 3950 C C . SER A 1 572 ? 63.551 23.507 -97.666 1.00 91.44 572 SER A C 1
ATOM 3952 O O . SER A 1 572 ? 63.673 24.677 -98.018 1.00 91.44 572 SER A O 1
ATOM 3954 N N . LEU A 1 573 ? 64.008 22.483 -98.385 1.00 92.81 573 LEU A N 1
ATOM 3955 C CA . LEU A 1 573 ? 64.653 22.597 -99.693 1.00 92.81 573 LEU A CA 1
ATOM 3956 C C . LEU A 1 573 ? 63.691 22.121 -100.786 1.00 92.81 573 LEU A C 1
ATOM 3958 O O . LEU A 1 573 ? 63.042 21.081 -100.641 1.00 92.81 573 LEU A O 1
ATOM 3962 N N . ALA A 1 574 ? 63.637 22.859 -101.886 1.00 92.62 574 ALA A N 1
ATOM 3963 C CA . ALA A 1 574 ? 62.905 22.516 -103.091 1.00 92.62 574 ALA A CA 1
ATOM 3964 C C . ALA A 1 574 ? 63.836 22.450 -104.298 1.00 92.62 574 ALA A C 1
ATOM 3966 O O . ALA A 1 574 ? 64.784 23.229 -104.404 1.00 92.62 574 ALA A O 1
ATOM 3967 N N . LEU A 1 575 ? 63.530 21.534 -105.212 1.00 93.31 575 LEU A N 1
ATOM 3968 C CA . LEU A 1 575 ? 64.146 21.433 -106.528 1.00 93.31 575 LEU A CA 1
ATOM 3969 C C . LEU A 1 575 ? 63.062 21.583 -107.590 1.00 93.31 575 LEU A C 1
ATOM 3971 O O . LEU A 1 575 ? 61.968 21.041 -107.443 1.00 93.31 575 LEU A O 1
ATOM 3975 N N . GLY A 1 576 ? 63.374 22.303 -108.659 1.00 91.56 576 GLY A N 1
ATOM 3976 C CA . GLY A 1 576 ? 62.478 22.530 -109.781 1.00 91.56 576 GLY A CA 1
ATOM 3977 C C . GLY A 1 576 ? 63.145 22.242 -111.109 1.00 91.56 576 GLY A C 1
ATOM 3978 O O . GLY A 1 576 ? 64.346 22.435 -111.264 1.00 91.56 576 GLY A O 1
ATOM 3979 N N . ILE A 1 577 ? 62.353 21.796 -112.070 1.00 92.94 577 ILE A N 1
ATOM 3980 C CA . ILE A 1 577 ? 62.732 21.654 -113.467 1.00 92.94 577 ILE A CA 1
ATOM 3981 C C . ILE A 1 577 ? 61.773 22.526 -114.265 1.00 92.94 577 ILE A C 1
ATOM 3983 O O . ILE A 1 577 ? 60.555 22.407 -114.138 1.00 92.94 577 ILE A O 1
ATOM 3987 N N . ASN A 1 578 ? 62.331 23.395 -115.095 1.00 92.50 578 ASN A N 1
ATOM 3988 C CA . ASN A 1 578 ? 61.565 24.245 -115.989 1.00 92.50 578 ASN A CA 1
ATOM 3989 C C . ASN A 1 578 ? 61.947 23.919 -117.432 1.00 92.50 578 ASN A C 1
ATOM 3991 O O . ASN A 1 578 ? 63.135 23.850 -117.738 1.00 92.50 578 ASN A O 1
ATOM 3995 N N . HIS A 1 579 ? 60.970 23.732 -118.312 1.00 92.44 579 HIS A N 1
ATOM 3996 C CA . HIS A 1 579 ? 61.184 23.448 -119.727 1.00 92.44 579 HIS A CA 1
ATOM 3997 C C . HIS A 1 579 ? 60.441 24.460 -120.602 1.00 92.44 579 HIS A C 1
ATOM 3999 O O . HIS A 1 579 ? 59.219 24.593 -120.508 1.00 92.44 579 HIS A O 1
ATOM 4005 N N . TYR A 1 580 ? 61.179 25.165 -121.454 1.00 89.31 580 TYR A N 1
ATOM 4006 C CA . TYR A 1 580 ? 60.629 26.054 -122.466 1.00 89.31 580 TYR A CA 1
ATOM 4007 C C . TYR A 1 580 ? 60.291 25.255 -123.727 1.00 89.31 580 TYR A C 1
ATOM 4009 O O . TYR A 1 580 ? 61.186 24.758 -124.409 1.00 89.31 580 TYR A O 1
ATOM 4017 N N . PHE A 1 581 ? 59.004 25.155 -124.059 1.00 86.56 581 PHE A N 1
ATOM 4018 C CA . PHE A 1 581 ? 58.559 24.583 -125.337 1.00 86.56 581 PHE A CA 1
ATOM 4019 C C . PHE A 1 581 ? 58.742 25.575 -126.495 1.00 86.56 581 PHE A C 1
ATOM 4021 O O . PHE A 1 581 ? 58.914 25.179 -127.647 1.00 86.56 581 PHE A O 1
ATOM 4028 N N . SER A 1 582 ? 58.717 26.868 -126.178 1.00 82.88 582 SER A N 1
ATOM 4029 C CA . SER A 1 582 ? 59.055 27.989 -127.053 1.00 82.88 582 SER A CA 1
ATOM 4030 C C . SER A 1 582 ? 59.536 29.164 -126.193 1.00 82.88 582 SER A C 1
ATOM 4032 O O . SER A 1 582 ? 59.468 29.102 -124.965 1.00 82.88 582 SER A O 1
ATOM 4034 N N . GLU A 1 583 ? 59.983 30.257 -126.817 1.00 80.69 583 GLU A N 1
ATOM 4035 C CA . GLU A 1 583 ? 60.321 31.500 -126.100 1.00 80.69 583 GLU A CA 1
ATOM 4036 C C . GLU A 1 583 ? 59.144 32.040 -125.264 1.00 80.69 583 GLU A C 1
ATOM 4038 O O . GLU A 1 583 ? 59.354 32.734 -124.268 1.00 80.69 583 GLU A O 1
ATOM 4043 N N . ASP A 1 584 ? 57.914 31.663 -125.626 1.00 85.31 584 ASP A N 1
ATOM 4044 C CA . ASP A 1 584 ? 56.688 32.178 -125.027 1.00 85.31 584 ASP A CA 1
ATOM 4045 C C . ASP A 1 584 ? 55.963 31.182 -124.119 1.00 85.31 584 ASP A C 1
ATOM 4047 O O . ASP A 1 584 ? 54.994 31.573 -123.472 1.00 85.31 584 ASP A O 1
ATOM 4051 N N . VAL A 1 585 ? 56.393 29.917 -124.054 1.00 89.00 585 VAL A N 1
ATOM 4052 C CA . VAL A 1 585 ? 55.714 28.871 -123.272 1.00 89.00 585 VAL A CA 1
ATOM 4053 C C . VAL A 1 585 ? 56.707 28.139 -122.381 1.00 89.00 585 VAL A C 1
ATOM 4055 O O . VAL A 1 585 ? 57.567 27.400 -122.866 1.00 89.00 585 VAL A O 1
ATOM 4058 N N . LEU A 1 586 ? 56.532 28.292 -121.069 1.00 89.31 586 LEU A N 1
ATOM 4059 C CA . LEU A 1 586 ? 57.314 27.616 -120.038 1.00 89.31 586 LEU A CA 1
ATOM 4060 C C . LEU A 1 586 ? 56.432 26.679 -119.217 1.00 89.31 586 LEU A C 1
ATOM 4062 O O . LEU A 1 586 ? 55.394 27.092 -118.702 1.00 89.31 586 LEU A O 1
ATOM 4066 N N . LEU A 1 587 ? 56.893 25.448 -119.024 1.00 92.06 587 LEU A N 1
ATOM 4067 C CA . LEU A 1 587 ? 56.364 24.518 -118.033 1.00 92.06 587 LEU A CA 1
ATOM 4068 C C . LEU A 1 587 ? 57.326 24.433 -116.849 1.00 92.06 587 LEU A C 1
ATOM 4070 O O . LEU A 1 587 ? 58.507 24.155 -117.037 1.00 92.06 587 LEU A O 1
ATOM 4074 N N . SER A 1 588 ? 56.810 24.628 -115.643 1.00 91.19 588 SER A N 1
ATOM 4075 C CA . SER A 1 588 ? 57.549 24.564 -114.384 1.00 91.19 588 SER A CA 1
ATOM 4076 C C . SER A 1 588 ? 57.006 23.432 -113.524 1.00 91.19 588 SER A C 1
ATOM 4078 O O . SER A 1 588 ? 55.805 23.375 -113.262 1.00 91.19 588 SER A O 1
ATOM 4080 N N . LEU A 1 589 ? 57.887 22.550 -113.062 1.00 92.44 589 LEU A N 1
ATOM 4081 C CA . LEU A 1 589 ? 57.581 21.482 -112.113 1.00 92.44 589 LEU A CA 1
ATOM 4082 C C . LEU A 1 589 ? 58.547 21.587 -110.935 1.00 92.44 589 LEU A C 1
ATOM 4084 O O . LEU A 1 589 ? 59.757 21.562 -111.138 1.00 92.44 589 LEU A O 1
ATOM 4088 N N . GLY A 1 590 ? 58.036 21.665 -109.712 1.00 91.81 590 GLY A N 1
ATOM 4089 C CA . GLY A 1 590 ? 58.842 21.741 -108.496 1.00 91.81 590 GLY A CA 1
ATOM 4090 C C . GLY A 1 590 ? 58.404 20.731 -107.450 1.00 91.81 590 GLY A C 1
ATOM 4091 O O . GLY A 1 590 ? 57.223 20.421 -107.326 1.00 91.81 590 GLY A O 1
ATOM 4092 N N . SER A 1 591 ? 59.361 20.218 -106.681 1.00 93.19 591 SER A N 1
ATOM 4093 C CA . SER A 1 591 ? 59.109 19.331 -105.547 1.00 93.19 591 SER A CA 1
ATOM 4094 C C . SER A 1 591 ? 60.012 19.682 -104.372 1.00 93.19 591 SER A C 1
ATOM 4096 O O . SER A 1 591 ? 61.202 19.950 -104.538 1.00 93.19 591 SER A O 1
ATOM 4098 N N . THR A 1 592 ? 59.471 19.627 -103.158 1.00 92.69 592 THR A N 1
ATOM 4099 C CA . THR A 1 592 ? 60.285 19.708 -101.938 1.00 92.69 592 THR A CA 1
ATOM 4100 C C . THR A 1 592 ? 60.900 18.369 -101.575 1.00 92.69 592 THR A C 1
ATOM 4102 O O . THR A 1 592 ? 60.318 17.323 -101.859 1.00 92.69 592 THR A O 1
ATOM 4105 N N . ILE A 1 593 ? 62.025 18.401 -100.869 1.00 86.19 593 ILE A N 1
ATOM 4106 C CA . ILE A 1 593 ? 62.719 17.213 -100.371 1.00 86.19 593 ILE A CA 1
ATOM 4107 C C . ILE A 1 593 ? 62.328 16.971 -98.907 1.00 86.19 593 ILE A C 1
ATOM 4109 O O . ILE A 1 593 ? 62.469 17.856 -98.065 1.00 86.19 593 ILE A O 1
ATOM 4113 N N . GLY A 1 594 ? 61.835 15.770 -98.592 1.00 83.81 594 GLY A N 1
ATOM 4114 C CA . GLY A 1 594 ? 61.465 15.367 -97.231 1.00 83.81 594 GLY A CA 1
ATOM 4115 C C . GLY A 1 594 ? 60.461 14.210 -97.196 1.00 83.81 594 GLY A C 1
ATOM 4116 O O . GLY A 1 594 ? 60.029 13.728 -98.238 1.00 83.81 594 GLY A O 1
ATOM 4117 N N . LYS A 1 595 ? 60.068 13.772 -95.989 1.00 78.50 595 LYS A N 1
ATOM 4118 C CA . LYS A 1 595 ? 59.153 12.624 -95.781 1.00 78.50 595 LYS A CA 1
ATOM 4119 C C . LYS A 1 595 ? 57.742 12.822 -96.358 1.00 78.50 595 LYS A C 1
ATOM 4121 O O . LYS A 1 595 ? 57.063 11.844 -96.636 1.00 78.50 595 LYS A O 1
ATOM 4126 N N . GLN A 1 596 ? 57.303 14.069 -96.524 1.00 84.38 596 GLN A N 1
ATOM 4127 C CA . GLN A 1 596 ? 56.010 14.432 -97.115 1.00 84.38 596 GLN A CA 1
ATOM 4128 C C . GLN A 1 596 ? 56.241 15.519 -98.185 1.00 84.38 596 GLN A C 1
ATOM 4130 O O . GLN A 1 596 ? 56.110 16.712 -97.893 1.00 84.38 596 GLN A O 1
ATOM 4135 N N . PRO A 1 597 ? 56.687 15.151 -99.397 1.00 86.81 597 PRO A N 1
ATOM 4136 C CA . PRO A 1 597 ? 57.037 16.130 -100.419 1.00 86.81 597 PRO A CA 1
ATOM 4137 C C . PRO A 1 597 ? 55.795 16.897 -100.893 1.00 86.81 597 PRO A C 1
ATOM 4139 O O . PRO A 1 597 ? 54.751 16.307 -101.157 1.00 86.81 597 PRO A O 1
ATOM 4142 N N . MET A 1 598 ? 55.910 18.218 -101.012 1.00 90.81 598 MET A N 1
ATOM 4143 C CA . MET A 1 598 ? 54.952 19.053 -101.733 1.00 90.81 598 MET A CA 1
ATOM 4144 C C . MET A 1 598 ? 55.409 19.195 -103.181 1.00 90.81 598 MET A C 1
ATOM 4146 O O . MET A 1 598 ? 56.606 19.341 -103.429 1.00 90.81 598 MET A O 1
ATOM 4150 N N . VAL A 1 599 ? 54.459 19.182 -104.114 1.00 91.06 599 VAL A N 1
ATOM 4151 C CA . VAL A 1 599 ? 54.709 19.297 -105.555 1.00 91.06 599 VAL A CA 1
ATOM 4152 C C . VAL A 1 599 ? 53.919 20.482 -106.106 1.00 91.06 599 VAL A C 1
ATOM 4154 O O . VAL A 1 599 ? 52.753 20.654 -105.751 1.00 91.06 599 VAL A O 1
ATOM 4157 N N . ASN A 1 600 ? 54.535 21.288 -106.972 1.00 90.81 600 ASN A N 1
ATOM 4158 C CA . ASN A 1 600 ? 53.854 22.320 -107.751 1.00 90.81 600 ASN A CA 1
ATOM 4159 C C . ASN A 1 600 ? 54.040 22.087 -109.260 1.00 90.81 600 ASN A C 1
ATOM 4161 O O . ASN A 1 600 ? 55.048 21.543 -109.705 1.00 90.81 600 ASN A O 1
ATOM 4165 N N . LEU A 1 601 ? 53.042 22.495 -110.043 1.00 92.50 601 LEU A N 1
ATOM 4166 C CA . LEU A 1 601 ? 53.054 22.457 -111.503 1.00 92.50 601 LEU A CA 1
ATOM 4167 C C . LEU A 1 601 ? 52.482 23.780 -112.011 1.00 92.50 601 LEU A C 1
ATOM 4169 O O . LEU A 1 601 ? 51.404 24.187 -111.578 1.00 92.50 601 LEU A O 1
ATOM 4173 N N . GLY A 1 602 ? 53.189 24.446 -112.915 1.00 87.81 602 GLY A N 1
ATOM 4174 C CA . GLY A 1 602 ? 52.780 25.730 -113.473 1.00 87.81 602 GLY A CA 1
ATOM 4175 C C . GLY A 1 602 ? 53.090 25.822 -114.958 1.00 87.81 602 GLY A C 1
ATOM 4176 O O . GLY A 1 602 ? 54.088 25.281 -115.425 1.00 87.81 602 GLY A O 1
ATOM 4177 N N . VAL A 1 603 ? 52.241 26.529 -115.698 1.00 91.19 603 VAL A N 1
ATOM 4178 C CA . VAL A 1 603 ? 52.493 26.903 -117.092 1.00 91.19 603 VAL A CA 1
ATOM 4179 C C . VAL A 1 603 ? 52.482 28.421 -117.169 1.00 91.19 603 VAL A C 1
ATOM 4181 O O . VAL A 1 603 ? 51.539 29.053 -116.693 1.00 91.19 603 VAL A O 1
ATOM 4184 N N . SER A 1 604 ? 53.525 29.001 -117.750 1.00 87.50 604 SER A N 1
ATOM 4185 C CA . SER A 1 604 ? 53.647 30.443 -117.955 1.00 87.50 604 SER A CA 1
ATOM 4186 C C . SER A 1 604 ? 53.643 30.759 -119.444 1.00 87.50 604 SER A C 1
ATOM 4188 O O . SER A 1 604 ? 54.326 30.091 -120.222 1.00 87.50 604 SER A O 1
ATOM 4190 N N . PHE A 1 605 ? 52.900 31.801 -119.819 1.00 87.44 605 PHE A N 1
ATOM 4191 C CA . PHE A 1 605 ? 52.815 32.304 -121.187 1.00 87.44 605 PHE A CA 1
ATOM 4192 C C . PHE A 1 605 ? 53.342 33.737 -121.256 1.00 87.44 605 PHE A C 1
ATOM 4194 O O . PHE A 1 605 ? 52.964 34.573 -120.430 1.00 87.44 605 PHE A O 1
ATOM 4201 N N . ARG A 1 606 ? 54.184 34.043 -122.243 1.00 80.25 606 ARG A N 1
ATOM 4202 C CA . ARG A 1 606 ? 54.636 35.412 -122.524 1.00 80.25 606 ARG A CA 1
ATOM 4203 C C . ARG A 1 606 ? 53.720 36.039 -123.583 1.00 80.25 606 ARG A C 1
ATOM 4205 O O . ARG A 1 606 ? 53.449 35.432 -124.611 1.00 80.25 606 ARG A O 1
ATOM 4212 N N . LEU A 1 607 ? 53.198 37.241 -123.318 1.00 76.19 607 LEU A N 1
ATOM 4213 C CA . LEU A 1 607 ? 52.233 37.942 -124.180 1.00 76.19 607 LEU A CA 1
ATOM 4214 C C . LEU A 1 607 ? 52.755 39.362 -124.495 1.00 76.19 607 LEU A C 1
ATOM 4216 O O . LEU A 1 607 ? 52.771 40.214 -123.608 1.00 76.19 607 LEU A O 1
ATOM 4220 N N . GLY A 1 608 ? 53.196 39.630 -125.736 1.00 65.38 608 GLY A N 1
ATOM 4221 C CA . GLY A 1 608 ? 53.708 40.944 -126.185 1.00 65.38 608 GLY A CA 1
ATOM 4222 C C . GLY A 1 608 ? 54.221 40.959 -127.643 1.00 65.38 608 GLY A C 1
ATOM 4223 O O . GLY A 1 608 ? 54.529 39.907 -128.186 1.00 65.38 608 GLY A O 1
ATOM 4224 N N . ARG A 1 609 ? 54.274 42.134 -128.306 1.00 51.41 609 ARG A N 1
ATOM 4225 C CA . ARG A 1 609 ? 54.622 42.311 -129.744 1.00 51.41 609 ARG A CA 1
ATOM 4226 C C . ARG A 1 609 ? 56.107 42.644 -129.989 1.00 51.41 609 ARG A C 1
ATOM 4228 O O . ARG A 1 609 ? 56.669 43.478 -129.288 1.00 51.41 609 ARG A O 1
ATOM 4235 N N . ASP A 1 610 ? 56.655 42.047 -131.053 1.00 45.78 610 ASP A N 1
ATOM 4236 C CA . ASP A 1 610 ? 58.003 42.177 -131.637 1.00 45.78 610 ASP A CA 1
ATOM 4237 C C . ASP A 1 610 ? 58.730 43.521 -131.429 1.00 45.78 610 ASP A C 1
ATOM 4239 O O . ASP A 1 610 ? 58.390 44.543 -132.031 1.00 45.78 610 ASP A O 1
ATOM 4243 N N . ALA A 1 611 ? 59.846 43.479 -130.696 1.00 45.16 611 ALA A N 1
ATOM 4244 C CA . ALA A 1 611 ? 60.898 44.487 -130.752 1.00 45.16 611 ALA A CA 1
ATOM 4245 C C . ALA A 1 611 ? 62.229 43.807 -131.110 1.00 45.16 611 ALA A C 1
ATOM 4247 O O . ALA A 1 611 ? 62.859 43.173 -130.274 1.00 45.16 611 ALA A O 1
ATOM 4248 N N . LYS A 1 612 ? 62.615 43.934 -132.388 1.00 42.31 612 LYS A N 1
ATOM 4249 C CA . LYS A 1 612 ? 63.945 43.704 -132.992 1.00 42.31 612 LYS A CA 1
ATOM 4250 C C . LYS A 1 612 ? 64.878 42.713 -132.270 1.00 42.31 612 LYS A C 1
ATOM 4252 O O . LYS A 1 612 ? 65.565 43.076 -131.321 1.00 42.31 612 LYS A O 1
ATOM 4257 N N . LYS A 1 613 ? 65.035 41.535 -132.893 1.00 44.50 613 LYS A N 1
ATOM 4258 C CA . LYS A 1 613 ? 66.204 40.631 -132.830 1.00 44.50 613 LYS A CA 1
ATOM 4259 C C . LYS A 1 613 ? 67.493 41.371 -132.438 1.00 44.50 613 LYS A C 1
ATOM 4261 O O . LYS A 1 613 ? 68.120 42.019 -133.278 1.00 44.50 613 LYS A O 1
ATOM 4266 N N . VAL A 1 614 ? 67.908 41.232 -131.181 1.00 49.91 614 VAL A N 1
ATOM 4267 C CA . VAL A 1 614 ? 69.265 41.570 -130.749 1.00 49.91 614 VAL A CA 1
ATOM 4268 C C . VAL A 1 614 ? 70.117 40.321 -130.944 1.00 49.91 614 VAL A C 1
ATOM 4270 O O . VAL A 1 614 ? 69.893 39.273 -130.344 1.00 49.91 614 VAL A O 1
ATOM 4273 N N . SER A 1 615 ? 71.039 40.432 -131.893 1.00 49.03 615 SER A N 1
ATOM 4274 C CA . SER A 1 615 ? 71.855 39.362 -132.456 1.00 49.03 615 SER A CA 1
ATOM 4275 C C . SER A 1 615 ? 72.640 38.566 -131.411 1.00 49.03 615 SER A C 1
ATOM 4277 O O . SER A 1 615 ? 73.230 39.115 -130.482 1.00 49.03 615 SER A O 1
ATOM 4279 N N . SER A 1 616 ? 72.702 37.247 -131.612 1.00 57.53 616 SER A N 1
ATOM 4280 C CA . SER A 1 616 ? 73.408 36.320 -130.725 1.00 57.53 616 SER A CA 1
ATOM 4281 C C . SER A 1 616 ? 74.903 36.656 -130.578 1.00 57.53 616 SER A C 1
ATOM 4283 O O . SER A 1 616 ? 75.592 37.001 -131.545 1.00 57.53 616 SER A O 1
ATOM 4285 N N . ARG A 1 617 ? 75.445 36.460 -129.364 1.00 59.03 617 ARG A N 1
ATOM 4286 C CA . ARG A 1 617 ? 76.874 36.644 -129.017 1.00 59.03 617 ARG A CA 1
ATOM 4287 C C . ARG A 1 617 ? 77.850 35.886 -129.935 1.00 59.03 617 ARG A C 1
ATOM 4289 O O . ARG A 1 617 ? 79.012 36.275 -130.042 1.00 59.03 617 ARG A O 1
ATOM 4296 N N . ARG A 1 618 ? 77.405 34.821 -130.612 1.00 59.38 618 ARG A N 1
ATOM 4297 C CA . ARG A 1 618 ? 78.219 34.067 -131.584 1.00 59.38 618 ARG A CA 1
ATOM 4298 C C . ARG A 1 618 ? 78.402 34.806 -132.914 1.00 59.38 618 ARG A C 1
ATOM 4300 O O . ARG A 1 618 ? 79.488 34.734 -133.480 1.00 59.38 618 ARG A O 1
ATOM 4307 N N . GLN A 1 619 ? 77.401 35.559 -133.373 1.00 57.66 619 GLN A N 1
ATOM 4308 C CA . GLN A 1 619 ? 77.482 36.339 -134.617 1.00 57.66 619 GLN A CA 1
ATOM 4309 C C . GLN A 1 619 ? 78.298 37.632 -134.438 1.00 57.66 619 GLN A C 1
ATOM 4311 O O . GLN A 1 619 ? 79.085 37.980 -135.315 1.00 57.66 619 GLN A O 1
ATOM 4316 N N . LEU A 1 620 ? 78.239 38.259 -133.256 1.00 59.56 620 LEU A N 1
ATOM 4317 C CA . LEU A 1 620 ? 79.102 39.395 -132.882 1.00 59.56 620 LEU A CA 1
ATOM 4318 C C . LEU A 1 620 ? 80.604 39.043 -132.880 1.00 59.56 620 LEU A C 1
ATOM 4320 O O . LEU A 1 620 ? 81.430 39.864 -133.271 1.00 59.56 620 LEU A O 1
ATOM 4324 N N . ARG A 1 621 ? 80.977 37.808 -132.512 1.00 62.97 621 ARG A N 1
ATOM 4325 C CA . ARG A 1 621 ? 82.379 37.345 -132.565 1.00 62.97 621 ARG A CA 1
ATOM 4326 C C . ARG A 1 621 ? 82.891 37.078 -133.986 1.00 62.97 621 ARG A C 1
ATOM 4328 O O . ARG A 1 621 ? 84.081 37.241 -134.230 1.00 62.97 621 ARG A O 1
ATOM 4335 N N . GLN A 1 622 ? 82.026 36.692 -134.926 1.00 63.84 622 GLN A N 1
ATOM 4336 C CA . GLN A 1 622 ? 82.428 36.466 -136.323 1.00 63.84 622 GLN A CA 1
ATOM 4337 C C . GLN A 1 622 ? 82.551 37.771 -137.130 1.00 63.84 622 GLN A C 1
ATOM 4339 O O . GLN A 1 622 ? 83.376 37.831 -138.044 1.00 63.84 622 GLN A O 1
ATOM 4344 N N . GLU A 1 623 ? 81.804 38.825 -136.779 1.00 60.59 623 GLU A N 1
ATOM 4345 C CA . GLU A 1 623 ? 81.980 40.153 -137.388 1.00 60.59 623 GLU A CA 1
ATOM 4346 C C . GLU A 1 623 ? 83.237 40.896 -136.904 1.00 60.59 623 GLU A C 1
ATOM 4348 O O . GLU A 1 623 ? 83.845 41.607 -137.705 1.00 60.59 623 GLU A O 1
ATOM 4353 N N . LEU A 1 624 ? 83.680 40.705 -135.651 1.00 65.69 624 LEU A N 1
ATOM 4354 C CA . LEU A 1 624 ? 84.938 41.302 -135.170 1.00 65.69 624 LEU A CA 1
ATOM 4355 C C . LEU A 1 624 ? 86.168 40.731 -135.904 1.00 65.69 624 LEU A C 1
ATOM 4357 O O . LEU A 1 624 ? 86.984 41.497 -136.410 1.00 65.69 624 LEU A O 1
ATOM 4361 N N . ASN A 1 625 ? 86.244 39.408 -136.094 1.00 67.19 625 ASN A N 1
ATOM 4362 C CA . ASN A 1 625 ? 87.381 38.780 -136.785 1.00 67.19 625 ASN A CA 1
ATOM 4363 C C . ASN A 1 625 ? 87.480 39.157 -138.279 1.00 67.19 625 ASN A C 1
ATOM 4365 O O . ASN A 1 625 ? 88.574 39.173 -138.844 1.00 67.19 625 ASN A O 1
ATOM 4369 N N . LYS A 1 626 ? 86.357 39.480 -138.939 1.00 65.06 626 LYS A N 1
ATOM 4370 C CA . LYS A 1 626 ? 86.360 39.970 -140.332 1.00 65.06 626 LYS A CA 1
ATOM 4371 C C . LYS A 1 626 ? 86.817 41.429 -140.450 1.00 65.06 626 LYS A C 1
ATOM 4373 O O . LYS A 1 626 ? 87.373 41.793 -141.486 1.00 65.06 626 LYS A O 1
ATOM 4378 N N . LYS A 1 627 ? 86.620 42.254 -139.414 1.00 66.50 627 LYS A N 1
ATOM 4379 C CA . LYS A 1 627 ? 87.072 43.656 -139.396 1.00 66.50 627 LYS A CA 1
ATOM 4380 C C . LYS A 1 627 ? 88.571 43.783 -139.103 1.00 66.50 627 LYS A C 1
ATOM 4382 O O . LYS A 1 627 ? 89.227 44.582 -139.769 1.00 66.50 627 LYS A O 1
ATOM 4387 N N . ASP A 1 628 ? 89.136 42.927 -138.250 1.00 72.25 628 ASP A N 1
ATOM 4388 C CA . ASP A 1 628 ? 90.586 42.903 -137.983 1.00 72.25 628 ASP A CA 1
ATOM 4389 C C . ASP A 1 628 ? 91.407 42.458 -139.211 1.00 72.25 628 ASP A C 1
ATOM 4391 O O . ASP A 1 628 ? 92.459 43.027 -139.511 1.00 72.25 628 ASP A O 1
ATOM 4395 N N . ALA A 1 629 ? 90.888 41.511 -140.004 1.00 64.81 629 ALA A N 1
ATOM 4396 C CA . ALA A 1 629 ? 91.521 41.077 -141.254 1.00 64.81 629 ALA A CA 1
ATOM 4397 C C . ALA A 1 629 ? 91.499 42.160 -142.357 1.00 64.81 629 ALA A C 1
ATOM 4399 O O . ALA A 1 629 ? 92.440 42.261 -143.149 1.00 64.81 629 ALA A O 1
ATOM 4400 N N . LEU A 1 630 ? 90.459 43.005 -142.391 1.00 66.19 630 LEU A N 1
ATOM 4401 C CA . LEU A 1 630 ? 90.372 44.150 -143.307 1.00 66.19 630 LEU A CA 1
ATOM 4402 C C . LEU A 1 630 ? 91.340 45.277 -142.909 1.00 66.19 630 LEU A C 1
ATOM 4404 O O . LEU A 1 630 ? 91.979 45.862 -143.787 1.00 66.19 630 LEU A O 1
ATOM 4408 N N . LEU A 1 631 ? 91.525 45.516 -141.607 1.00 68.12 631 LEU A N 1
ATOM 4409 C CA . LEU A 1 631 ? 92.418 46.548 -141.064 1.00 68.12 631 LEU A CA 1
ATOM 4410 C C . LEU A 1 631 ? 93.906 46.232 -141.330 1.00 68.12 631 LEU A C 1
ATOM 4412 O O . LEU A 1 631 ? 94.668 47.109 -141.743 1.00 68.12 631 LEU A O 1
ATOM 4416 N N . LEU A 1 632 ? 94.298 44.955 -141.241 1.00 67.94 632 LEU A N 1
ATOM 4417 C CA . LEU A 1 632 ? 95.641 44.472 -141.608 1.00 67.94 632 LEU A CA 1
ATOM 4418 C C . LEU A 1 632 ? 95.938 44.529 -143.119 1.00 67.94 632 LEU A C 1
ATOM 4420 O O . LEU A 1 632 ? 97.105 44.622 -143.507 1.00 67.94 632 LEU A O 1
ATOM 4424 N N . SER A 1 633 ? 94.910 44.478 -143.973 1.00 64.88 633 SER A N 1
ATOM 4425 C CA . SER A 1 633 ? 95.067 44.605 -145.432 1.00 64.88 633 SER A CA 1
ATOM 4426 C C . SER A 1 633 ? 95.203 46.062 -145.896 1.00 64.88 633 SER A C 1
ATOM 4428 O O . SER A 1 633 ? 95.888 46.329 -146.883 1.00 64.88 633 SER A O 1
ATOM 4430 N N . LEU A 1 634 ? 94.607 47.007 -145.158 1.00 63.78 634 LEU A N 1
ATOM 4431 C CA . LEU A 1 634 ? 94.719 48.448 -145.401 1.00 63.78 634 LEU A CA 1
ATOM 4432 C C . LEU A 1 634 ? 96.065 49.006 -144.914 1.00 63.78 634 LEU A C 1
ATOM 4434 O O . LEU A 1 634 ? 96.697 49.751 -145.658 1.00 63.78 634 LEU A O 1
ATOM 4438 N N . LEU A 1 635 ? 96.571 48.575 -143.751 1.00 66.31 635 LEU A N 1
ATOM 4439 C CA . LEU A 1 635 ? 97.898 48.986 -143.255 1.00 66.31 635 LEU A CA 1
ATOM 4440 C C . LEU A 1 635 ? 99.041 48.532 -144.180 1.00 66.31 635 LEU A C 1
ATOM 4442 O O . LEU A 1 635 ? 99.903 49.334 -144.528 1.00 66.31 635 LEU A O 1
ATOM 4446 N N . ARG A 1 636 ? 98.981 47.300 -144.710 1.00 65.44 636 ARG A N 1
ATOM 4447 C CA . ARG A 1 636 ? 99.950 46.803 -145.711 1.00 65.44 636 ARG A CA 1
ATOM 4448 C C . ARG A 1 636 ? 99.867 47.506 -147.072 1.00 65.44 636 ARG A C 1
ATOM 4450 O O . ARG A 1 636 ? 100.780 47.369 -147.882 1.00 65.44 636 ARG A O 1
ATOM 4457 N N . ARG A 1 637 ? 98.779 48.232 -147.352 1.00 66.00 637 ARG A N 1
ATOM 4458 C CA . ARG A 1 637 ? 98.582 48.990 -148.599 1.00 66.00 637 ARG A CA 1
ATOM 4459 C C . ARG A 1 637 ? 98.967 50.467 -148.451 1.00 66.00 637 ARG A C 1
ATOM 4461 O O . ARG A 1 637 ? 99.337 51.074 -149.447 1.00 66.00 637 ARG A O 1
ATOM 4468 N N . VAL A 1 638 ? 98.953 51.005 -147.228 1.00 66.88 638 VAL A N 1
ATOM 4469 C CA . VAL A 1 638 ? 99.514 52.327 -146.894 1.00 66.88 638 VAL A CA 1
ATOM 4470 C C . VAL A 1 638 ? 101.046 52.269 -146.822 1.00 66.88 638 VAL A C 1
ATOM 4472 O O . VAL A 1 638 ? 101.708 53.106 -147.425 1.00 66.88 638 VAL A O 1
ATOM 4475 N N . GLU A 1 639 ? 101.625 51.217 -146.235 1.00 62.09 639 GLU A N 1
ATOM 4476 C CA . GLU A 1 639 ? 103.089 51.039 -146.158 1.00 62.09 639 GLU A CA 1
ATOM 4477 C C . GLU A 1 639 ? 103.741 50.832 -147.546 1.00 62.09 639 GLU A C 1
ATOM 4479 O O . GLU A 1 639 ? 104.879 51.230 -147.786 1.00 62.09 639 GLU A O 1
ATOM 4484 N N . LYS A 1 640 ? 102.983 50.294 -148.514 1.00 60.38 640 LYS A N 1
ATOM 4485 C CA . LYS A 1 640 ? 103.421 50.148 -149.913 1.00 60.38 640 LYS A CA 1
ATOM 4486 C C . LYS A 1 640 ? 103.328 51.443 -150.735 1.00 60.38 640 LYS A C 1
ATOM 4488 O O . LYS A 1 640 ? 103.967 51.525 -151.775 1.00 60.38 640 LYS A O 1
ATOM 4493 N N . LEU A 1 641 ? 102.566 52.442 -150.277 1.00 58.53 641 LEU A N 1
ATOM 4494 C CA . LEU A 1 641 ? 102.435 53.755 -150.928 1.00 58.53 641 LEU A CA 1
ATOM 4495 C C . LEU A 1 641 ? 103.420 54.803 -150.367 1.00 58.53 641 LEU A C 1
ATOM 4497 O O . LEU A 1 641 ? 103.678 55.797 -151.041 1.00 58.53 641 LEU A O 1
ATOM 4501 N N . GLU A 1 642 ? 104.027 54.576 -149.194 1.00 59.75 642 GLU A N 1
ATOM 4502 C CA . GLU A 1 642 ? 105.106 55.428 -148.653 1.00 59.75 642 GLU A CA 1
ATOM 4503 C C . GLU A 1 642 ? 106.517 55.059 -149.162 1.00 59.75 642 GLU A C 1
ATOM 4505 O O . GLU A 1 642 ? 107.417 55.895 -149.100 1.00 59.75 642 GLU A O 1
ATOM 4510 N N . GLN A 1 643 ? 106.729 53.868 -149.745 1.00 57.38 643 GLN A N 1
ATOM 4511 C CA . GLN A 1 643 ? 108.012 53.497 -150.377 1.00 57.38 643 GLN A CA 1
ATOM 4512 C C . GLN A 1 643 ? 108.162 53.934 -151.848 1.00 57.38 643 GLN A C 1
ATOM 4514 O O . GLN A 1 643 ? 109.280 53.944 -152.355 1.00 57.38 643 GLN A O 1
ATOM 4519 N N . GLU A 1 644 ? 107.087 54.361 -152.520 1.00 56.59 644 GLU A N 1
ATOM 4520 C CA . GLU A 1 644 ? 107.128 54.879 -153.906 1.00 56.59 644 GLU A CA 1
ATOM 4521 C C . GLU A 1 644 ? 107.197 56.420 -153.985 1.00 56.59 644 GLU A C 1
ATOM 4523 O O . GLU A 1 644 ? 107.082 57.000 -155.063 1.00 56.59 644 GLU A O 1
ATOM 4528 N N . ARG A 1 645 ? 107.423 57.107 -152.854 1.00 54.53 645 ARG A N 1
ATOM 4529 C CA . ARG A 1 645 ? 107.613 58.568 -152.793 1.00 54.53 645 ARG A CA 1
ATOM 4530 C C . ARG A 1 645 ? 108.977 58.972 -152.209 1.00 54.53 645 ARG A C 1
ATOM 4532 O O . ARG A 1 645 ? 109.063 59.866 -151.367 1.00 54.53 645 ARG A O 1
ATOM 4539 N N . ARG A 1 646 ? 110.035 58.306 -152.685 1.00 51.91 646 ARG A N 1
ATOM 4540 C CA . ARG A 1 646 ? 111.418 58.809 -152.701 1.00 51.91 646 ARG A CA 1
ATOM 4541 C C . ARG A 1 646 ? 111.849 59.087 -154.130 1.00 51.91 646 ARG A C 1
ATOM 4543 O O . ARG A 1 646 ? 111.514 58.249 -154.994 1.00 51.91 646 ARG A O 1
#

Foldseek 3Di:
DDDYDDDYDDDDDDDDDDDDDDDDDDDDPDDPDPDDDDDPDDDDDPDDDDDPDDDDDPDDDDDPDDDDDPDDDDDPDDDDDPDDDDDPDDDDDPDDDDDDPDDDPDDDDDPDDDDDPDDDDDDDDDDDDPDDDPDDDDDPDDDDDPDDDDPDDDDDPDDDDDPDDDDDPDDDDDPDDDDDPDDDDPDDDDDPDDDDDPDDDDDPDDDDDPDDDDDPDDDDPDDDDDPDDDDDPDDDDDPDDDDDPDDDDDPDDDDPDDDEDCEEDEAAEEEEAAEEDYCYEYAHCEEYEHNEAYEAAEEYAYQYEYEAENYAHCYEYHHQYEYEYHEEAEYAAEYEANENYEYHYEYEYAEEYAYNYEYEDPDEYAEVEEYAACYEYEAEHYAHCYEYEHQYEYEHQYEAHHAAEYEANENYEHEYEYEYAYEYHYNYEYEDNDEYEYCEEYHYPYHYDHDNYDHNYYYDDPDDDDDPDDDDDPDDDDDPDDDDDPDDDDDPPDDDPVPDDDPPQDDFDPDPPGPGDHDPVRVVVVVVVVVVVCQVVQFQVQFQVPFDDDQDDPVDQKDKGKGWGGDPHDIWIKIKIWGDPDNFKIWIWMWIDDPDIDIDIDIGGDDDDDDDDPDDPVVVVVVVVVVVVVVVVVVVVVVVVVVVPD

Sequence (646 aa):
MKRNTSCWAALLGVMIAANAALAVDGNFVNLNATGATTLGGTLDVTGGAILRSTLDVTGGATLRSTLDVTGGATLRSTLDVTGGATLRNTLDVTGDTTLKNTSVKGTATFEENVEMKKDLSVVGTSNLNGTNVAGPLTVTGDTTLGNATMTGNATVGGTLGVTGATTLGGTLGVTGDTTLGNASMTGNVTVGGTLGVTGATTLGGTLGVTGDTTLGNATMTGNATVGGTLGVTGATTLGGTLGVTGDTTLGNASMTGNVTVGGTLGVTGKATFAEAEINGPLTVKGAATFEENAAMKKDLSVAGTSNLHGTNVDGALDVTGDSALHGNVVADKNLTVGGASLLKGDVTMEKKLTVKGAATFNDNVAMDRDLSVAGISNLHDTSVDGTLTVTGDSALHGNVVADKNLTVGGASLLKGDVTMEKKLTVKGVATFNDNVTMDRDLSVAGTSNLHDTNVDGALTVTGGASVGKDLTVGGNSLLRGTLDVDGFATFRSGASMGGNRLLEVADGRVERWSQDAVNGGQMWEMNRRLSEDIRNSGSRSAALAGLHPLDYDPGAPTSVAAAVGSYRGDTSLALGINHYFSEDVLLSLGSTIGKQPMVNLGVSFRLGRDAKKVSSRRQLRQELNKKDALLLSLLRRVEKLEQERR

Mean predicted aligned error: 20.33 Å

Solvent-accessible surface area (backbone atoms only — not comparable to full-atom values): 41729 Å² total; per-residue (Å²): 135,90,86,92,89,90,91,90,92,86,91,87,89,88,91,83,90,78,94,75,85,85,85,77,97,71,93,69,95,73,82,85,69,94,59,92,80,84,72,96,62,89,86,82,68,97,61,90,82,84,74,94,68,88,84,87,68,97,63,90,83,85,73,96,67,89,84,84,69,96,63,92,82,85,75,96,65,89,84,85,70,97,66,92,83,85,77,93,66,89,84,85,72,97,61,95,79,90,75,83,88,80,81,78,92,66,90,84,86,72,99,61,90,84,86,70,98,61,88,85,84,78,91,74,93,79,91,74,84,86,79,82,75,94,63,91,84,86,73,96,65,93,81,87,70,92,81,81,87,74,94,66,90,85,85,71,96,66,88,85,86,72,95,66,90,84,85,72,99,66,86,88,87,72,96,66,92,81,91,68,95,80,83,88,74,92,68,90,84,87,72,96,67,87,86,86,73,94,68,89,82,86,72,99,67,87,89,85,74,95,65,91,80,91,72,95,80,82,88,73,93,66,89,86,85,73,95,68,87,87,87,74,94,68,89,84,87,72,99,67,87,88,87,74,94,65,93,81,91,71,94,79,83,88,75,94,65,92,77,83,46,80,51,75,51,77,39,72,54,76,45,79,37,54,79,42,66,33,63,22,40,39,40,31,56,19,35,39,35,30,76,33,56,31,44,28,63,22,36,42,37,34,46,22,50,32,38,40,25,35,40,43,26,63,16,38,39,38,34,49,18,37,28,42,36,39,44,48,40,39,27,63,28,36,41,37,36,44,19,52,28,40,34,36,40,42,36,42,31,61,30,39,41,39,32,57,19,36,36,38,37,74,32,42,38,41,29,64,22,33,39,38,33,51,20,48,31,39,35,27,38,32,40,20,61,20,42,32,36,34,50,17,37,30,39,30,64,25,40,36,39,16,51,31,28,40,35,38,45,18,54,29,42,34,49,27,44,34,40,30,56,33,37,42,38,35,60,22,39,41,39,39,69,32,43,38,45,32,60,24,34,43,40,40,75,39,55,71,49,79,34,80,67,50,66,72,44,56,80,49,68,83,63,92,86,85,76,94,73,84,86,86,72,96,68,90,85,87,76,91,69,86,87,85,72,99,74,83,88,83,63,93,86,64,84,83,67,87,86,57,85,86,74,91,62,59,88,34,65,93,56,94,88,55,84,53,63,74,30,72,68,59,55,49,53,53,53,51,51,53,53,48,52,53,26,51,52,46,2,35,52,44,2,50,69,55,46,60,77,73,80,88,38,96,92,52,44,64,42,78,28,70,20,72,12,67,24,97,87,34,74,27,46,15,43,27,44,29,39,42,85,45,96,42,37,37,41,37,39,30,37,31,68,64,100,77,58,53,75,51,77,50,79,48,77,65,88,85,83,92,77,75,90,77,77,56,76,70,60,59,56,56,55,50,60,56,50,56,57,50,51,58,55,49,53,61,52,51,61,61,58,63,71,73,72,120

pLDDT: mean 80.73, std 11.6, range [34.97, 93.31]